Protein AF-Q115T3-F1 (afdb_monomer)

Foldseek 3Di:
DDDPPDDPDDQAADQDEADADDDDADANDQHEQDQYEQDLHEQDQHEHHLYEPDQHEHHQYEHHNYACHNYEDHNYENDQYEQDQYEHDQYEQHNYEQHLHEHDQYEQANYEQECYENFNYEHHLYEQHQYEQAQPEQQCYECALYEQHLYECALYECALYEQDALPPVVSCVPRGHAQAAYECAAYECEQYAHQAPVRQVNYPPSVNYHYDPPRRVCNVVSDRAAAEEEEEDEPLHPPLSVLLQLLQVLLDDPRYHYHYDYFNDDLVGLLVVLVVCLVVPHQEYEYAHSDLPSNLVSLVVSLSSNYAYEYEQDDDDQVSCQSRHLEYEFAQLLQLLQVLLLVVQVVCVVPVPQDAAEEEEWAQPDVPDPRNNPNNNVVNVVVSVRHYDHPYYDRDSALVCLVVLLVVCVVCVPHQEYEAEEQRRQVSNQVSLCPDPCQQRHAYEYEHADDPVVLVLQLPPSGSYFKYWHTVSSVRSNVSNVSSVCCSVVVDPSNGYYYDHDYIDIDGNVPNVVSCCCHPVPSSD

Organism: Trichodesmium erythraeum (strain IMS101) (NCBI:txid203124)

Radius of gyration: 29.0 Å; Cα contacts (8 Å, |Δi|>4): 1369; chains: 1; bounding box: 69×55×86 Å

Solvent-accessible surface area (backbone atoms only — not comparable to full-atom values): 25475 Å² total; per-residue (Å²): 141,81,88,80,82,78,71,89,90,70,73,53,73,40,60,81,43,79,55,81,54,71,97,62,97,57,82,42,51,53,19,38,31,35,44,16,39,29,56,58,24,56,40,59,56,28,40,32,34,49,13,35,30,36,45,14,36,26,36,49,13,31,30,36,46,14,36,31,32,48,16,34,30,35,48,13,34,31,33,45,14,34,29,32,46,16,35,29,33,51,13,34,31,35,53,15,34,31,34,41,13,38,28,36,45,16,33,30,34,51,13,37,28,32,51,18,36,25,37,55,12,33,30,37,45,16,35,25,39,48,14,38,28,38,46,15,29,33,16,47,13,34,36,32,30,16,32,28,40,49,13,34,32,31,48,14,36,31,28,45,16,32,35,28,52,65,83,49,65,70,64,42,66,74,44,54,33,38,26,46,61,13,36,24,41,53,14,31,41,38,70,42,40,41,53,52,74,69,40,52,69,43,24,38,53,47,87,53,34,45,62,50,88,64,45,72,57,37,46,75,66,65,54,79,77,63,44,33,36,34,38,54,38,42,69,85,53,60,72,61,57,57,36,22,52,52,16,29,54,69,54,44,51,102,55,43,46,74,43,82,43,71,40,93,49,54,50,73,51,51,38,52,50,48,56,47,40,55,74,75,58,43,44,27,41,35,32,55,72,80,33,89,68,78,35,43,66,44,46,45,53,36,29,74,68,47,25,47,30,33,29,35,74,52,68,70,55,73,77,79,26,65,82,42,34,36,33,22,34,30,56,57,48,37,57,56,14,22,58,50,14,42,52,50,40,55,51,44,58,75,74,56,71,87,55,71,43,31,31,33,40,31,40,43,80,51,92,89,54,97,46,48,37,59,55,16,21,55,51,29,29,58,73,67,68,60,58,64,44,79,76,50,70,42,68,48,92,54,74,84,43,32,62,59,53,42,47,52,50,68,79,36,80,76,47,36,35,38,40,13,73,33,48,68,23,26,53,33,46,43,52,33,39,65,76,38,97,47,28,90,65,35,34,30,35,27,27,30,72,85,43,78,69,53,46,53,44,33,57,33,87,82,40,34,35,52,40,32,42,24,65,44,40,38,59,42,19,20,50,53,40,45,54,51,49,32,31,77,68,64,77,42,83,49,64,59,63,43,79,46,78,43,77,59,43,84,47,44,52,88,35,62,65,62,54,48,48,64,74,65,30,70,95,72,106

Structure (mmCIF, N/CA/C/O backbone):
data_AF-Q115T3-F1
#
_entry.id   AF-Q115T3-F1
#
loop_
_atom_site.group_PDB
_atom_site.id
_atom_site.type_symbol
_atom_site.label_atom_id
_atom_site.label_alt_id
_atom_site.label_comp_id
_atom_site.label_asym_id
_atom_site.label_entity_id
_atom_site.label_seq_id
_atom_site.pdbx_PDB_ins_code
_atom_site.Cartn_x
_atom_site.Cartn_y
_atom_site.Cartn_z
_atom_site.occupancy
_atom_site.B_iso_or_equiv
_atom_site.auth_seq_id
_atom_site.auth_comp_id
_atom_site.auth_asym_id
_atom_site.auth_atom_id
_atom_site.pdbx_PDB_model_num
ATOM 1 N N . MET A 1 1 ? -8.866 -34.271 -33.400 1.00 33.34 1 MET A N 1
ATOM 2 C CA . MET A 1 1 ? -8.131 -33.937 -34.635 1.00 33.34 1 MET A CA 1
ATOM 3 C C . MET A 1 1 ? -8.986 -32.975 -35.438 1.00 33.34 1 MET A C 1
ATOM 5 O O . MET A 1 1 ? -10.007 -33.390 -35.961 1.00 33.34 1 MET A O 1
ATOM 9 N N . ALA A 1 2 ? -8.603 -31.705 -35.477 1.00 24.88 2 ALA A N 1
ATOM 10 C CA . ALA A 1 2 ? -9.018 -30.748 -36.496 1.00 24.88 2 ALA A CA 1
ATOM 11 C C . ALA A 1 2 ? -7.842 -29.774 -36.621 1.00 24.88 2 ALA A C 1
ATOM 13 O O . ALA A 1 2 ? -7.654 -28.908 -35.772 1.00 24.88 2 ALA A O 1
ATOM 14 N N . ASN A 1 3 ? -6.975 -30.025 -37.601 1.00 27.97 3 ASN A N 1
ATOM 15 C CA . ASN A 1 3 ? -5.874 -29.133 -37.944 1.00 27.97 3 ASN A CA 1
ATOM 16 C C . ASN A 1 3 ? -6.473 -27.925 -38.667 1.00 27.97 3 ASN A C 1
ATOM 18 O O . ASN A 1 3 ? -6.838 -28.028 -39.835 1.00 27.97 3 ASN A O 1
ATOM 22 N N . LEU A 1 4 ? -6.589 -26.797 -37.972 1.00 23.62 4 LEU A N 1
ATOM 23 C CA . LEU A 1 4 ? -6.819 -25.502 -38.604 1.00 23.62 4 LEU A CA 1
ATOM 24 C C . LEU A 1 4 ? -5.453 -24.905 -38.944 1.00 23.62 4 LEU A C 1
ATOM 26 O O . LEU A 1 4 ? -4.824 -24.241 -38.127 1.00 23.62 4 LEU A O 1
ATOM 30 N N . THR A 1 5 ? -4.978 -25.180 -40.155 1.00 28.70 5 THR A N 1
ATOM 31 C CA . THR A 1 5 ? -3.929 -24.383 -40.796 1.00 28.70 5 THR A CA 1
ATOM 32 C C . THR A 1 5 ? -4.541 -23.046 -41.201 1.00 28.70 5 THR A C 1
ATOM 34 O O . THR A 1 5 ? -5.244 -22.973 -42.207 1.00 28.70 5 THR A O 1
ATOM 37 N N . LEU A 1 6 ? -4.314 -22.004 -40.400 1.00 31.67 6 LEU A N 1
ATOM 38 C CA . LEU A 1 6 ? -4.620 -20.627 -40.784 1.00 31.67 6 LEU A CA 1
ATOM 39 C C . LEU A 1 6 ? -3.519 -20.126 -41.728 1.00 31.67 6 LEU A C 1
ATOM 41 O O . LEU A 1 6 ? -2.337 -20.156 -41.393 1.00 31.67 6 LEU A O 1
ATOM 45 N N . SER A 1 7 ? -3.916 -19.725 -42.935 1.00 28.34 7 SER A N 1
ATOM 46 C CA . SER A 1 7 ? -3.048 -19.094 -43.932 1.00 28.34 7 SER A CA 1
ATOM 47 C C . SER A 1 7 ? -2.569 -17.711 -43.457 1.00 28.34 7 SER A C 1
ATOM 49 O O . SER A 1 7 ? -3.308 -17.033 -42.740 1.00 28.34 7 SER A O 1
ATOM 51 N N . PRO A 1 8 ? -1.368 -17.255 -43.864 1.00 37.72 8 PRO A N 1
ATOM 52 C CA . PRO A 1 8 ? -0.898 -15.906 -43.563 1.00 37.72 8 PRO A CA 1
ATOM 53 C C . PRO A 1 8 ? -1.760 -14.882 -44.322 1.00 37.72 8 PRO A C 1
ATOM 55 O O . PRO A 1 8 ? -2.154 -15.139 -45.457 1.00 37.72 8 PRO A O 1
ATOM 58 N N . CYS A 1 9 ? -2.032 -13.728 -43.707 1.00 31.83 9 CYS A N 1
ATOM 59 C CA . CYS A 1 9 ? -2.888 -12.630 -44.198 1.00 31.83 9 CYS A CA 1
ATOM 60 C C . CYS A 1 9 ? -4.414 -12.789 -44.035 1.00 31.83 9 CYS A C 1
ATOM 62 O O . CYS A 1 9 ? -5.171 -12.697 -44.998 1.00 31.83 9 CYS A O 1
ATOM 64 N N . GLN A 1 10 ? -4.888 -12.825 -42.790 1.00 40.50 10 GLN A N 1
ATOM 65 C CA . GLN A 1 10 ? -6.018 -11.975 -42.391 1.00 40.50 10 GLN A CA 1
ATOM 66 C C . GLN A 1 10 ? -5.645 -11.296 -41.072 1.00 40.50 10 GLN A C 1
ATOM 68 O O . GLN A 1 10 ? -5.380 -11.972 -40.082 1.00 40.50 10 GLN A O 1
ATOM 73 N N . SER A 1 11 ? -5.574 -9.963 -41.062 1.00 39.66 11 SER A N 1
ATOM 74 C CA . SER A 1 11 ? -5.373 -9.178 -39.844 1.00 39.66 11 SER A CA 1
ATOM 75 C C . SER A 1 11 ? -6.549 -9.434 -38.900 1.00 39.66 11 SER A C 1
ATOM 77 O O . SER A 1 11 ? -7.648 -8.916 -39.108 1.00 39.66 11 SER A O 1
ATOM 79 N N . LEU A 1 12 ? -6.338 -10.268 -37.886 1.00 48.47 12 LEU A N 1
ATOM 80 C CA . LEU A 1 12 ? -7.296 -10.453 -36.805 1.00 48.47 12 LEU A CA 1
ATOM 81 C C . LEU A 1 12 ? -7.368 -9.140 -36.010 1.00 48.47 12 LEU A C 1
ATOM 83 O O . LEU A 1 12 ? -6.344 -8.644 -35.538 1.00 48.47 12 LEU A O 1
ATOM 87 N N . SER A 1 13 ? -8.566 -8.557 -35.919 1.00 46.84 13 SER A N 1
ATOM 88 C CA . SER A 1 13 ? -8.838 -7.313 -35.193 1.00 46.84 13 SER A CA 1
ATOM 89 C C . SER A 1 13 ? -9.713 -7.614 -33.981 1.00 46.84 13 SER A C 1
ATOM 91 O O . SER A 1 13 ? -10.878 -7.978 -34.138 1.00 46.84 13 SER A O 1
ATOM 93 N N . PHE A 1 14 ? -9.169 -7.436 -32.778 1.00 58.28 14 PHE A N 1
ATOM 94 C CA . PHE A 1 14 ? -9.867 -7.621 -31.505 1.00 58.28 14 PHE A CA 1
ATOM 95 C C . PHE A 1 14 ? -9.809 -6.323 -30.698 1.00 58.28 14 PHE A C 1
ATOM 97 O O . PHE A 1 14 ? -9.061 -6.215 -29.733 1.00 58.28 14 PHE A O 1
ATOM 104 N N . THR A 1 15 ? -10.578 -5.313 -31.102 1.00 47.56 15 THR A N 1
ATOM 105 C CA . THR A 1 15 ? -10.462 -3.976 -30.501 1.00 47.56 15 THR A CA 1
ATOM 106 C C . THR A 1 15 ? -11.156 -3.830 -29.145 1.00 47.56 15 THR A C 1
ATOM 108 O O . THR A 1 15 ? -10.874 -2.863 -28.450 1.00 47.56 15 THR A O 1
ATOM 111 N N . GLN A 1 16 ? -12.044 -4.753 -28.732 1.00 48.97 16 GLN A N 1
ATOM 112 C CA . GLN A 1 16 ? -12.799 -4.659 -27.462 1.00 48.97 16 GLN A CA 1
ATOM 113 C C . GLN A 1 16 ? -13.286 -6.026 -26.924 1.00 48.97 16 GLN A C 1
ATOM 115 O O . GLN A 1 16 ? -14.464 -6.205 -26.619 1.00 48.97 16 GLN A O 1
ATOM 120 N N . GLY A 1 17 ? -12.403 -7.027 -26.821 1.00 53.28 17 GLY A N 1
ATOM 121 C CA . GLY A 1 17 ? -12.765 -8.369 -26.337 1.00 53.28 17 GLY A CA 1
ATOM 122 C C . GLY A 1 17 ? -11.769 -8.956 -25.338 1.00 53.28 17 GLY A C 1
ATOM 123 O O . GLY A 1 17 ? -10.592 -8.600 -25.341 1.00 53.28 17 GLY A O 1
ATOM 124 N N . SER A 1 18 ? -12.240 -9.877 -24.488 1.00 55.62 18 SER A N 1
ATOM 125 C CA . SER A 1 18 ? -11.350 -10.759 -23.724 1.00 55.62 18 SER A CA 1
ATOM 126 C C . SER A 1 18 ? -10.858 -11.869 -24.649 1.00 55.62 18 SER A C 1
ATOM 128 O O . SER A 1 18 ? -11.661 -12.663 -25.143 1.00 55.62 18 SER A O 1
ATOM 130 N N . LEU A 1 19 ? -9.549 -11.921 -24.898 1.00 62.34 19 LEU A N 1
ATOM 131 C CA . LEU A 1 19 ? -8.933 -12.972 -25.703 1.00 62.34 19 LEU A CA 1
ATOM 132 C C . LEU A 1 19 ? -8.225 -13.960 -24.768 1.00 62.34 19 LEU A C 1
ATOM 134 O O . LEU A 1 19 ? -7.217 -13.642 -24.142 1.00 62.34 19 LEU A O 1
ATOM 138 N N . LYS A 1 20 ? -8.755 -15.183 -24.678 1.00 59.62 20 LYS A N 1
ATOM 139 C CA . LYS A 1 20 ? -8.117 -16.289 -23.951 1.00 59.62 20 LYS A CA 1
ATOM 140 C C . LYS A 1 20 ? -7.355 -17.169 -24.932 1.00 59.62 20 LYS A C 1
ATOM 142 O O . LYS A 1 20 ? -7.949 -18.003 -25.613 1.00 59.62 20 LYS A O 1
ATOM 147 N N . VAL A 1 21 ? -6.041 -16.991 -24.993 1.00 61.59 21 VAL A N 1
ATOM 148 C CA . VAL A 1 21 ? -5.151 -17.861 -25.771 1.00 61.59 21 VAL A CA 1
ATOM 149 C C . VAL A 1 21 ? -4.729 -19.039 -24.887 1.00 61.59 21 VAL A C 1
ATOM 151 O O . VAL A 1 21 ? -4.201 -18.844 -23.797 1.00 61.59 21 VAL A O 1
ATOM 154 N N . ASN A 1 22 ? -4.998 -20.270 -25.336 1.00 55.06 22 ASN A N 1
ATOM 155 C CA . ASN A 1 22 ? -4.640 -21.507 -24.633 1.00 55.06 22 ASN A CA 1
ATOM 156 C C . ASN A 1 22 ? -3.762 -22.392 -25.525 1.00 55.06 22 ASN A C 1
ATOM 158 O O . ASN A 1 22 ? -4.224 -22.773 -26.595 1.00 55.06 22 ASN A O 1
ATOM 162 N N . LYS A 1 23 ? -2.561 -22.748 -25.034 1.00 47.47 23 LYS A N 1
ATOM 163 C CA . LYS A 1 23 ? -1.597 -23.832 -25.389 1.00 47.47 23 LYS A CA 1
ATOM 164 C C . LYS A 1 23 ? -1.314 -24.191 -26.869 1.00 47.47 23 LYS A C 1
ATOM 166 O O . LYS A 1 23 ? -0.392 -24.963 -27.115 1.00 47.47 23 LYS A O 1
ATOM 171 N N . TYR A 1 24 ? -2.040 -23.673 -27.850 1.00 51.91 24 TYR A N 1
ATOM 172 C CA . TYR A 1 24 ? -1.777 -23.878 -29.272 1.00 51.91 24 TYR A CA 1
ATOM 173 C C . TYR A 1 24 ? -0.862 -22.769 -29.793 1.00 51.91 24 TYR A C 1
ATOM 175 O O . TYR A 1 24 ? -1.006 -21.613 -29.398 1.00 51.91 24 TYR A O 1
ATOM 183 N N . SER A 1 25 ? 0.070 -23.123 -30.681 1.00 60.81 25 SER A N 1
ATOM 184 C CA . SER A 1 25 ? 0.934 -22.178 -31.391 1.00 60.81 25 SER A CA 1
ATOM 185 C C . SER A 1 25 ? 0.084 -21.299 -32.314 1.00 60.81 25 SER A C 1
ATOM 187 O O . SER A 1 25 ? -0.178 -21.657 -33.463 1.00 60.81 25 SER A O 1
ATOM 189 N N . MET A 1 26 ? -0.408 -20.188 -31.778 1.00 73.94 26 MET A N 1
ATOM 190 C CA . MET A 1 26 ? -1.122 -19.159 -32.520 1.00 73.94 26 MET A CA 1
ATOM 191 C C . MET A 1 26 ? -0.117 -18.087 -32.931 1.00 73.94 26 MET A C 1
ATOM 193 O O . MET A 1 26 ? 0.599 -17.556 -32.085 1.00 73.94 26 MET A O 1
ATOM 197 N N . ASP A 1 27 ? -0.045 -17.793 -34.225 1.00 83.12 27 ASP A N 1
ATOM 198 C CA . ASP A 1 27 ? 0.700 -16.642 -34.725 1.00 83.12 27 ASP A CA 1
ATOM 199 C C . ASP A 1 27 ? -0.222 -15.418 -34.684 1.00 83.12 27 ASP A C 1
ATOM 201 O O . ASP A 1 27 ? -1.287 -15.418 -35.304 1.00 83.12 27 ASP A O 1
ATOM 205 N N . LEU A 1 28 ? 0.165 -14.410 -33.905 1.00 89.62 28 LEU A N 1
ATOM 206 C CA . LEU A 1 28 ? -0.523 -13.127 -33.780 1.00 89.62 28 LEU A CA 1
ATOM 207 C C . LEU A 1 28 ? 0.324 -11.980 -34.350 1.00 89.62 28 LEU A C 1
ATOM 209 O O . LEU A 1 28 ? 0.052 -10.812 -34.059 1.00 89.62 28 LEU A O 1
ATOM 213 N N . SER A 1 29 ? 1.346 -12.281 -35.155 1.00 91.38 29 SER A N 1
ATOM 214 C CA . SER A 1 29 ? 2.136 -11.253 -35.826 1.00 91.38 29 SER A CA 1
ATOM 215 C C . SER A 1 29 ? 1.249 -10.344 -36.680 1.00 91.38 29 SER A C 1
ATOM 217 O O . SER A 1 29 ? 0.286 -10.780 -37.313 1.00 91.38 29 SER A O 1
ATOM 219 N N . TYR A 1 30 ? 1.547 -9.044 -36.641 1.00 92.44 30 TYR A N 1
ATOM 220 C CA . TYR A 1 30 ? 0.834 -7.989 -37.366 1.00 92.44 30 TYR A CA 1
ATOM 221 C C . TYR A 1 30 ? -0.681 -7.909 -37.087 1.00 92.44 30 TYR A C 1
ATOM 223 O O . TYR A 1 30 ? -1.436 -7.321 -37.864 1.00 92.44 30 TYR A O 1
ATOM 231 N N . SER A 1 31 ? -1.150 -8.497 -35.983 1.00 91.81 31 SER A N 1
ATOM 232 C CA . SER A 1 31 ? -2.547 -8.402 -35.553 1.00 91.81 31 SER A CA 1
ATOM 233 C C . SER A 1 31 ? -2.874 -7.035 -34.946 1.00 91.81 31 SER A C 1
ATOM 235 O O . SER A 1 31 ? -1.993 -6.314 -34.470 1.00 91.81 31 SER A O 1
ATOM 237 N N . ASN A 1 32 ? -4.160 -6.676 -34.947 1.00 92.75 32 ASN A N 1
ATOM 238 C CA . ASN A 1 32 ? -4.657 -5.497 -34.247 1.00 92.75 32 ASN A CA 1
ATOM 239 C C . ASN A 1 32 ? -5.360 -5.921 -32.949 1.00 92.75 32 ASN A C 1
ATOM 241 O O . ASN A 1 32 ? -6.458 -6.478 -32.967 1.00 92.75 32 ASN A O 1
ATOM 245 N N . LEU A 1 33 ? -4.712 -5.636 -31.828 1.00 91.69 33 LEU A N 1
ATOM 246 C CA . LEU A 1 33 ? -5.114 -5.947 -30.458 1.00 91.69 33 LEU A CA 1
ATOM 247 C C . LEU A 1 33 ? -5.205 -4.668 -29.605 1.00 91.69 33 LEU A C 1
ATOM 249 O O . LEU A 1 33 ? -5.060 -4.724 -28.382 1.00 91.69 33 LEU A O 1
ATOM 253 N N . THR A 1 34 ? -5.417 -3.505 -30.231 1.00 94.00 34 THR A N 1
ATOM 254 C CA . THR A 1 34 ? -5.559 -2.227 -29.525 1.00 94.00 34 THR A CA 1
ATOM 255 C C . THR A 1 34 ? -6.662 -2.324 -28.474 1.00 94.00 34 THR A C 1
ATOM 257 O O . THR A 1 34 ? -7.787 -2.706 -28.788 1.00 94.00 34 THR A O 1
ATOM 260 N N . GLY A 1 35 ? -6.338 -1.986 -27.224 1.00 90.19 35 GLY A N 1
ATOM 261 C CA . GLY A 1 35 ? -7.271 -2.021 -26.096 1.00 90.19 35 GLY A CA 1
ATOM 262 C C . GLY A 1 35 ? -7.738 -3.420 -25.677 1.00 90.19 35 GLY A C 1
ATOM 263 O O . GLY A 1 35 ? -8.637 -3.531 -24.842 1.00 90.19 35 GLY A O 1
ATOM 264 N N . ALA A 1 36 ? -7.168 -4.494 -26.235 1.00 90.88 36 ALA A N 1
ATOM 265 C CA . ALA A 1 36 ? -7.583 -5.855 -25.914 1.00 90.88 36 ALA A CA 1
ATOM 266 C C . ALA A 1 36 ? -7.382 -6.172 -24.424 1.00 90.88 36 ALA A C 1
ATOM 268 O O . ALA A 1 36 ? -6.391 -5.766 -23.812 1.00 90.88 36 ALA A O 1
ATOM 269 N N . ASN A 1 37 ? -8.301 -6.949 -23.842 1.00 89.19 37 ASN A N 1
ATOM 270 C CA . ASN A 1 37 ? -8.125 -7.477 -22.493 1.00 89.19 37 ASN A CA 1
ATOM 271 C C . ASN A 1 37 ? -7.506 -8.881 -22.553 1.00 89.19 37 ASN A C 1
ATOM 273 O O . ASN A 1 37 ? -8.175 -9.868 -22.874 1.00 89.19 37 ASN A O 1
ATOM 277 N N . LEU A 1 38 ? -6.221 -8.936 -22.225 1.00 90.56 38 LEU A N 1
ATOM 278 C CA . LEU A 1 38 ? -5.342 -10.101 -22.178 1.00 90.56 38 LEU A CA 1
ATOM 279 C C . LEU A 1 38 ? -4.845 -10.376 -20.748 1.00 90.56 38 LEU A C 1
ATOM 281 O O . LEU A 1 38 ? -3.847 -11.076 -20.564 1.00 90.56 38 LEU A O 1
ATOM 285 N N . SER A 1 39 ? -5.514 -9.829 -19.727 1.00 88.88 39 SER A N 1
ATOM 286 C CA . SER A 1 39 ? -5.106 -10.026 -18.338 1.00 88.88 39 SER A CA 1
ATOM 287 C C . SER A 1 39 ? -5.099 -11.517 -17.974 1.00 88.88 39 SER A C 1
ATOM 289 O O . SER A 1 39 ? -6.048 -12.252 -18.261 1.00 88.88 39 SER A O 1
ATOM 291 N N . GLY A 1 40 ? -3.991 -11.976 -17.389 1.00 87.38 40 GLY A N 1
ATOM 292 C CA . GLY A 1 40 ? -3.759 -13.374 -17.024 1.00 87.38 40 GLY A CA 1
ATOM 293 C C . GLY A 1 40 ? -3.611 -14.342 -18.207 1.00 87.38 40 GLY A C 1
ATOM 294 O O . GLY A 1 40 ? -3.586 -15.555 -17.994 1.00 87.38 40 GLY A O 1
ATOM 295 N N . ALA A 1 41 ? -3.544 -13.858 -19.454 1.00 90.06 41 ALA A N 1
ATOM 296 C CA . ALA A 1 41 ? -3.420 -14.723 -20.624 1.00 90.06 41 ALA A CA 1
ATOM 297 C C . ALA A 1 41 ? -2.069 -15.457 -20.645 1.00 90.06 41 ALA A C 1
ATOM 299 O O . ALA A 1 41 ? -1.032 -14.893 -20.296 1.00 90.06 41 ALA A O 1
ATOM 300 N N . ASN A 1 42 ? -2.065 -16.711 -21.108 1.00 90.12 42 ASN A N 1
ATOM 301 C CA . ASN A 1 42 ? -0.832 -17.454 -21.343 1.00 90.12 42 ASN A CA 1
ATOM 302 C C . ASN A 1 42 ? -0.396 -17.316 -22.808 1.00 90.12 42 ASN A C 1
ATOM 304 O O . ASN A 1 42 ? -0.937 -17.971 -23.696 1.00 90.12 42 ASN A O 1
ATOM 308 N N . LEU A 1 43 ? 0.595 -16.460 -23.027 1.00 91.44 43 LEU A N 1
ATOM 309 C CA . LEU A 1 43 ? 1.172 -16.055 -24.308 1.00 91.44 43 LEU A CA 1
ATOM 310 C C . LEU A 1 43 ? 2.667 -16.433 -24.396 1.00 91.44 43 LEU A C 1
ATOM 312 O O . LEU A 1 43 ? 3.423 -15.834 -25.159 1.00 91.44 43 LEU A O 1
ATOM 316 N N . ALA A 1 44 ? 3.120 -17.415 -23.609 1.00 92.31 44 ALA A N 1
ATOM 317 C CA . ALA A 1 44 ? 4.520 -17.829 -23.604 1.00 92.31 44 ALA A CA 1
ATOM 318 C C . ALA A 1 44 ? 4.962 -18.321 -24.992 1.00 92.31 44 ALA A C 1
ATOM 320 O O . ALA A 1 44 ? 4.301 -19.159 -25.609 1.00 92.31 44 ALA A O 1
ATOM 321 N N . GLY A 1 45 ? 6.088 -17.792 -25.473 1.00 92.12 45 GLY A N 1
ATOM 322 C CA . GLY A 1 45 ? 6.669 -18.105 -26.778 1.00 92.12 45 GLY A CA 1
ATOM 323 C C . GLY A 1 45 ? 5.842 -17.646 -27.981 1.00 92.12 45 GLY A C 1
ATOM 324 O O . GLY A 1 45 ? 6.151 -18.045 -29.103 1.00 92.12 45 GLY A O 1
ATOM 325 N N . ILE A 1 46 ? 4.783 -16.853 -27.781 1.00 93.38 46 ILE A N 1
ATOM 326 C CA . ILE A 1 46 ? 3.915 -16.426 -28.880 1.00 93.38 46 ILE A CA 1
ATOM 327 C C . ILE A 1 46 ? 4.660 -15.507 -29.853 1.00 93.38 46 ILE A C 1
ATOM 329 O O . ILE A 1 46 ? 5.541 -14.741 -29.456 1.00 93.38 46 ILE A O 1
ATOM 333 N N . ASN A 1 47 ? 4.264 -15.539 -31.125 1.00 94.00 47 ASN A N 1
ATOM 334 C CA . ASN A 1 47 ? 4.694 -14.542 -32.094 1.00 94.00 47 ASN A CA 1
ATOM 335 C C . ASN A 1 47 ? 3.689 -13.383 -32.139 1.00 94.00 47 ASN A C 1
ATOM 337 O O . ASN A 1 47 ? 2.562 -13.564 -32.588 1.00 94.00 47 ASN A O 1
ATOM 341 N N . LEU A 1 48 ? 4.103 -12.208 -31.670 1.00 95.56 48 LEU A N 1
ATOM 342 C CA . LEU A 1 48 ? 3.363 -10.940 -31.687 1.00 95.56 48 LEU A CA 1
ATOM 343 C C . LEU A 1 48 ? 4.111 -9.864 -32.490 1.00 95.56 48 LEU A C 1
ATOM 345 O O . LEU A 1 48 ? 3.807 -8.674 -32.371 1.00 95.56 48 LEU A O 1
ATOM 349 N N . GLN A 1 49 ? 5.086 -10.272 -33.307 1.00 97.25 49 GLN A N 1
ATOM 350 C CA . GLN A 1 49 ? 5.912 -9.355 -34.080 1.00 97.25 49 GLN A CA 1
ATOM 351 C C . GLN A 1 49 ? 5.054 -8.374 -34.887 1.00 97.25 49 GLN A C 1
ATOM 353 O O . GLN A 1 49 ? 4.147 -8.790 -35.606 1.00 97.25 49 GLN A O 1
ATOM 358 N N . GLY A 1 50 ? 5.340 -7.078 -34.774 1.00 97.06 50 GLY A N 1
ATOM 359 C CA . GLY A 1 50 ? 4.652 -6.026 -35.524 1.00 97.06 50 GLY A CA 1
ATOM 360 C C . GLY A 1 50 ? 3.168 -5.843 -35.187 1.00 97.06 50 GLY A C 1
ATOM 361 O O . GLY A 1 50 ? 2.474 -5.129 -35.908 1.00 97.06 50 GLY A O 1
ATOM 362 N N . SER A 1 51 ? 2.645 -6.506 -34.149 1.00 96.44 51 SER A N 1
ATOM 363 C CA . SER A 1 51 ? 1.248 -6.332 -33.733 1.00 96.44 51 SER A CA 1
ATOM 364 C C . SER A 1 51 ? 1.017 -4.977 -33.054 1.00 96.44 51 SER A C 1
ATOM 366 O O . SER A 1 51 ? 1.942 -4.344 -32.538 1.00 96.44 51 SER A O 1
ATOM 368 N N . ASN A 1 52 ? -0.234 -4.518 -33.052 1.00 97.31 52 ASN A N 1
ATOM 369 C CA . ASN A 1 52 ? -0.644 -3.319 -32.330 1.00 97.31 52 ASN A CA 1
ATOM 370 C C . ASN A 1 52 ? -1.408 -3.701 -31.058 1.00 97.31 52 ASN A C 1
ATOM 372 O O . ASN A 1 52 ? -2.552 -4.125 -31.133 1.00 97.31 52 ASN A O 1
ATOM 376 N N . LEU A 1 53 ? -0.781 -3.524 -29.903 1.00 96.88 53 LEU A N 1
ATOM 377 C CA . LEU A 1 53 ? -1.298 -3.729 -28.547 1.00 96.88 53 LEU A CA 1
ATOM 378 C C . LEU A 1 53 ? -1.438 -2.399 -27.781 1.00 96.88 53 LEU A C 1
ATOM 380 O O . LEU A 1 53 ? -1.439 -2.394 -26.549 1.00 96.88 53 LEU A O 1
ATOM 384 N N . GLN A 1 54 ? -1.551 -1.265 -28.481 1.00 97.81 54 GLN A N 1
ATOM 385 C CA . GLN A 1 54 ? -1.721 0.044 -27.846 1.00 97.81 54 GLN A CA 1
ATOM 386 C C . GLN A 1 54 ? -2.880 0.012 -26.838 1.00 97.81 54 GLN A C 1
ATOM 388 O O . GLN A 1 54 ? -3.990 -0.412 -27.167 1.00 97.81 54 GLN A O 1
ATOM 393 N N . GLY A 1 55 ? -2.619 0.436 -25.601 1.00 95.62 55 GLY A N 1
ATOM 394 C CA . GLY A 1 55 ? -3.599 0.471 -24.514 1.00 95.62 55 GLY A CA 1
ATOM 395 C C . GLY A 1 55 ? -4.138 -0.893 -24.064 1.00 95.62 55 GLY A C 1
ATOM 396 O O . GLY A 1 55 ? -5.126 -0.933 -23.333 1.00 95.62 55 GLY A O 1
ATOM 397 N N . ALA A 1 56 ? -3.552 -2.013 -24.499 1.00 95.50 56 ALA A N 1
ATOM 398 C CA . ALA A 1 56 ? -4.009 -3.341 -24.096 1.00 95.50 56 ALA A CA 1
ATOM 399 C C . ALA A 1 56 ? -3.793 -3.586 -22.592 1.00 95.50 56 ALA A C 1
ATOM 401 O O . ALA A 1 56 ? -2.811 -3.134 -21.999 1.00 95.50 56 ALA A O 1
ATOM 402 N N . ASN A 1 57 ? -4.695 -4.351 -21.976 1.00 93.19 57 ASN A N 1
ATOM 403 C CA . ASN A 1 57 ? -4.540 -4.830 -20.606 1.00 93.19 57 ASN A CA 1
ATOM 404 C C . ASN A 1 57 ? -3.883 -6.217 -20.618 1.00 93.19 57 ASN A C 1
ATOM 406 O O . ASN A 1 57 ? -4.512 -7.195 -21.005 1.00 93.19 57 ASN A O 1
ATOM 410 N N . LEU A 1 58 ? -2.636 -6.297 -20.171 1.00 95.00 58 LEU A N 1
ATOM 411 C CA . LEU A 1 58 ? -1.788 -7.487 -20.061 1.00 95.00 58 LEU A CA 1
ATOM 412 C C . LEU A 1 58 ? -1.423 -7.791 -18.595 1.00 95.00 58 LEU A C 1
ATOM 414 O O . LEU A 1 58 ? -0.443 -8.491 -18.336 1.00 95.00 58 LEU A O 1
ATOM 418 N N . VAL A 1 59 ? -2.191 -7.280 -17.626 1.00 91.62 59 VAL A N 1
ATOM 419 C CA . VAL A 1 59 ? -1.919 -7.481 -16.195 1.00 91.62 59 VAL A CA 1
ATOM 420 C C . VAL A 1 59 ? -1.841 -8.975 -15.876 1.00 91.62 59 VAL A C 1
ATOM 422 O O . VAL A 1 59 ? -2.753 -9.723 -16.233 1.00 91.62 59 VAL A O 1
ATOM 425 N N . ASN A 1 60 ? -0.772 -9.417 -15.209 1.00 91.56 60 ASN A N 1
ATOM 426 C CA . ASN A 1 60 ? -0.483 -10.826 -14.892 1.00 91.56 60 ASN A CA 1
ATOM 427 C C . ASN A 1 60 ? -0.346 -11.772 -16.111 1.00 91.56 60 ASN A C 1
ATOM 429 O O . ASN A 1 60 ? -0.389 -12.993 -15.947 1.00 91.56 60 ASN A O 1
ATOM 433 N N . ALA A 1 61 ? -0.216 -11.265 -17.342 1.00 94.50 61 ALA A N 1
ATOM 434 C CA . ALA A 1 61 ? -0.048 -12.119 -18.520 1.00 94.50 61 ALA A CA 1
ATOM 435 C C . ALA A 1 61 ? 1.325 -12.815 -18.529 1.00 94.50 61 ALA A C 1
ATOM 437 O O . ALA A 1 61 ? 2.337 -12.256 -18.104 1.00 94.50 61 ALA A O 1
ATOM 438 N N . ASN A 1 62 ? 1.382 -14.034 -19.064 1.00 95.69 62 ASN A N 1
ATOM 439 C CA . ASN A 1 62 ? 2.632 -14.757 -19.274 1.00 95.69 62 ASN A CA 1
ATOM 440 C C . ASN A 1 62 ? 3.107 -14.596 -20.721 1.00 95.69 62 ASN A C 1
ATOM 442 O O . ASN A 1 62 ? 2.547 -15.218 -21.610 1.00 95.69 62 ASN A O 1
ATOM 446 N N . LEU A 1 63 ? 4.142 -13.796 -20.949 1.00 97.19 63 LEU A N 1
ATOM 447 C CA . LEU A 1 63 ? 4.798 -13.502 -22.230 1.00 97.19 63 LEU A CA 1
ATOM 448 C C . LEU A 1 63 ? 6.243 -14.041 -22.269 1.00 97.19 63 LEU A C 1
ATOM 450 O O . LEU A 1 63 ? 7.073 -13.552 -23.038 1.00 97.19 63 LEU A O 1
ATOM 454 N N . GLU A 1 64 ? 6.577 -15.031 -21.436 1.00 97.56 64 GLU A N 1
ATO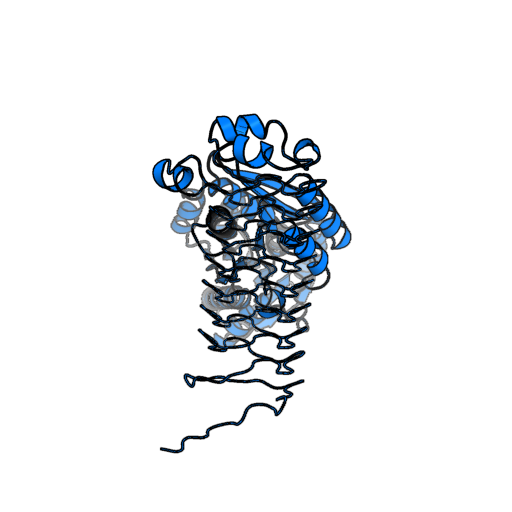M 455 C CA . GLU A 1 64 ? 7.928 -15.594 -21.384 1.00 97.56 64 GLU A CA 1
ATOM 456 C C . GLU A 1 64 ? 8.379 -16.076 -22.768 1.00 97.56 64 GLU A C 1
ATOM 458 O O . GLU A 1 64 ? 7.712 -16.888 -23.408 1.00 97.56 64 GLU A O 1
ATOM 463 N N . GLY A 1 65 ? 9.517 -15.565 -23.239 1.00 97.25 65 GLY A N 1
ATOM 464 C CA . GLY A 1 65 ? 10.095 -15.896 -24.538 1.00 97.25 65 GLY A CA 1
ATOM 465 C C . GLY A 1 65 ? 9.277 -15.436 -25.748 1.00 97.25 65 GLY A C 1
ATOM 466 O O . GLY A 1 65 ? 9.560 -15.888 -26.855 1.00 97.25 65 GLY A O 1
ATOM 467 N N . ALA A 1 66 ? 8.257 -14.589 -25.572 1.00 97.00 66 ALA A N 1
ATOM 468 C CA . ALA A 1 66 ? 7.450 -14.091 -26.682 1.00 97.00 66 ALA A CA 1
ATOM 469 C C . ALA A 1 66 ? 8.286 -13.243 -27.657 1.00 97.00 66 ALA A C 1
ATOM 471 O O . ALA A 1 66 ? 9.145 -12.455 -27.249 1.00 97.00 66 ALA A O 1
ATOM 472 N N . ASN A 1 67 ? 7.998 -13.371 -28.954 1.00 98.00 67 ASN A N 1
ATOM 473 C CA . ASN A 1 67 ? 8.528 -12.477 -29.977 1.00 98.00 67 ASN A CA 1
ATOM 474 C C . ASN A 1 67 ? 7.622 -11.245 -30.090 1.00 98.00 67 ASN A C 1
ATOM 476 O O . ASN A 1 67 ? 6.560 -11.300 -30.703 1.00 98.00 67 ASN A O 1
ATOM 480 N N . LEU A 1 68 ? 8.058 -10.143 -29.494 1.00 98.44 68 LEU A N 1
ATOM 481 C CA . LEU A 1 68 ? 7.410 -8.830 -29.460 1.00 98.44 68 LEU A CA 1
ATOM 482 C C . LEU A 1 68 ? 8.200 -7.807 -30.298 1.00 98.44 68 LEU A C 1
ATOM 484 O O . LEU A 1 68 ? 8.122 -6.600 -30.073 1.00 98.44 68 LEU A O 1
ATOM 488 N N . LYS A 1 69 ? 9.003 -8.272 -31.258 1.00 98.62 69 LYS A N 1
ATOM 489 C CA . LYS A 1 69 ? 9.788 -7.391 -32.118 1.00 98.62 69 LYS A CA 1
ATOM 490 C C . LYS A 1 69 ? 8.870 -6.451 -32.908 1.00 98.62 69 LYS A C 1
ATOM 492 O O . LYS A 1 69 ? 7.839 -6.882 -33.416 1.00 98.62 69 LYS A O 1
ATOM 497 N N . ASP A 1 70 ? 9.241 -5.180 -33.021 1.00 98.62 70 ASP A N 1
ATOM 498 C CA . ASP A 1 70 ? 8.482 -4.143 -33.737 1.00 98.62 70 ASP A CA 1
ATOM 499 C C . ASP A 1 70 ? 7.027 -3.945 -33.217 1.00 98.62 70 ASP A C 1
ATOM 501 O O . ASP A 1 70 ? 6.190 -3.380 -33.919 1.00 98.62 70 ASP A O 1
ATOM 505 N N . VAL A 1 71 ? 6.683 -4.433 -32.012 1.00 98.44 71 VAL A N 1
ATOM 506 C CA . VAL A 1 71 ? 5.319 -4.333 -31.453 1.00 98.44 71 VAL A CA 1
ATOM 507 C C . VAL A 1 71 ? 4.996 -2.911 -30.987 1.00 98.44 71 VAL A C 1
ATOM 509 O O . VAL A 1 71 ? 5.862 -2.226 -30.440 1.00 98.44 71 VAL A O 1
ATOM 512 N N . ASN A 1 72 ? 3.737 -2.481 -31.117 1.00 98.75 72 ASN A N 1
ATOM 513 C CA . ASN A 1 72 ? 3.251 -1.264 -30.464 1.00 98.75 72 ASN A CA 1
ATOM 514 C C . ASN A 1 72 ? 2.511 -1.597 -29.159 1.00 98.75 72 ASN A C 1
ATOM 516 O O . ASN A 1 72 ? 1.404 -2.111 -29.196 1.00 98.75 72 ASN A O 1
ATOM 520 N N . LEU A 1 73 ? 3.107 -1.283 -28.017 1.00 98.69 73 LEU A N 1
ATOM 521 C CA . LEU A 1 73 ? 2.595 -1.429 -26.649 1.00 98.69 73 LEU A CA 1
ATOM 522 C C . LEU A 1 73 ? 2.385 -0.062 -25.967 1.00 98.69 73 LEU A C 1
ATOM 524 O O . LEU A 1 73 ? 2.343 0.017 -24.738 1.00 98.69 73 LEU A O 1
ATOM 528 N N . GLU A 1 74 ? 2.271 1.022 -26.736 1.00 98.69 74 GLU A N 1
ATOM 529 C CA . GLU A 1 74 ? 2.059 2.365 -26.190 1.00 98.69 74 GLU A CA 1
ATOM 530 C C . GLU A 1 74 ? 0.861 2.393 -25.228 1.00 98.69 74 GLU A C 1
ATOM 532 O O . GLU A 1 74 ? -0.238 1.945 -25.564 1.00 98.69 74 GLU A O 1
ATOM 537 N N . GLY A 1 75 ? 1.077 2.883 -24.007 1.00 98.00 75 GLY A N 1
ATOM 538 C CA . GLY A 1 75 ? 0.051 2.963 -22.965 1.00 98.00 75 GLY A CA 1
ATOM 539 C C . GLY A 1 75 ? -0.506 1.617 -22.478 1.00 98.00 75 GLY A C 1
ATOM 540 O O . GLY A 1 75 ? -1.486 1.608 -21.734 1.00 98.00 75 GLY A O 1
ATOM 541 N N . ALA A 1 76 ? 0.065 0.478 -22.884 1.00 98.00 76 ALA A N 1
ATOM 542 C CA . ALA A 1 76 ? -0.390 -0.834 -22.433 1.00 98.00 76 ALA A CA 1
ATOM 543 C C . ALA A 1 76 ? -0.101 -1.046 -20.936 1.00 98.00 76 ALA A C 1
ATOM 545 O O . ALA A 1 76 ? 0.914 -0.586 -20.404 1.00 98.00 76 ALA A O 1
ATOM 546 N N . ASN A 1 77 ? -0.979 -1.783 -20.253 1.00 95.75 77 ASN A N 1
ATOM 547 C CA . ASN A 1 77 ? -0.795 -2.158 -18.855 1.00 95.75 77 ASN A CA 1
ATOM 548 C C . ASN A 1 77 ? -0.272 -3.594 -18.747 1.00 95.75 77 ASN A C 1
ATOM 550 O O . ASN A 1 77 ? -1.043 -4.540 -18.844 1.00 95.75 77 ASN A O 1
ATOM 554 N N . LEU A 1 78 ? 1.028 -3.752 -18.529 1.00 97.31 78 LEU A N 1
ATOM 555 C CA . LEU A 1 78 ? 1.741 -5.015 -18.331 1.00 97.31 78 LEU A CA 1
ATOM 556 C C . LEU A 1 78 ? 2.116 -5.245 -16.851 1.00 97.31 78 LEU A C 1
ATOM 558 O O . LEU A 1 78 ? 3.088 -5.952 -16.567 1.00 97.31 78 LEU A O 1
ATOM 562 N N . ALA A 1 79 ? 1.395 -4.643 -15.895 1.00 92.69 79 ALA A N 1
ATOM 563 C CA . ALA A 1 79 ? 1.705 -4.823 -14.478 1.00 92.69 79 ALA A CA 1
ATOM 564 C C . ALA A 1 79 ? 1.729 -6.317 -14.105 1.00 92.69 79 ALA A C 1
ATOM 566 O O . ALA A 1 79 ? 0.834 -7.085 -14.468 1.00 92.69 79 ALA A O 1
ATOM 567 N N . ARG A 1 80 ? 2.791 -6.738 -13.411 1.00 92.38 80 ARG A N 1
ATOM 568 C CA . ARG A 1 80 ? 3.049 -8.118 -12.965 1.00 92.38 80 ARG A CA 1
ATOM 569 C C . ARG A 1 80 ? 3.090 -9.168 -14.087 1.00 92.38 80 ARG A C 1
ATOM 571 O O . ARG A 1 80 ? 2.998 -10.365 -13.824 1.00 92.38 80 ARG A O 1
ATOM 578 N N . ALA A 1 81 ? 3.240 -8.759 -15.347 1.00 96.62 81 ALA A N 1
ATOM 579 C CA . ALA A 1 81 ? 3.418 -9.697 -16.449 1.00 96.62 81 ALA A CA 1
ATOM 580 C C . ALA A 1 81 ? 4.792 -10.397 -16.380 1.00 96.62 81 ALA A C 1
ATOM 582 O O . ALA A 1 81 ? 5.791 -9.809 -15.959 1.00 96.62 81 ALA A O 1
ATOM 583 N N . ASN A 1 82 ? 4.860 -11.648 -16.836 1.00 98.12 82 ASN A N 1
ATOM 584 C CA . ASN A 1 82 ? 6.116 -12.380 -17.011 1.00 98.12 82 ASN A CA 1
ATOM 585 C C . ASN A 1 82 ? 6.621 -12.187 -18.447 1.00 98.12 82 ASN A C 1
ATOM 587 O O . ASN A 1 82 ? 6.082 -12.794 -19.360 1.00 98.12 82 ASN A O 1
ATOM 591 N N . LEU A 1 83 ? 7.652 -11.373 -18.655 1.00 98.62 83 LEU A N 1
ATOM 592 C CA . LEU A 1 83 ? 8.319 -11.121 -19.940 1.00 98.62 83 LEU A CA 1
ATOM 593 C C . LEU A 1 83 ? 9.752 -11.677 -19.977 1.00 98.62 83 LEU A C 1
ATOM 595 O O . LEU A 1 83 ? 10.592 -11.191 -20.740 1.00 98.62 83 LEU A O 1
ATOM 599 N N . LYS A 1 84 ? 10.074 -12.688 -19.160 1.00 98.62 84 LYS A N 1
ATOM 600 C CA . LYS A 1 84 ? 11.408 -13.306 -19.167 1.00 98.62 84 LYS A CA 1
ATOM 601 C C . LYS A 1 84 ? 11.823 -13.681 -20.578 1.00 98.62 84 LYS A C 1
ATOM 603 O O . LYS A 1 84 ? 11.085 -14.375 -21.271 1.00 98.62 84 LYS A O 1
ATOM 608 N N . LYS A 1 85 ? 13.021 -13.264 -20.991 1.00 98.38 85 LYS A N 1
ATOM 609 C CA . LYS A 1 85 ? 13.601 -13.578 -22.309 1.00 98.38 85 LYS A CA 1
ATOM 610 C C . LYS A 1 85 ? 12.734 -13.153 -23.507 1.00 98.38 85 LYS A C 1
ATOM 612 O O . LYS A 1 85 ? 12.935 -13.672 -24.602 1.00 98.38 85 LYS A O 1
ATOM 617 N N . ALA A 1 86 ? 11.762 -12.260 -23.318 1.00 98.62 86 ALA A N 1
ATOM 618 C CA . ALA A 1 86 ? 10.971 -11.733 -24.421 1.00 98.62 86 ALA A CA 1
ATOM 619 C C . ALA A 1 86 ? 11.842 -10.864 -25.345 1.00 98.62 86 ALA A C 1
ATOM 621 O O . ALA A 1 86 ? 12.768 -10.184 -24.894 1.00 98.62 86 ALA A O 1
ATOM 622 N N . ILE A 1 87 ? 11.538 -10.885 -26.641 1.00 98.81 87 ILE A N 1
ATOM 623 C CA . ILE A 1 87 ? 12.262 -10.126 -27.668 1.00 98.81 87 ILE A CA 1
ATOM 624 C C . ILE A 1 87 ? 11.438 -8.883 -27.994 1.00 98.81 87 ILE A C 1
ATOM 626 O O . ILE A 1 87 ? 10.456 -8.987 -28.712 1.00 98.81 87 ILE A O 1
ATOM 630 N N . LEU A 1 88 ? 11.828 -7.720 -27.481 1.00 98.75 88 LEU A N 1
ATOM 631 C CA . LEU A 1 88 ? 11.161 -6.418 -27.637 1.00 98.75 88 LEU A CA 1
ATOM 632 C C . LEU A 1 88 ? 11.975 -5.448 -28.514 1.00 98.75 88 LEU A C 1
ATOM 634 O O . LEU A 1 88 ? 11.856 -4.229 -28.391 1.00 98.75 88 LEU A O 1
ATOM 638 N N . GLN A 1 89 ? 12.817 -5.967 -29.407 1.00 98.88 89 GLN A N 1
ATOM 639 C CA . GLN A 1 89 ? 13.632 -5.142 -30.300 1.00 98.88 89 GLN A CA 1
ATOM 640 C C . GLN A 1 89 ? 12.750 -4.199 -31.138 1.00 98.88 89 GLN A C 1
ATOM 642 O O . GLN A 1 89 ? 11.728 -4.638 -31.669 1.00 98.88 89 GLN A O 1
ATOM 647 N N . ASN A 1 90 ? 13.139 -2.925 -31.262 1.00 98.75 90 ASN A N 1
ATOM 648 C CA . ASN A 1 90 ? 12.408 -1.867 -31.989 1.00 98.75 90 ASN A CA 1
ATOM 649 C C . ASN A 1 90 ? 10.939 -1.652 -31.571 1.00 98.75 90 ASN A C 1
ATOM 651 O O . ASN A 1 90 ? 10.154 -1.075 -32.325 1.00 98.75 90 ASN A O 1
ATOM 655 N N . SER A 1 91 ? 10.520 -2.156 -30.414 1.00 98.75 91 SER A N 1
ATOM 656 C CA . SER A 1 91 ? 9.138 -2.002 -29.956 1.00 98.75 91 SER A CA 1
ATOM 657 C C . SER A 1 91 ? 8.858 -0.593 -29.425 1.00 98.75 91 SER A C 1
ATOM 659 O O . SER A 1 91 ? 9.772 0.135 -29.033 1.00 98.75 91 SER A O 1
ATOM 661 N N . ASN A 1 92 ? 7.583 -0.206 -29.383 1.00 98.88 92 ASN A N 1
ATOM 662 C CA . ASN A 1 92 ? 7.125 1.025 -28.743 1.00 98.88 92 ASN A CA 1
ATOM 663 C C . ASN A 1 92 ? 6.394 0.708 -27.435 1.00 98.88 92 ASN A C 1
ATOM 665 O O . ASN A 1 92 ? 5.316 0.140 -27.463 1.00 98.88 92 ASN A O 1
ATOM 669 N N . LEU A 1 93 ? 6.959 1.089 -26.299 1.00 98.69 93 LEU A N 1
ATOM 670 C CA . LEU A 1 93 ? 6.421 0.949 -24.943 1.00 98.69 93 LEU A CA 1
ATOM 671 C C . LEU A 1 93 ? 6.208 2.316 -24.272 1.00 98.69 93 LEU A C 1
ATOM 673 O O . LEU A 1 93 ? 6.143 2.389 -23.039 1.00 98.69 93 LEU A O 1
ATOM 677 N N . ASP A 1 94 ? 6.125 3.398 -25.051 1.00 98.62 94 ASP A N 1
ATOM 678 C CA . ASP A 1 94 ? 5.893 4.741 -24.516 1.00 98.62 94 ASP A CA 1
ATOM 679 C C . ASP A 1 94 ? 4.652 4.764 -23.606 1.00 98.62 94 ASP A C 1
ATOM 681 O O . ASP A 1 94 ? 3.613 4.186 -23.929 1.00 98.62 94 ASP A O 1
ATOM 685 N N . ASN A 1 95 ? 4.775 5.381 -22.432 1.00 98.06 95 ASN A N 1
ATOM 686 C CA . ASN A 1 95 ? 3.730 5.451 -21.399 1.00 98.06 95 ASN A CA 1
ATOM 687 C C . ASN A 1 95 ? 3.176 4.099 -20.887 1.00 98.06 95 ASN A C 1
ATOM 689 O O . ASN A 1 95 ? 2.134 4.077 -20.229 1.00 98.06 95 ASN A O 1
ATOM 693 N N . SER A 1 96 ? 3.830 2.966 -21.157 1.00 98.12 96 SER A N 1
ATOM 694 C CA . SER A 1 96 ? 3.373 1.660 -20.656 1.00 98.12 96 SER A CA 1
ATOM 695 C C . SER A 1 96 ? 3.576 1.497 -19.139 1.00 98.12 96 SER A C 1
ATOM 697 O O . SER A 1 96 ? 4.485 2.084 -18.542 1.00 98.12 96 SER A O 1
ATOM 699 N N . ASN A 1 97 ? 2.730 0.677 -18.503 1.00 96.00 97 ASN A N 1
ATOM 700 C CA . ASN A 1 97 ? 2.874 0.281 -17.099 1.00 96.00 97 ASN A CA 1
ATOM 701 C C . ASN A 1 97 ? 3.477 -1.124 -17.000 1.00 96.00 97 ASN A C 1
ATOM 703 O O . ASN A 1 97 ? 2.860 -2.095 -17.411 1.00 96.00 97 ASN A O 1
ATOM 707 N N . LEU A 1 98 ? 4.662 -1.231 -16.419 1.00 96.62 98 LEU A N 1
ATOM 708 C CA . LEU A 1 98 ? 5.424 -2.451 -16.161 1.00 96.62 98 LEU A CA 1
ATOM 709 C C . LEU A 1 98 ? 5.604 -2.705 -14.653 1.00 96.62 98 LEU A C 1
ATOM 711 O O . LEU A 1 98 ? 6.506 -3.448 -14.263 1.00 96.62 98 LEU A O 1
ATOM 715 N N . TYR A 1 99 ? 4.773 -2.102 -13.796 1.00 92.19 99 TYR A N 1
ATOM 716 C CA . TYR A 1 99 ? 4.831 -2.275 -12.341 1.00 92.19 99 TYR A CA 1
ATOM 717 C C . TYR A 1 99 ? 4.963 -3.751 -11.935 1.00 92.19 99 TYR A C 1
ATOM 719 O O . TYR A 1 99 ? 4.158 -4.582 -12.346 1.00 92.19 99 TYR A O 1
ATOM 727 N N . GLY A 1 100 ? 5.994 -4.095 -11.160 1.00 91.12 100 GLY A N 1
ATOM 728 C CA . GLY A 1 100 ? 6.209 -5.449 -10.630 1.00 91.12 100 GLY A CA 1
ATOM 729 C C . GLY A 1 100 ? 6.394 -6.561 -11.675 1.00 91.12 100 GLY A C 1
ATOM 730 O O . GLY A 1 100 ? 6.368 -7.733 -11.317 1.00 91.12 100 GLY A O 1
ATOM 731 N N . SER A 1 101 ? 6.556 -6.239 -12.960 1.00 95.62 101 SER A N 1
ATOM 732 C CA . SER A 1 101 ? 6.738 -7.248 -14.013 1.00 95.62 101 SER A CA 1
ATOM 733 C C . SER A 1 101 ? 8.120 -7.914 -13.954 1.00 95.62 101 SER A C 1
ATOM 735 O O . SER A 1 101 ? 9.089 -7.346 -13.439 1.00 95.62 101 SER A O 1
ATOM 737 N N . ASP A 1 102 ? 8.227 -9.130 -14.492 1.00 97.56 102 ASP A N 1
ATOM 738 C CA . ASP A 1 102 ? 9.482 -9.887 -14.546 1.00 97.56 102 ASP A CA 1
ATOM 739 C C . ASP A 1 102 ? 10.024 -9.942 -15.977 1.00 97.56 102 ASP A C 1
ATOM 741 O O . ASP A 1 102 ? 9.515 -10.674 -16.817 1.00 97.56 102 ASP A O 1
ATOM 745 N N . LEU A 1 103 ? 11.064 -9.163 -16.262 1.00 98.50 103 LEU A N 1
ATOM 746 C CA . LEU A 1 103 ? 11.682 -8.975 -17.579 1.00 98.50 103 LEU A CA 1
ATOM 747 C C . LEU A 1 103 ? 13.134 -9.460 -17.610 1.00 98.50 103 LEU A C 1
ATOM 749 O O . LEU A 1 103 ? 13.978 -8.920 -18.334 1.00 98.50 103 LEU A O 1
ATOM 753 N N . GLN A 1 104 ? 13.463 -10.457 -16.787 1.00 97.56 104 GLN A N 1
ATOM 754 C CA . GLN A 1 104 ? 14.815 -10.994 -16.745 1.00 97.56 104 GLN A CA 1
ATOM 755 C C . GLN A 1 104 ? 15.262 -11.450 -18.144 1.00 97.56 104 GLN A C 1
ATOM 757 O O . GLN A 1 104 ? 14.587 -12.243 -18.803 1.00 97.56 104 GLN A O 1
ATOM 762 N N . ALA A 1 105 ? 16.428 -10.962 -18.572 1.00 97.69 105 ALA A N 1
ATOM 763 C CA . ALA A 1 105 ? 17.034 -11.232 -19.873 1.00 97.69 105 ALA A CA 1
ATOM 764 C C . ALA A 1 105 ? 16.160 -10.877 -21.096 1.00 97.69 105 ALA A C 1
ATOM 766 O O . ALA A 1 105 ? 16.367 -11.444 -22.168 1.00 97.69 105 ALA A O 1
ATOM 767 N N . ALA A 1 106 ? 15.186 -9.973 -20.954 1.00 98.75 106 ALA A N 1
ATOM 768 C CA . ALA A 1 106 ? 14.443 -9.433 -22.091 1.00 98.75 106 ALA A CA 1
ATOM 769 C C . ALA A 1 106 ? 15.317 -8.482 -22.932 1.00 98.75 106 ALA A C 1
ATOM 771 O O . ALA A 1 106 ? 16.194 -7.796 -22.399 1.00 98.75 106 ALA A O 1
ATOM 772 N N . ASP A 1 107 ? 15.068 -8.438 -24.240 1.00 98.88 107 ASP A N 1
ATOM 773 C CA . ASP A 1 107 ? 15.837 -7.630 -25.191 1.00 98.88 107 ASP A CA 1
ATOM 774 C C . ASP A 1 107 ? 15.023 -6.440 -25.710 1.00 98.88 107 ASP A C 1
ATOM 776 O O . ASP A 1 107 ? 14.124 -6.608 -26.525 1.00 98.88 107 ASP A O 1
ATOM 780 N N . PHE A 1 108 ? 15.371 -5.239 -25.257 1.00 98.81 108 PHE A N 1
ATOM 781 C CA . PHE A 1 108 ? 14.795 -3.945 -25.626 1.00 98.81 108 PHE A CA 1
ATOM 782 C C . PHE A 1 108 ? 15.674 -3.152 -26.599 1.00 98.81 108 PHE A C 1
ATOM 784 O O . PHE A 1 108 ? 15.591 -1.923 -26.643 1.00 98.81 108 PHE A O 1
ATOM 791 N N . SER A 1 109 ? 16.567 -3.807 -27.344 1.00 98.88 109 SER A N 1
ATOM 792 C CA . SER A 1 109 ? 17.459 -3.099 -28.264 1.00 98.88 109 SER A CA 1
ATOM 793 C C . SER A 1 109 ? 16.664 -2.217 -29.233 1.00 98.88 109 SER A C 1
ATOM 795 O O . SER A 1 109 ? 15.730 -2.680 -29.884 1.00 98.88 109 SER A O 1
ATOM 797 N N . GLU A 1 110 ? 17.029 -0.937 -29.304 1.00 98.81 110 GLU A N 1
ATOM 798 C CA . GLU A 1 110 ? 16.396 0.084 -30.154 1.00 98.81 110 GLU A CA 1
ATOM 799 C C . GLU A 1 110 ? 14.895 0.329 -29.857 1.00 98.81 110 GLU A C 1
ATOM 801 O O . GLU A 1 110 ? 14.206 0.984 -30.636 1.00 98.81 110 GLU A O 1
ATOM 806 N N . ALA A 1 111 ? 14.377 -0.139 -28.713 1.00 98.81 111 ALA A N 1
ATOM 807 C CA . ALA A 1 111 ? 12.998 0.111 -28.292 1.00 98.81 111 ALA A CA 1
ATOM 808 C C . ALA A 1 111 ? 12.780 1.553 -27.796 1.00 98.81 111 ALA A C 1
ATOM 810 O O . ALA A 1 111 ? 13.675 2.181 -27.219 1.00 98.81 111 ALA A O 1
ATOM 811 N N . ASN A 1 112 ? 11.556 2.056 -27.961 1.00 98.88 112 ASN A N 1
ATOM 812 C CA . ASN A 1 112 ? 11.091 3.319 -27.396 1.00 98.88 112 ASN A CA 1
ATOM 813 C C . ASN A 1 112 ? 10.345 3.064 -26.081 1.00 98.88 112 ASN A C 1
ATOM 815 O O . ASN A 1 112 ? 9.308 2.422 -26.080 1.00 98.88 112 ASN A O 1
ATOM 819 N N . LEU A 1 113 ? 10.857 3.557 -24.961 1.00 98.62 113 LEU A N 1
ATOM 820 C CA . LEU A 1 113 ? 10.374 3.320 -23.593 1.00 98.62 113 LEU A CA 1
ATOM 821 C C . LEU A 1 113 ? 10.202 4.646 -22.835 1.00 98.62 113 LEU A C 1
ATOM 823 O O . LEU A 1 113 ? 10.366 4.707 -21.614 1.00 98.62 113 LEU A O 1
ATOM 827 N N . VAL A 1 114 ? 9.913 5.723 -23.564 1.00 98.62 114 VAL A N 1
ATOM 828 C CA . VAL A 1 114 ? 9.704 7.052 -22.985 1.00 98.62 114 VAL A CA 1
ATOM 829 C C . VAL A 1 114 ? 8.562 6.998 -21.965 1.00 98.62 114 VAL A C 1
ATOM 831 O O . VAL A 1 114 ? 7.595 6.260 -22.136 1.00 98.62 114 VAL A O 1
ATOM 834 N N . ASN A 1 115 ? 8.708 7.692 -20.833 1.00 97.81 115 ASN A N 1
ATOM 835 C CA . ASN A 1 115 ? 7.701 7.746 -19.755 1.00 97.81 115 ASN A CA 1
ATOM 836 C C . ASN A 1 115 ? 7.222 6.387 -19.188 1.00 97.81 115 ASN A C 1
ATOM 838 O O . ASN A 1 115 ? 6.243 6.340 -18.437 1.00 97.81 115 ASN A O 1
ATOM 842 N N . MET A 1 116 ? 7.883 5.276 -19.520 1.00 98.00 116 MET A N 1
ATOM 843 C CA . MET A 1 116 ? 7.492 3.940 -19.074 1.00 98.00 116 MET A CA 1
ATOM 844 C C . MET A 1 116 ? 7.577 3.829 -17.543 1.00 98.00 116 MET A C 1
ATOM 846 O O . MET A 1 116 ? 8.520 4.330 -16.928 1.00 98.00 116 MET A O 1
ATOM 850 N N . LYS A 1 117 ? 6.602 3.167 -16.906 1.00 95.75 117 LYS A N 1
ATOM 851 C CA . LYS A 1 117 ? 6.542 2.986 -15.444 1.00 95.75 117 LYS A CA 1
ATOM 852 C C . LYS A 1 117 ? 6.907 1.559 -15.042 1.00 95.75 117 LYS A C 1
ATOM 854 O O . LYS A 1 117 ? 6.084 0.666 -15.127 1.00 95.75 117 LYS A O 1
ATOM 859 N N . ALA A 1 118 ? 8.111 1.348 -14.530 1.00 95.88 118 ALA A N 1
ATOM 860 C CA . ALA A 1 118 ? 8.708 0.048 -14.206 1.00 95.88 118 ALA A CA 1
ATOM 861 C C . ALA A 1 118 ? 8.967 -0.144 -12.701 1.00 95.88 118 ALA A C 1
ATOM 863 O O . ALA A 1 118 ? 9.925 -0.812 -12.295 1.00 95.88 118 ALA A O 1
ATOM 864 N N . LEU A 1 119 ? 8.148 0.468 -11.842 1.00 92.00 119 LEU A N 1
ATOM 865 C CA . LEU A 1 119 ? 8.388 0.405 -10.405 1.00 92.00 119 LEU A CA 1
ATOM 866 C C . LEU A 1 119 ? 8.381 -1.049 -9.927 1.00 92.00 119 LEU A C 1
ATOM 868 O O . LEU A 1 119 ? 7.506 -1.818 -10.309 1.00 92.00 119 LEU A O 1
ATOM 872 N N . TRP A 1 120 ? 9.362 -1.424 -9.104 1.00 90.06 120 TRP A N 1
ATOM 873 C CA . TRP A 1 120 ? 9.531 -2.792 -8.579 1.00 90.06 120 TRP A CA 1
ATOM 874 C C . TRP A 1 120 ? 9.802 -3.898 -9.611 1.00 90.06 120 TRP A C 1
ATOM 876 O O . TRP A 1 120 ? 10.001 -5.045 -9.217 1.00 90.06 120 TRP A O 1
ATOM 886 N N . ALA A 1 121 ? 9.897 -3.579 -10.901 1.00 94.56 121 ALA A N 1
ATOM 887 C CA . ALA A 1 121 ? 10.104 -4.573 -11.946 1.00 94.56 121 ALA A CA 1
ATOM 888 C C . ALA A 1 121 ? 11.501 -5.220 -11.899 1.00 94.56 121 ALA A C 1
ATOM 890 O O . ALA A 1 121 ? 12.484 -4.649 -11.401 1.00 94.56 121 ALA A O 1
ATOM 891 N N . ASN A 1 122 ? 11.606 -6.427 -12.451 1.00 95.31 122 ASN A N 1
ATOM 892 C CA . ASN A 1 122 ? 12.845 -7.189 -12.523 1.00 95.31 122 ASN A CA 1
ATOM 893 C C . ASN A 1 122 ? 13.434 -7.190 -13.938 1.00 95.31 122 ASN A C 1
ATOM 895 O O . ASN A 1 122 ? 12.995 -7.937 -14.794 1.00 95.31 122 ASN A O 1
ATOM 899 N N . PHE A 1 123 ? 14.495 -6.425 -14.163 1.00 97.50 123 PHE A N 1
ATOM 900 C CA . PHE A 1 123 ? 15.239 -6.330 -15.425 1.00 97.50 123 PHE A CA 1
ATOM 901 C C . PHE A 1 123 ? 16.632 -6.968 -15.330 1.00 97.50 123 PHE A C 1
ATOM 903 O O . PHE A 1 123 ? 17.585 -6.524 -15.974 1.00 97.50 123 PHE A O 1
ATOM 910 N N . HIS A 1 124 ? 16.797 -7.989 -14.487 1.00 94.62 124 HIS A N 1
ATOM 911 C CA . HIS A 1 124 ? 18.085 -8.664 -14.349 1.00 94.62 124 HIS A CA 1
ATOM 912 C C . HIS A 1 124 ? 18.592 -9.166 -15.714 1.00 94.62 124 HIS A C 1
ATOM 914 O O . HIS A 1 124 ? 17.885 -9.903 -16.396 1.00 94.62 124 HIS A O 1
ATOM 920 N N . ASN A 1 125 ? 19.807 -8.779 -16.109 1.00 95.12 125 ASN A N 1
ATOM 921 C CA . ASN A 1 125 ? 20.419 -9.069 -17.415 1.00 95.12 125 ASN A CA 1
ATOM 922 C C . ASN A 1 125 ? 19.615 -8.607 -18.651 1.00 95.12 125 ASN A C 1
ATOM 924 O O . ASN A 1 125 ? 19.829 -9.139 -19.737 1.00 95.12 125 ASN A O 1
ATOM 928 N N . ALA A 1 126 ? 18.686 -7.655 -18.514 1.00 98.25 126 ALA A N 1
ATOM 929 C CA . ALA A 1 126 ? 17.967 -7.105 -19.664 1.00 98.25 126 ALA A CA 1
ATOM 930 C C . ALA A 1 126 ? 18.895 -6.275 -20.572 1.00 98.25 126 ALA A C 1
ATOM 932 O O . ALA A 1 126 ? 19.841 -5.638 -20.103 1.00 98.25 126 ALA A O 1
ATOM 933 N N . ILE A 1 127 ? 18.612 -6.262 -21.873 1.00 98.69 127 ILE A N 1
ATOM 934 C CA . ILE A 1 127 ? 19.416 -5.570 -22.888 1.00 98.69 127 ILE A CA 1
ATOM 935 C C . ILE A 1 127 ? 18.659 -4.323 -23.341 1.00 98.69 127 ILE A C 1
ATOM 937 O O . ILE A 1 127 ? 17.517 -4.425 -23.759 1.00 98.69 127 ILE A O 1
ATOM 941 N N . PHE A 1 128 ? 19.289 -3.153 -23.286 1.00 98.81 128 PHE A N 1
ATOM 942 C CA . PHE A 1 128 ? 18.719 -1.854 -23.667 1.00 98.81 128 PHE A CA 1
ATOM 943 C C . PHE A 1 128 ? 19.586 -1.134 -24.706 1.00 98.81 128 PHE A C 1
ATOM 945 O O . PHE A 1 128 ? 19.685 0.095 -24.703 1.00 98.81 128 PHE A O 1
ATOM 952 N N . HIS A 1 129 ? 20.281 -1.872 -25.576 1.00 98.62 129 HIS A N 1
ATOM 953 C CA . HIS A 1 129 ? 21.203 -1.270 -26.540 1.00 98.62 129 HIS A CA 1
ATOM 954 C C . HIS A 1 129 ? 20.490 -0.210 -27.377 1.00 98.62 129 HIS A C 1
ATOM 956 O O . HIS A 1 129 ? 19.541 -0.522 -28.087 1.00 98.62 129 HIS A O 1
ATOM 962 N N . ARG A 1 130 ? 20.949 1.045 -27.300 1.00 98.81 130 ARG A N 1
ATOM 963 C CA . ARG A 1 130 ? 20.364 2.190 -28.028 1.00 98.81 130 ARG A CA 1
ATOM 964 C C . ARG A 1 130 ? 18.866 2.421 -27.774 1.00 98.81 130 ARG A C 1
ATOM 966 O O . ARG A 1 130 ? 18.225 3.108 -28.564 1.00 98.81 130 ARG A O 1
ATOM 973 N N . ALA A 1 131 ? 18.309 1.872 -26.697 1.00 98.88 131 ALA A N 1
ATOM 974 C CA . ALA A 1 131 ? 16.919 2.109 -26.333 1.00 98.88 131 ALA A CA 1
ATOM 975 C C . ALA A 1 131 ? 16.709 3.570 -25.909 1.00 98.88 131 ALA A C 1
ATOM 977 O O . ALA A 1 131 ? 17.592 4.184 -25.293 1.00 98.88 131 ALA A O 1
ATOM 978 N N . ASN A 1 132 ? 15.531 4.116 -26.202 1.00 98.88 132 ASN A N 1
ATOM 979 C CA . ASN A 1 132 ? 15.124 5.427 -25.715 1.00 98.88 132 ASN A CA 1
ATOM 980 C C . ASN A 1 132 ? 14.342 5.282 -24.407 1.00 98.88 132 ASN A C 1
ATOM 982 O O . ASN A 1 132 ? 13.204 4.839 -24.425 1.00 98.88 132 ASN A O 1
ATOM 986 N N . LEU A 1 133 ? 14.942 5.643 -23.278 1.00 98.81 133 LEU A N 1
ATOM 987 C CA . LEU A 1 133 ? 14.382 5.523 -21.925 1.00 98.81 133 LEU A CA 1
ATOM 988 C C . LEU A 1 133 ? 14.204 6.905 -21.274 1.00 98.81 133 LEU A C 1
ATOM 990 O O . LEU A 1 133 ? 14.262 7.031 -20.048 1.00 98.81 133 LEU A O 1
ATOM 994 N N . GLU A 1 134 ? 14.043 7.952 -22.086 1.00 98.75 134 GLU A N 1
ATOM 995 C CA . GLU A 1 134 ? 13.848 9.311 -21.586 1.00 98.75 134 GLU A CA 1
ATOM 996 C C . GLU A 1 134 ? 12.639 9.364 -20.645 1.00 98.75 134 GLU A C 1
ATOM 998 O O . GLU A 1 134 ? 11.560 8.855 -20.956 1.00 98.75 134 GLU A O 1
ATOM 1003 N N . SER A 1 135 ? 12.829 9.943 -19.461 1.00 98.38 135 SER A N 1
ATOM 1004 C CA . SER A 1 135 ? 11.787 10.052 -18.432 1.00 98.38 135 SER A CA 1
ATOM 1005 C C . SER A 1 135 ? 11.172 8.718 -17.972 1.00 98.38 135 SER A C 1
ATOM 1007 O O . SER A 1 135 ? 10.169 8.721 -17.257 1.00 98.38 135 SER A O 1
ATOM 1009 N N . ALA A 1 136 ? 11.781 7.574 -18.304 1.00 98.50 136 ALA A N 1
ATOM 1010 C CA . ALA A 1 136 ? 11.355 6.276 -17.794 1.00 98.50 136 ALA A CA 1
ATOM 1011 C C . ALA A 1 136 ? 11.546 6.194 -16.270 1.00 98.50 136 ALA A C 1
ATOM 1013 O O . ALA A 1 136 ? 12.480 6.761 -15.697 1.00 98.50 136 ALA A O 1
ATOM 1014 N N . ASN A 1 137 ? 10.669 5.461 -15.596 1.00 97.56 137 ASN A N 1
ATOM 1015 C CA . ASN A 1 137 ? 10.646 5.324 -14.149 1.00 97.56 137 ASN A CA 1
ATOM 1016 C C . ASN A 1 137 ? 10.984 3.892 -13.732 1.00 97.56 137 ASN A C 1
ATOM 1018 O O . ASN A 1 137 ? 10.138 3.006 -13.754 1.00 97.56 137 ASN A O 1
ATOM 1022 N N . PHE A 1 138 ? 12.217 3.687 -13.290 1.00 97.19 138 PHE A N 1
ATOM 1023 C CA . PHE A 1 138 ? 12.755 2.427 -12.783 1.00 97.19 138 PHE A CA 1
ATOM 1024 C C . PHE A 1 138 ? 12.791 2.365 -11.257 1.00 97.19 138 PHE A C 1
ATOM 1026 O O . PHE A 1 138 ? 13.544 1.569 -10.694 1.00 97.19 138 PHE A O 1
ATOM 1033 N N . ASN A 1 139 ? 12.030 3.206 -10.554 1.00 93.31 139 ASN A N 1
ATOM 1034 C CA . ASN A 1 139 ? 12.153 3.298 -9.105 1.00 93.31 139 ASN A CA 1
ATOM 1035 C C . ASN A 1 139 ? 11.991 1.920 -8.444 1.00 93.31 139 ASN A C 1
ATOM 1037 O O . ASN A 1 139 ? 11.035 1.192 -8.698 1.00 93.31 139 ASN A O 1
ATOM 1041 N N . ARG A 1 140 ? 12.953 1.544 -7.592 1.00 90.12 140 ARG A N 1
ATOM 1042 C CA . ARG A 1 140 ? 13.028 0.230 -6.914 1.00 90.12 140 ARG A CA 1
ATOM 1043 C C . ARG A 1 140 ? 13.236 -0.984 -7.839 1.00 90.12 140 ARG A C 1
ATOM 1045 O O . ARG A 1 140 ? 13.269 -2.110 -7.333 1.00 90.12 140 ARG A O 1
ATOM 1052 N N . ALA A 1 141 ? 13.426 -0.818 -9.146 1.00 93.88 141 ALA A N 1
ATOM 1053 C CA . ALA A 1 141 ? 13.633 -1.932 -10.070 1.00 93.88 141 ALA A CA 1
ATOM 1054 C C . ALA A 1 141 ? 14.944 -2.694 -9.788 1.00 93.88 141 ALA A C 1
ATOM 1056 O O . ALA A 1 141 ? 15.884 -2.185 -9.167 1.00 93.88 141 ALA A O 1
ATOM 1057 N N . ASN A 1 142 ? 15.007 -3.955 -10.216 1.00 92.75 142 ASN A N 1
ATOM 1058 C CA . ASN A 1 142 ? 16.243 -4.737 -10.245 1.00 92.75 142 ASN A CA 1
ATOM 1059 C C . ASN A 1 142 ? 16.884 -4.641 -11.634 1.00 92.75 142 ASN A C 1
ATOM 1061 O O . ASN A 1 142 ? 16.378 -5.238 -12.570 1.00 92.75 142 ASN A O 1
ATOM 1065 N N . LEU A 1 143 ? 18.006 -3.938 -11.760 1.00 94.88 143 LEU A N 1
ATOM 1066 C CA . LEU A 1 143 ? 18.740 -3.707 -13.013 1.00 94.88 143 LEU A CA 1
ATOM 1067 C C . LEU A 1 143 ? 20.158 -4.305 -12.990 1.00 94.88 143 LEU A C 1
ATOM 1069 O O . LEU A 1 143 ? 21.055 -3.891 -13.731 1.00 94.88 143 LEU A O 1
ATOM 1073 N N . ARG A 1 144 ? 20.375 -5.299 -12.125 1.00 91.12 144 ARG A N 1
ATOM 1074 C CA . ARG A 1 144 ? 21.618 -6.074 -12.047 1.00 91.12 144 ARG A CA 1
ATOM 1075 C C . ARG A 1 144 ? 21.970 -6.689 -13.398 1.00 91.12 144 ARG A C 1
ATOM 1077 O O . ARG A 1 144 ? 21.164 -7.440 -13.940 1.00 91.12 144 ARG A O 1
ATOM 1084 N N . GLY A 1 145 ? 23.172 -6.408 -13.894 1.00 91.88 145 GLY A N 1
ATOM 1085 C CA . GLY A 1 145 ? 23.688 -6.980 -15.141 1.00 91.88 145 GLY A CA 1
ATOM 1086 C C . GLY A 1 145 ? 23.000 -6.478 -16.408 1.00 91.88 145 GLY A C 1
ATOM 1087 O O . GLY A 1 145 ? 23.296 -6.979 -17.486 1.00 91.88 145 GLY A O 1
ATOM 1088 N N . ALA A 1 146 ? 22.099 -5.497 -16.299 1.00 95.81 146 ALA A N 1
ATOM 1089 C CA . ALA A 1 146 ? 21.465 -4.899 -17.464 1.00 95.81 146 ALA A CA 1
ATOM 1090 C C . ALA A 1 146 ? 22.485 -4.143 -18.333 1.00 95.81 146 ALA A C 1
ATOM 1092 O O . ALA A 1 146 ? 23.458 -3.575 -17.823 1.00 95.81 146 ALA A O 1
ATOM 1093 N N . ASP A 1 147 ? 22.252 -4.113 -19.642 1.00 96.75 147 ASP A N 1
ATOM 1094 C CA . ASP A 1 147 ? 23.151 -3.474 -20.601 1.00 96.75 147 ASP A CA 1
ATOM 1095 C C . ASP A 1 147 ? 22.517 -2.245 -21.257 1.00 96.75 147 ASP A C 1
ATOM 1097 O O . ASP A 1 147 ? 21.685 -2.365 -22.152 1.00 96.75 147 ASP A O 1
ATOM 1101 N N . PHE A 1 148 ? 22.953 -1.055 -20.845 1.00 98.06 148 PHE A N 1
ATOM 1102 C CA . PHE A 1 148 ? 22.494 0.232 -21.366 1.00 98.06 148 PHE A CA 1
ATOM 1103 C C . PHE A 1 148 ? 23.415 0.821 -22.440 1.00 98.06 148 PHE A C 1
ATOM 1105 O O . PHE A 1 148 ? 23.438 2.044 -22.613 1.00 98.06 148 PHE A O 1
ATOM 1112 N N . TYR A 1 149 ? 24.202 0.007 -23.154 1.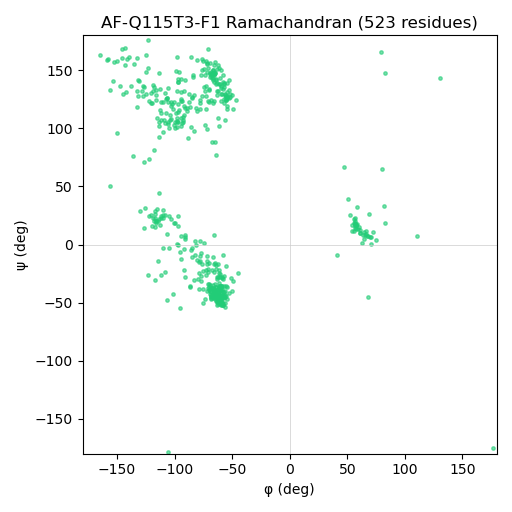00 98.06 149 TYR A N 1
ATOM 1113 C CA . TYR A 1 149 ? 25.116 0.511 -24.182 1.00 98.06 149 TYR A CA 1
ATOM 1114 C C . TYR A 1 149 ? 24.413 1.482 -25.149 1.00 98.06 149 TYR A C 1
ATOM 1116 O O . TYR A 1 149 ? 23.482 1.106 -25.863 1.00 98.06 149 TYR A O 1
ATOM 1124 N N . LYS A 1 150 ? 24.862 2.747 -25.170 1.00 98.50 150 LYS A N 1
ATOM 1125 C CA . LYS A 1 150 ? 24.282 3.845 -25.977 1.00 98.50 150 LYS A CA 1
ATOM 1126 C C . LYS A 1 150 ? 22.793 4.152 -25.736 1.00 98.50 150 LYS A C 1
ATOM 1128 O O . LYS A 1 150 ? 22.187 4.824 -26.565 1.00 98.50 150 LYS A O 1
ATOM 1133 N N . ALA A 1 151 ? 22.201 3.690 -24.639 1.00 98.75 151 ALA A N 1
ATOM 1134 C CA . ALA A 1 151 ? 20.817 4.011 -24.307 1.00 98.75 151 ALA A CA 1
ATOM 1135 C C . ALA A 1 151 ? 20.660 5.478 -23.863 1.00 98.75 151 ALA A C 1
ATOM 1137 O O . ALA A 1 151 ? 21.608 6.098 -23.365 1.00 98.75 151 ALA A O 1
ATOM 1138 N N . ASN A 1 152 ? 19.456 6.023 -24.016 1.00 98.81 152 ASN A N 1
ATOM 1139 C CA . ASN A 1 152 ? 19.099 7.355 -23.535 1.00 98.81 152 ASN A CA 1
ATOM 1140 C C . ASN A 1 152 ? 18.327 7.257 -22.214 1.00 98.81 152 ASN A C 1
ATOM 1142 O O . ASN A 1 152 ? 17.164 6.898 -22.250 1.00 98.81 152 ASN A O 1
ATOM 1146 N N . LEU A 1 153 ? 18.937 7.582 -21.073 1.00 98.75 153 LEU A N 1
ATOM 1147 C CA . LEU A 1 153 ? 18.282 7.630 -19.755 1.00 98.75 153 LEU A CA 1
ATOM 1148 C C . LEU A 1 153 ? 18.099 9.078 -19.263 1.00 98.75 153 LEU A C 1
ATOM 1150 O O . LEU A 1 153 ? 18.059 9.330 -18.056 1.00 98.75 153 LEU A O 1
ATOM 1154 N N . GLU A 1 154 ? 18.030 10.056 -20.170 1.00 98.62 154 GLU A N 1
ATOM 1155 C CA . GLU A 1 154 ? 17.826 11.449 -19.778 1.00 98.62 154 GLU A CA 1
ATOM 1156 C C . GLU A 1 154 ? 16.531 11.619 -18.976 1.00 98.62 154 GLU A C 1
ATOM 1158 O O . GLU A 1 154 ? 15.484 11.074 -19.315 1.00 98.62 154 GLU A O 1
ATOM 1163 N N . ASN A 1 155 ? 16.615 12.348 -17.862 1.00 98.19 155 ASN A N 1
ATOM 1164 C CA . ASN A 1 155 ? 15.505 12.593 -16.934 1.00 98.19 155 ASN A CA 1
ATOM 1165 C C . ASN A 1 155 ? 14.822 11.329 -16.367 1.00 98.19 155 ASN A C 1
ATOM 1167 O O . ASN A 1 155 ? 13.762 11.437 -15.748 1.00 98.19 155 ASN A O 1
ATOM 1171 N N . ALA A 1 156 ? 15.407 10.140 -16.544 1.00 98.19 156 ALA A N 1
ATOM 1172 C CA . ALA A 1 156 ? 14.857 8.903 -16.008 1.00 98.19 156 ALA A CA 1
ATOM 1173 C C . ALA A 1 156 ? 14.911 8.893 -14.471 1.00 98.19 156 ALA A C 1
ATOM 1175 O O . ALA A 1 156 ? 15.888 9.334 -13.857 1.00 98.19 156 ALA A O 1
ATOM 1176 N N . SER A 1 157 ? 13.876 8.349 -13.834 1.00 96.38 157 SER A N 1
ATOM 1177 C CA . SER A 1 157 ? 13.848 8.128 -12.389 1.00 96.38 157 SER A CA 1
ATOM 1178 C C . SER A 1 157 ? 14.432 6.752 -12.080 1.00 96.38 157 SER A C 1
ATOM 1180 O O . SER A 1 157 ? 13.888 5.733 -12.490 1.00 96.38 157 SER A O 1
ATOM 1182 N N . LEU A 1 158 ? 15.565 6.715 -11.384 1.00 94.31 158 LEU A N 1
ATOM 1183 C CA . LEU A 1 158 ? 16.302 5.504 -11.008 1.00 94.31 158 LEU A CA 1
ATOM 1184 C C . LEU A 1 158 ? 16.419 5.405 -9.478 1.00 94.31 158 LEU A C 1
ATOM 1186 O O . LEU A 1 158 ? 17.341 4.768 -8.952 1.00 94.31 158 LEU A O 1
ATOM 1190 N N . ARG A 1 159 ? 15.490 6.012 -8.735 1.00 89.44 159 ARG A N 1
ATOM 1191 C CA . ARG A 1 159 ? 15.543 6.083 -7.275 1.00 89.44 159 ARG A CA 1
ATOM 1192 C C . ARG A 1 159 ? 15.473 4.686 -6.679 1.00 89.44 159 ARG A C 1
ATOM 1194 O O . ARG A 1 159 ? 14.634 3.868 -7.052 1.00 89.44 159 ARG A O 1
ATOM 1201 N N . PHE A 1 160 ? 16.365 4.395 -5.738 1.00 86.12 160 PHE A N 1
ATOM 1202 C CA . PHE A 1 160 ? 16.434 3.100 -5.048 1.00 86.12 160 PHE A CA 1
ATOM 1203 C C . PHE A 1 160 ? 16.595 1.879 -5.974 1.00 86.12 160 PHE A C 1
ATOM 1205 O O . PHE A 1 160 ? 16.373 0.745 -5.544 1.00 86.12 160 PHE A O 1
ATOM 1212 N N . THR A 1 161 ? 16.986 2.097 -7.232 1.00 90.69 161 THR A N 1
ATOM 1213 C CA . THR A 1 161 ? 17.235 1.036 -8.211 1.00 90.69 161 THR A CA 1
ATOM 1214 C C . THR A 1 161 ? 18.430 0.200 -7.792 1.00 90.69 161 THR A C 1
ATOM 1216 O O . THR A 1 161 ? 19.394 0.705 -7.211 1.00 90.69 161 THR A O 1
ATOM 1219 N N . ASP A 1 162 ? 18.383 -1.088 -8.105 1.00 89.00 162 ASP A N 1
ATOM 1220 C CA . ASP A 1 162 ? 19.457 -2.020 -7.804 1.00 89.00 162 ASP A CA 1
ATOM 1221 C C . ASP A 1 162 ? 20.269 -2.374 -9.053 1.00 89.00 162 ASP A C 1
ATOM 1223 O O . ASP A 1 162 ? 19.861 -3.227 -9.837 1.00 89.00 162 ASP A O 1
ATOM 1227 N N . PHE A 1 163 ? 21.432 -1.745 -9.232 1.00 89.31 163 PHE A N 1
ATOM 1228 C CA . PHE A 1 163 ? 22.374 -2.050 -10.318 1.00 89.31 163 PHE A CA 1
ATOM 1229 C C . PHE A 1 163 ? 23.426 -3.106 -9.928 1.00 89.31 163 PHE A C 1
ATOM 1231 O O . PHE A 1 163 ? 24.395 -3.322 -10.656 1.00 89.31 163 PHE A O 1
ATOM 1238 N N . GLY A 1 164 ? 23.295 -3.744 -8.759 1.00 79.62 164 GLY A N 1
ATOM 1239 C CA . GLY A 1 164 ? 24.324 -4.630 -8.208 1.00 79.62 164 GLY A CA 1
ATOM 1240 C C . GLY A 1 164 ? 24.665 -4.321 -6.758 1.00 79.62 164 GLY A C 1
ATOM 1241 O O . GLY A 1 164 ? 24.732 -3.163 -6.346 1.00 79.62 164 GLY A O 1
ATOM 1242 N N . SER A 1 165 ? 24.921 -5.383 -5.989 1.00 62.31 165 SER A N 1
ATOM 1243 C CA . SER A 1 165 ? 25.349 -5.296 -4.590 1.00 62.31 165 SER A CA 1
ATOM 1244 C C . SER A 1 165 ? 26.863 -5.456 -4.451 1.00 62.31 165 SER A C 1
ATOM 1246 O O . SER A 1 165 ? 27.492 -6.224 -5.172 1.00 62.31 165 SER A O 1
ATOM 1248 N N . THR A 1 166 ? 27.428 -4.802 -3.441 1.00 51.56 166 THR A N 1
ATOM 1249 C CA . THR A 1 166 ? 28.794 -5.004 -2.939 1.00 51.56 166 THR A CA 1
ATOM 1250 C C . THR A 1 166 ? 28.950 -6.262 -2.068 1.00 51.56 166 THR A C 1
ATOM 1252 O O . THR A 1 166 ? 30.067 -6.601 -1.688 1.00 51.56 166 THR A O 1
ATOM 1255 N N . THR A 1 167 ? 27.857 -6.959 -1.727 1.00 48.81 167 THR A N 1
ATOM 1256 C CA . THR A 1 167 ? 27.862 -8.057 -0.738 1.00 48.81 167 THR A CA 1
ATOM 1257 C C . THR A 1 167 ? 28.092 -9.449 -1.324 1.00 48.81 167 THR A C 1
ATOM 1259 O O . THR A 1 167 ? 28.539 -10.328 -0.595 1.00 48.81 167 THR A O 1
ATOM 1262 N N . ASN A 1 168 ? 27.826 -9.664 -2.618 1.00 55.25 168 ASN A N 1
ATOM 1263 C CA . ASN A 1 168 ? 28.064 -10.945 -3.292 1.00 55.25 168 ASN A CA 1
ATOM 1264 C C . ASN A 1 168 ? 29.092 -10.749 -4.417 1.00 55.25 168 ASN A C 1
ATOM 1266 O O . ASN A 1 168 ? 28.755 -10.542 -5.583 1.00 55.25 168 ASN A O 1
ATOM 1270 N N . VAL A 1 169 ? 30.371 -10.730 -4.028 1.00 54.28 169 VAL A N 1
ATOM 1271 C CA . VAL A 1 169 ? 31.510 -10.289 -4.860 1.00 54.28 169 VAL A CA 1
ATOM 1272 C C . VAL A 1 169 ? 31.680 -11.125 -6.134 1.00 54.28 169 VAL A C 1
ATOM 1274 O O . VAL A 1 169 ? 32.232 -10.631 -7.113 1.00 54.28 169 VAL A O 1
ATOM 1277 N N . ILE A 1 170 ? 31.220 -12.378 -6.138 1.00 58.41 170 ILE A N 1
ATOM 1278 C CA . ILE A 1 170 ? 31.363 -13.287 -7.282 1.00 58.41 170 ILE A CA 1
ATOM 1279 C C . ILE A 1 170 ? 30.368 -12.911 -8.387 1.00 58.41 170 ILE A C 1
ATOM 1281 O O . ILE A 1 170 ? 30.768 -12.689 -9.525 1.00 58.41 170 ILE A O 1
ATOM 1285 N N . GLU A 1 171 ? 29.090 -12.758 -8.044 1.00 54.91 171 GLU A N 1
ATOM 1286 C CA . GLU A 1 171 ? 28.027 -12.448 -9.005 1.00 54.91 171 GLU A CA 1
ATOM 1287 C C . GLU A 1 171 ? 28.159 -11.020 -9.563 1.00 54.91 171 GLU A C 1
ATOM 1289 O O . GLU A 1 171 ? 28.091 -10.808 -10.772 1.00 54.91 171 GLU A O 1
ATOM 1294 N N . ALA A 1 172 ? 28.465 -10.044 -8.700 1.00 53.91 172 ALA A N 1
ATOM 1295 C CA . ALA A 1 172 ? 28.618 -8.640 -9.091 1.00 53.91 172 ALA A CA 1
ATOM 1296 C C . ALA A 1 172 ? 29.839 -8.367 -9.996 1.00 53.91 172 ALA A C 1
ATOM 1298 O O . ALA A 1 172 ? 29.860 -7.361 -10.704 1.00 53.91 172 ALA A O 1
ATOM 1299 N N . LYS A 1 173 ? 30.859 -9.240 -9.977 1.00 59.03 173 LYS A N 1
ATOM 1300 C CA . LYS A 1 173 ? 32.040 -9.129 -10.850 1.00 59.03 173 LYS A CA 1
ATOM 1301 C C . LYS A 1 173 ? 31.821 -9.715 -12.240 1.00 59.03 173 LYS A C 1
ATOM 1303 O O . LYS A 1 173 ? 32.473 -9.254 -13.172 1.00 59.03 173 LYS A O 1
ATOM 1308 N N . LEU A 1 174 ? 30.972 -10.735 -12.368 1.00 61.28 174 LEU A N 1
ATOM 1309 C CA . LEU A 1 174 ? 30.838 -11.485 -13.616 1.00 61.28 174 LEU A CA 1
ATOM 1310 C C . LEU A 1 174 ? 29.982 -10.742 -14.647 1.00 61.28 174 LEU A C 1
ATOM 1312 O O . LEU A 1 174 ? 30.372 -10.716 -15.806 1.00 61.28 174 LEU A O 1
ATOM 1316 N N . ASN A 1 175 ? 28.904 -10.071 -14.223 1.00 69.69 175 ASN A N 1
ATOM 1317 C CA . ASN A 1 175 ? 28.012 -9.309 -15.107 1.00 69.69 175 ASN A CA 1
ATOM 1318 C C . ASN A 1 175 ? 27.657 -7.938 -14.495 1.00 69.69 175 ASN A C 1
ATOM 1320 O O . ASN A 1 175 ? 26.565 -7.769 -13.943 1.00 69.69 175 ASN A O 1
ATOM 1324 N N . PRO A 1 176 ? 28.564 -6.943 -14.525 1.00 81.00 176 PRO A N 1
ATOM 1325 C CA . PRO A 1 176 ? 28.235 -5.601 -14.061 1.00 81.00 176 PRO A CA 1
ATOM 1326 C C . PRO A 1 176 ? 27.235 -4.936 -15.011 1.00 81.00 176 PRO A C 1
ATOM 1328 O O . PRO A 1 176 ? 27.345 -5.078 -16.226 1.00 81.00 176 PRO A O 1
ATOM 1331 N N . THR A 1 177 ? 26.311 -4.137 -14.470 1.00 91.69 177 THR A N 1
ATOM 1332 C CA . THR A 1 177 ? 25.474 -3.258 -15.299 1.00 91.69 177 THR A CA 1
ATOM 1333 C C . THR A 1 177 ? 26.368 -2.361 -16.158 1.00 91.69 177 THR A C 1
ATOM 1335 O O . THR A 1 177 ? 27.268 -1.695 -15.627 1.00 91.69 177 THR A O 1
ATOM 1338 N N . ASN A 1 178 ? 26.128 -2.364 -17.469 1.00 93.19 178 ASN A N 1
ATOM 1339 C CA . ASN A 1 178 ? 26.910 -1.626 -18.455 1.00 93.19 178 ASN A CA 1
ATOM 1340 C C . ASN A 1 178 ? 26.257 -0.271 -18.745 1.00 93.19 178 ASN A C 1
ATOM 1342 O O . ASN A 1 178 ? 25.106 -0.214 -19.157 1.00 93.19 178 ASN A O 1
ATOM 1346 N N . PHE A 1 179 ? 27.017 0.808 -18.563 1.00 96.00 179 PHE A N 1
ATOM 1347 C CA . PHE A 1 179 ? 26.593 2.188 -18.827 1.00 96.00 179 PHE A CA 1
ATOM 1348 C C . PHE A 1 179 ? 27.424 2.868 -19.924 1.00 96.00 179 PHE A C 1
ATOM 1350 O O . PHE A 1 179 ? 27.457 4.096 -20.038 1.00 96.00 179 PHE A O 1
ATOM 1357 N N . ARG A 1 180 ? 28.184 2.097 -20.707 1.00 9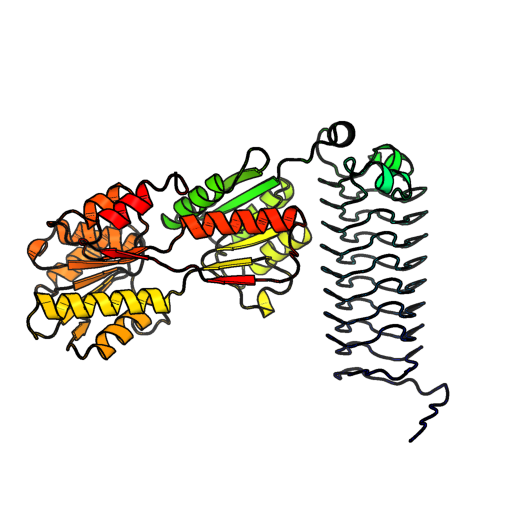6.31 180 ARG A N 1
ATOM 1358 C CA . ARG A 1 180 ? 29.079 2.659 -21.716 1.00 96.31 180 ARG A CA 1
ATOM 1359 C C . ARG A 1 180 ? 28.287 3.477 -22.737 1.00 96.31 180 ARG A C 1
ATOM 1361 O O . ARG A 1 180 ? 27.402 2.965 -23.416 1.00 96.31 180 ARG A O 1
ATOM 1368 N N . GLU A 1 181 ? 28.668 4.746 -22.878 1.00 97.50 181 GLU A N 1
ATOM 1369 C CA . GLU A 1 181 ? 28.041 5.714 -23.790 1.00 97.50 181 GLU A CA 1
ATOM 1370 C C . GLU A 1 181 ? 26.552 6.012 -23.525 1.00 97.50 181 GLU A C 1
ATOM 1372 O O . GLU A 1 181 ? 25.930 6.698 -24.337 1.00 97.50 181 GLU A O 1
ATOM 1377 N N . THR A 1 182 ? 25.992 5.551 -22.404 1.00 98.38 182 THR A N 1
ATOM 1378 C CA . THR A 1 182 ? 24.625 5.873 -21.971 1.00 98.38 182 THR A CA 1
ATOM 1379 C C . THR A 1 182 ? 24.501 7.363 -21.649 1.00 98.38 182 THR A C 1
ATOM 1381 O O . THR A 1 182 ? 25.415 7.927 -21.049 1.00 98.38 182 THR A O 1
ATOM 1384 N N . GLN A 1 183 ? 23.392 8.006 -22.013 1.00 98.56 183 GLN A N 1
ATOM 1385 C CA . GLN A 1 183 ? 23.103 9.396 -21.630 1.00 98.56 183 GLN A CA 1
ATOM 1386 C C . GLN A 1 183 ? 22.400 9.435 -20.272 1.00 98.56 183 GLN A C 1
ATOM 1388 O O . GLN A 1 183 ? 21.420 8.722 -20.084 1.00 98.56 183 GLN A O 1
ATOM 1393 N N . LEU A 1 184 ? 22.886 10.247 -19.329 1.00 98.25 184 LEU A N 1
ATOM 1394 C CA . LEU A 1 184 ? 22.336 10.328 -17.963 1.00 98.25 184 LEU A CA 1
ATOM 1395 C C . LEU A 1 184 ? 21.973 11.748 -17.511 1.00 98.25 184 LEU A C 1
ATOM 1397 O O . LEU A 1 184 ? 21.776 11.990 -16.318 1.00 98.25 184 LEU A O 1
ATOM 1401 N N . LYS A 1 185 ? 21.897 12.708 -18.435 1.00 98.19 185 LYS A N 1
ATOM 1402 C CA . LYS A 1 185 ? 21.572 14.092 -18.085 1.00 98.19 185 LYS A CA 1
ATOM 1403 C C . LYS A 1 185 ? 20.229 14.156 -17.347 1.00 98.19 185 LYS A C 1
ATOM 1405 O O . LYS A 1 185 ? 19.225 13.646 -17.829 1.00 98.19 185 LYS A O 1
ATOM 1410 N N . GLY A 1 186 ? 20.220 14.757 -16.157 1.00 97.38 186 GLY A N 1
ATOM 1411 C CA . GLY A 1 186 ? 19.005 14.924 -15.354 1.00 97.38 186 GLY A CA 1
ATOM 1412 C C . GLY A 1 186 ? 18.435 13.646 -14.725 1.00 97.38 186 GLY A C 1
ATOM 1413 O O . GLY A 1 186 ? 17.429 13.735 -14.027 1.00 97.38 186 GLY A O 1
ATOM 1414 N N . ALA A 1 187 ? 19.054 12.473 -14.913 1.00 97.44 187 ALA A N 1
ATOM 1415 C CA . ALA A 1 187 ? 18.556 11.235 -14.312 1.00 97.44 187 ALA A CA 1
ATOM 1416 C C . ALA A 1 187 ? 18.627 11.288 -12.771 1.00 97.44 187 ALA A C 1
ATOM 1418 O O . ALA A 1 187 ? 19.595 11.806 -12.203 1.00 97.44 187 ALA A O 1
ATOM 1419 N N . ASP A 1 188 ? 17.619 10.744 -12.084 1.00 93.25 188 ASP A N 1
ATOM 1420 C CA . ASP A 1 188 ? 17.531 10.733 -10.618 1.00 93.25 188 ASP A CA 1
ATOM 1421 C C . ASP A 1 188 ? 18.020 9.406 -10.032 1.00 93.25 188 ASP A C 1
ATOM 1423 O O . ASP A 1 188 ? 17.324 8.398 -10.067 1.00 93.25 188 ASP A O 1
ATOM 1427 N N . LEU A 1 189 ? 19.215 9.411 -9.448 1.00 90.62 189 LEU A N 1
ATOM 1428 C CA . LEU A 1 189 ? 19.873 8.248 -8.846 1.00 90.62 189 LEU A CA 1
ATOM 1429 C C . LEU A 1 189 ? 19.742 8.220 -7.318 1.00 90.62 189 LEU A C 1
ATOM 1431 O O . LEU A 1 189 ? 20.535 7.562 -6.634 1.00 90.62 189 LEU A O 1
ATOM 1435 N N . TRP A 1 190 ? 18.786 8.954 -6.745 1.00 85.75 190 TRP A N 1
ATOM 1436 C CA . TRP A 1 190 ? 18.607 9.019 -5.297 1.00 85.75 190 TRP A CA 1
ATOM 1437 C C . TRP A 1 190 ? 18.459 7.626 -4.667 1.00 85.75 190 TRP A C 1
ATOM 1439 O O . TRP A 1 190 ? 17.521 6.887 -4.949 1.00 85.75 190 TRP A O 1
ATOM 1449 N N . GLY A 1 191 ? 19.396 7.241 -3.798 1.00 82.06 191 GLY A N 1
ATOM 1450 C CA . GLY A 1 191 ? 19.373 5.940 -3.120 1.00 82.06 191 GLY A CA 1
ATOM 1451 C C . GLY A 1 191 ? 19.657 4.725 -4.015 1.00 82.06 191 GLY A C 1
ATOM 1452 O O . GLY A 1 191 ? 19.541 3.597 -3.535 1.00 82.06 191 GLY A O 1
ATOM 1453 N N . ALA A 1 192 ? 20.034 4.917 -5.285 1.00 87.56 192 ALA A N 1
ATOM 1454 C CA . ALA A 1 192 ? 20.405 3.819 -6.173 1.00 87.56 192 ALA A CA 1
ATOM 1455 C C . ALA A 1 192 ? 21.627 3.055 -5.636 1.00 87.56 192 ALA A C 1
ATOM 1457 O O . ALA A 1 192 ? 22.601 3.655 -5.163 1.00 87.56 192 ALA A O 1
ATOM 1458 N N . LYS A 1 193 ? 21.573 1.723 -5.726 1.00 83.56 193 LYS A N 1
ATOM 1459 C CA . LYS A 1 193 ? 22.632 0.799 -5.304 1.00 83.56 193 LYS A CA 1
ATOM 1460 C C . LYS A 1 193 ? 23.481 0.402 -6.501 1.00 83.56 193 LYS A C 1
ATOM 1462 O O . LYS A 1 193 ? 22.952 0.140 -7.578 1.00 83.56 193 LYS A O 1
ATOM 1467 N N . MET A 1 194 ? 24.788 0.317 -6.297 1.00 82.62 194 MET A N 1
ATOM 1468 C CA . MET A 1 194 ? 25.727 -0.168 -7.304 1.00 82.62 194 MET A CA 1
ATOM 1469 C C . MET A 1 194 ? 26.956 -0.782 -6.650 1.00 82.62 194 MET A C 1
ATOM 1471 O O . MET A 1 194 ? 27.302 -0.447 -5.515 1.00 82.62 194 MET A O 1
ATOM 1475 N N . TRP A 1 195 ? 27.636 -1.654 -7.392 1.00 77.06 195 TRP A N 1
ATOM 1476 C CA . TRP A 1 195 ? 28.864 -2.291 -6.927 1.00 77.06 195 TRP A CA 1
ATOM 1477 C C . TRP A 1 195 ? 30.023 -1.285 -6.893 1.00 77.06 195 TRP A C 1
ATOM 1479 O O . TRP A 1 195 ? 30.836 -1.300 -5.970 1.00 77.06 195 TRP A O 1
ATOM 1489 N N . SER A 1 196 ? 30.107 -0.408 -7.898 1.00 81.69 196 SER A N 1
ATOM 1490 C CA . SER A 1 196 ? 31.221 0.524 -8.045 1.00 81.69 196 SER A CA 1
ATOM 1491 C C . SER A 1 196 ? 30.825 1.780 -8.801 1.00 81.69 196 SER A C 1
ATOM 1493 O O . SER A 1 196 ? 30.162 1.726 -9.836 1.00 81.69 196 SER A O 1
ATOM 1495 N N . ILE A 1 197 ? 31.354 2.918 -8.348 1.00 84.06 197 ILE A N 1
ATOM 1496 C CA . ILE A 1 197 ? 31.171 4.201 -9.031 1.00 84.06 197 ILE A CA 1
ATOM 1497 C C . ILE A 1 197 ? 31.761 4.205 -10.452 1.00 84.06 197 ILE A C 1
ATOM 1499 O O . ILE A 1 197 ? 31.349 4.996 -11.294 1.00 84.06 197 ILE A O 1
ATOM 1503 N N . PHE A 1 198 ? 32.709 3.313 -10.762 1.00 86.25 198 PHE A N 1
ATOM 1504 C CA . PHE A 1 198 ? 33.265 3.205 -12.113 1.00 86.25 198 PHE A CA 1
ATOM 1505 C C . PHE A 1 198 ? 32.238 2.734 -13.148 1.00 86.25 198 PHE A C 1
ATOM 1507 O O . PHE A 1 198 ? 32.402 3.046 -14.324 1.00 86.25 198 PHE A O 1
ATOM 1514 N N . GLN A 1 199 ? 31.175 2.031 -12.737 1.00 85.69 199 GLN A N 1
ATOM 1515 C CA . GLN A 1 199 ? 30.100 1.638 -13.652 1.00 85.69 199 GLN A CA 1
ATOM 1516 C C . GLN A 1 199 ? 29.491 2.881 -14.299 1.00 85.69 199 GLN A C 1
ATOM 1518 O O . GLN A 1 199 ? 29.483 2.995 -15.518 1.00 85.69 199 GLN A O 1
ATOM 1523 N N . ILE A 1 200 ? 29.090 3.857 -13.483 1.00 88.94 200 ILE A N 1
ATOM 1524 C CA . ILE A 1 200 ? 28.374 5.031 -13.977 1.00 88.94 200 ILE A CA 1
ATOM 1525 C C . ILE A 1 200 ? 29.280 6.074 -14.632 1.00 88.94 200 ILE A C 1
ATOM 1527 O O . ILE A 1 200 ? 28.838 6.806 -15.507 1.00 88.94 200 ILE A O 1
ATOM 1531 N N . LYS A 1 201 ? 30.572 6.114 -14.280 1.00 91.88 201 LYS A N 1
ATOM 1532 C CA . LYS A 1 201 ? 31.543 7.024 -14.919 1.00 91.88 201 LYS A CA 1
ATOM 1533 C C . LYS A 1 201 ? 31.807 6.705 -16.398 1.00 91.88 201 LYS A C 1
ATOM 1535 O O . LYS A 1 201 ? 32.434 7.512 -17.076 1.00 91.88 201 LYS A O 1
ATOM 1540 N N . GLN A 1 202 ? 31.341 5.555 -16.893 1.00 92.00 202 GLN A N 1
ATOM 1541 C CA . GLN A 1 202 ? 31.370 5.191 -18.316 1.00 92.00 202 GLN A CA 1
ATOM 1542 C C . GLN A 1 202 ? 30.227 5.827 -19.129 1.00 92.00 202 GLN A C 1
ATOM 1544 O O . GLN A 1 202 ? 30.274 5.806 -20.364 1.00 92.00 202 GLN A O 1
ATOM 1549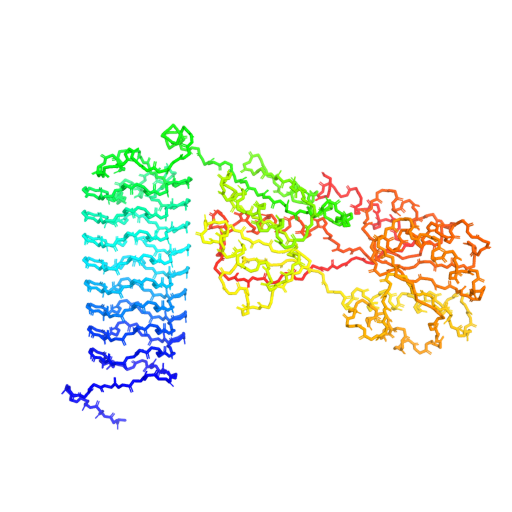 N N . ALA A 1 203 ? 29.222 6.386 -18.449 1.00 96.62 203 ALA A N 1
ATOM 1550 C CA . ALA A 1 203 ? 28.136 7.131 -19.066 1.00 96.62 203 ALA A CA 1
ATOM 1551 C C . ALA A 1 203 ? 28.548 8.568 -19.399 1.00 96.62 203 ALA A C 1
ATOM 1553 O O . ALA A 1 203 ? 29.460 9.154 -18.809 1.00 96.62 203 ALA A O 1
ATOM 1554 N N . LYS A 1 204 ? 27.807 9.157 -20.329 1.00 98.00 204 LYS A N 1
ATOM 1555 C CA . LYS A 1 204 ? 27.856 10.574 -20.672 1.00 98.00 204 LYS A CA 1
ATOM 1556 C C . LYS A 1 204 ? 26.974 11.368 -19.710 1.00 98.00 204 LYS A C 1
ATOM 1558 O O . LYS A 1 204 ? 25.945 10.880 -19.245 1.00 98.00 204 LYS A O 1
ATOM 1563 N N . ASN A 1 205 ? 27.406 12.590 -19.395 1.00 97.25 205 ASN A N 1
ATOM 1564 C CA . ASN A 1 205 ? 26.679 13.532 -18.534 1.00 97.25 205 ASN A CA 1
ATOM 1565 C C . ASN A 1 205 ? 26.325 12.972 -17.145 1.00 97.25 205 ASN A C 1
ATOM 1567 O O . ASN A 1 205 ? 25.431 13.487 -16.477 1.00 97.25 205 ASN A O 1
ATOM 1571 N N . TRP A 1 206 ? 27.045 11.950 -16.665 1.00 94.00 206 TRP A N 1
ATOM 1572 C CA . TRP A 1 206 ? 26.771 11.354 -15.358 1.00 94.00 206 TRP A CA 1
ATOM 1573 C C . TRP A 1 206 ? 26.891 12.394 -14.241 1.00 94.00 206 TRP A C 1
ATOM 1575 O O . TRP A 1 206 ? 26.198 12.298 -13.243 1.00 94.00 206 TRP A O 1
ATOM 1585 N N . GLN A 1 207 ? 27.725 13.427 -14.388 1.00 93.69 207 GLN A N 1
ATOM 1586 C CA . GLN A 1 207 ? 27.876 14.510 -13.415 1.00 93.69 207 GLN A CA 1
ATOM 1587 C C . GLN A 1 207 ? 26.599 15.346 -13.236 1.00 93.69 207 GLN A C 1
ATOM 1589 O O . GLN A 1 207 ? 26.441 15.944 -12.176 1.00 93.69 207 GLN A O 1
ATOM 1594 N N . GLU A 1 208 ? 25.682 15.337 -14.204 1.00 96.06 208 GLU A N 1
ATOM 1595 C CA . GLU A 1 208 ? 24.429 16.108 -14.206 1.00 96.06 208 GLU A CA 1
ATOM 1596 C C . GLU A 1 208 ? 23.240 15.341 -13.595 1.00 96.06 208 GLU A C 1
ATOM 1598 O O . GLU A 1 208 ? 22.108 15.817 -13.632 1.00 96.06 208 GLU A O 1
ATOM 1603 N N . THR A 1 209 ? 23.466 14.155 -13.025 1.00 94.81 209 THR A N 1
ATOM 1604 C CA . THR A 1 209 ? 22.410 13.365 -12.369 1.00 94.81 209 THR A CA 1
ATOM 1605 C C . THR A 1 209 ? 22.068 13.919 -10.982 1.00 94.81 209 THR A C 1
ATOM 1607 O O . THR A 1 209 ? 22.976 14.296 -10.227 1.00 94.81 209 THR A O 1
ATOM 1610 N N . ASN A 1 210 ? 20.802 13.827 -10.574 1.00 90.69 210 ASN A N 1
ATOM 1611 C CA . ASN A 1 210 ? 20.394 14.065 -9.190 1.00 90.69 210 ASN A CA 1
ATOM 1612 C C . ASN A 1 210 ? 20.817 12.888 -8.290 1.00 90.69 210 ASN A C 1
ATOM 1614 O O . ASN A 1 210 ? 20.623 11.727 -8.643 1.00 90.69 210 ASN A O 1
ATOM 1618 N N . ARG A 1 211 ? 21.443 13.167 -7.140 1.00 86.50 211 ARG A N 1
ATOM 1619 C CA . ARG A 1 211 ? 22.021 12.155 -6.235 1.00 86.50 211 ARG A CA 1
ATOM 1620 C C . ARG A 1 211 ? 21.983 12.628 -4.788 1.00 86.50 211 ARG A C 1
ATOM 1622 O O . ARG A 1 211 ? 22.021 13.823 -4.512 1.00 86.50 211 ARG A O 1
ATOM 1629 N N . MET A 1 212 ? 22.031 11.673 -3.862 1.00 81.50 212 MET A N 1
ATOM 1630 C CA . MET A 1 212 ? 22.189 11.974 -2.438 1.00 81.50 212 MET A CA 1
ATOM 1631 C C . MET A 1 212 ? 23.539 12.656 -2.135 1.00 81.50 212 MET A C 1
ATOM 1633 O O . MET A 1 212 ? 24.551 12.354 -2.781 1.00 81.50 212 MET A O 1
ATOM 1637 N N . PRO A 1 213 ? 23.612 13.498 -1.088 1.00 80.38 213 PRO A N 1
ATOM 1638 C CA . PRO A 1 213 ? 24.886 13.965 -0.551 1.00 80.38 213 PRO A CA 1
ATOM 1639 C C . PRO A 1 213 ? 25.804 12.790 -0.180 1.00 80.38 213 PRO A C 1
ATOM 1641 O O . PRO A 1 213 ? 25.359 11.787 0.381 1.00 80.38 213 PRO A O 1
ATOM 1644 N N . ASN A 1 214 ? 27.101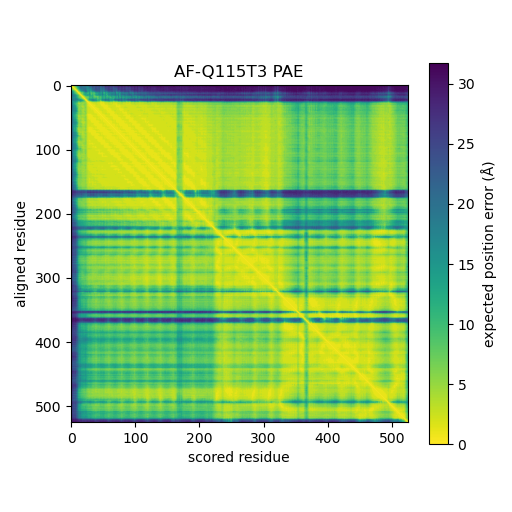 12.911 -0.477 1.00 81.00 214 ASN A N 1
ATOM 1645 C CA . ASN A 1 214 ? 28.123 11.885 -0.211 1.00 81.00 214 ASN A CA 1
ATOM 1646 C C . ASN A 1 214 ? 27.867 10.513 -0.870 1.00 81.00 214 ASN A C 1
ATOM 1648 O O . ASN A 1 214 ? 28.489 9.526 -0.475 1.00 81.00 214 ASN A O 1
ATOM 1652 N N . TRP A 1 215 ? 26.997 10.424 -1.881 1.00 80.75 215 TRP A N 1
ATOM 1653 C CA . TRP A 1 215 ? 26.617 9.158 -2.520 1.00 80.75 215 TRP A CA 1
ATOM 1654 C C . TRP A 1 215 ? 27.816 8.320 -3.002 1.00 80.75 215 TRP A C 1
ATOM 1656 O O . TRP A 1 215 ? 27.875 7.123 -2.726 1.00 80.75 215 TRP A O 1
ATOM 1666 N N . GLU A 1 216 ? 28.845 8.940 -3.599 1.00 81.06 216 GLU A N 1
ATOM 1667 C CA . GLU A 1 216 ? 30.070 8.217 -3.990 1.00 81.06 216 GLU A CA 1
ATOM 1668 C C . GLU A 1 216 ? 30.779 7.544 -2.801 1.00 81.06 216 GLU A C 1
ATOM 1670 O O . GLU A 1 216 ? 31.322 6.446 -2.933 1.00 81.06 216 GLU A O 1
ATOM 1675 N N . GLN A 1 217 ? 30.802 8.198 -1.634 1.00 81.38 217 GLN A N 1
ATOM 1676 C CA . GLN A 1 217 ? 31.413 7.642 -0.425 1.00 81.38 217 GLN A CA 1
ATOM 1677 C C . GLN A 1 217 ? 30.575 6.488 0.132 1.00 81.38 217 GLN A C 1
ATOM 1679 O O . GLN A 1 217 ? 31.143 5.493 0.580 1.00 81.38 217 GLN A O 1
ATOM 1684 N N . GLN A 1 218 ? 29.244 6.594 0.069 1.00 77.75 218 GLN A N 1
ATOM 1685 C CA . GLN A 1 218 ? 28.333 5.536 0.518 1.00 77.75 218 GLN A CA 1
ATOM 1686 C C . GLN A 1 218 ? 28.537 4.245 -0.285 1.00 77.75 218 GLN A C 1
ATOM 1688 O O . GLN A 1 218 ? 28.680 3.176 0.311 1.00 77.75 218 GLN A O 1
ATOM 1693 N N . ILE A 1 219 ? 28.652 4.357 -1.615 1.00 78.44 219 ILE A N 1
ATOM 1694 C CA . ILE A 1 219 ? 28.946 3.224 -2.508 1.00 78.44 219 ILE A CA 1
ATOM 1695 C C . ILE A 1 219 ? 30.286 2.581 -2.137 1.00 78.44 219 ILE A C 1
ATOM 1697 O O . ILE A 1 219 ? 30.358 1.370 -1.933 1.00 78.44 219 ILE A O 1
ATOM 1701 N N . LYS A 1 220 ? 31.343 3.390 -1.970 1.00 77.12 220 LYS A N 1
ATOM 1702 C CA . LYS A 1 220 ? 32.684 2.904 -1.596 1.00 77.12 220 LYS A CA 1
ATOM 1703 C C . LYS A 1 220 ? 32.703 2.163 -0.258 1.00 77.12 220 LYS A C 1
ATOM 1705 O O . LYS A 1 220 ? 33.462 1.214 -0.100 1.00 77.12 220 LYS A O 1
ATOM 1710 N N . GLN A 1 221 ? 31.894 2.599 0.706 1.00 72.50 221 GLN A N 1
ATOM 1711 C CA . GLN A 1 221 ? 31.822 1.995 2.040 1.00 72.50 221 GLN A CA 1
ATOM 1712 C C . GLN A 1 221 ? 30.882 0.784 2.113 1.00 72.50 221 GLN A C 1
ATOM 1714 O O . GLN A 1 221 ? 30.777 0.187 3.185 1.00 72.50 221 GLN A O 1
ATOM 1719 N N . ALA A 1 222 ? 30.181 0.435 1.025 1.00 66.06 222 ALA A N 1
ATOM 1720 C CA . ALA A 1 222 ? 29.183 -0.638 0.997 1.00 66.06 222 ALA A CA 1
ATOM 1721 C C . ALA A 1 222 ? 28.110 -0.514 2.105 1.00 66.06 222 ALA A C 1
ATOM 1723 O O . ALA A 1 222 ? 27.524 -1.509 2.537 1.00 66.06 222 ALA A O 1
ATOM 1724 N N . ARG A 1 223 ? 27.847 0.705 2.599 1.00 64.81 223 ARG A N 1
ATOM 1725 C CA . ARG A 1 223 ? 26.864 0.941 3.662 1.00 64.81 223 ARG A CA 1
ATOM 1726 C C . ARG A 1 223 ? 25.502 1.182 3.035 1.00 64.81 223 ARG A C 1
ATOM 1728 O O . ARG A 1 223 ? 25.314 2.161 2.321 1.00 64.81 223 ARG A O 1
ATOM 1735 N N . LEU A 1 224 ? 24.546 0.305 3.338 1.00 62.09 224 LEU A N 1
ATOM 1736 C CA . LEU A 1 224 ? 23.146 0.560 3.014 1.00 62.09 224 LEU A CA 1
ATOM 1737 C C . LEU A 1 224 ? 22.675 1.813 3.773 1.00 62.09 224 LEU A C 1
ATOM 1739 O O . LEU A 1 224 ? 22.923 1.894 4.984 1.00 62.09 224 LEU A O 1
ATOM 1743 N N . PRO A 1 225 ? 22.011 2.771 3.103 1.00 68.50 225 PRO A N 1
ATOM 1744 C CA . PRO A 1 225 ? 21.411 3.907 3.786 1.00 68.50 225 PRO A CA 1
ATOM 1745 C C . PRO A 1 225 ? 20.345 3.416 4.775 1.00 68.50 225 PRO A C 1
ATOM 1747 O O . PRO A 1 225 ? 19.754 2.345 4.599 1.00 68.50 225 PRO A O 1
ATOM 1750 N N . ARG A 1 226 ? 20.123 4.187 5.844 1.00 83.94 226 ARG A N 1
ATOM 1751 C CA . ARG A 1 226 ? 18.998 3.934 6.749 1.00 83.94 226 ARG A CA 1
ATOM 1752 C C . ARG A 1 226 ? 17.697 4.144 5.981 1.00 83.94 226 ARG A C 1
ATOM 1754 O O . ARG A 1 226 ? 17.601 5.108 5.227 1.00 83.94 226 ARG A O 1
ATOM 1761 N N . LEU A 1 227 ? 16.722 3.265 6.195 1.00 89.62 227 LEU A N 1
ATOM 1762 C CA . LEU A 1 227 ? 15.374 3.475 5.672 1.00 89.62 227 LEU A CA 1
ATOM 1763 C C . LEU A 1 227 ? 14.698 4.577 6.480 1.00 89.62 227 LEU A C 1
ATOM 1765 O O . LEU A 1 227 ? 14.791 4.563 7.707 1.00 89.62 227 LEU A O 1
ATOM 1769 N N . ARG A 1 228 ? 14.012 5.500 5.813 1.00 93.75 228 ARG A N 1
ATOM 1770 C CA . ARG A 1 228 ? 13.252 6.575 6.462 1.00 93.75 228 ARG A CA 1
ATOM 1771 C C . ARG A 1 228 ? 11.767 6.367 6.219 1.00 93.75 228 ARG A C 1
ATOM 1773 O O . ARG A 1 228 ? 11.324 6.397 5.073 1.00 93.75 228 ARG A O 1
ATOM 1780 N N . ILE A 1 229 ? 11.017 6.123 7.287 1.00 97.31 229 ILE A N 1
ATOM 1781 C CA . ILE A 1 229 ? 9.582 5.846 7.221 1.00 97.31 229 ILE A CA 1
ATOM 1782 C C . ILE A 1 229 ? 8.853 6.917 8.026 1.00 97.31 229 ILE A C 1
ATOM 1784 O O . ILE A 1 229 ? 9.123 7.101 9.215 1.00 97.31 229 ILE A O 1
ATOM 1788 N N . ALA A 1 230 ? 7.944 7.632 7.372 1.00 97.81 230 ALA A N 1
ATOM 1789 C CA . ALA A 1 230 ? 7.135 8.660 8.010 1.00 97.81 230 ALA A CA 1
ATOM 1790 C C . ALA A 1 230 ? 5.786 8.095 8.471 1.00 97.81 230 ALA A C 1
ATOM 1792 O O . ALA A 1 230 ? 5.189 7.294 7.758 1.00 97.81 230 ALA A O 1
ATOM 1793 N N . LEU A 1 231 ? 5.299 8.546 9.627 1.00 97.00 231 LEU A N 1
ATOM 1794 C CA . LEU A 1 231 ? 3.883 8.499 9.990 1.00 97.00 231 LEU A CA 1
ATOM 1795 C C . LEU A 1 231 ? 3.291 9.887 9.757 1.00 97.00 231 LEU A C 1
ATOM 1797 O O . LEU A 1 231 ? 3.779 10.850 10.348 1.00 97.00 231 LEU A O 1
ATOM 1801 N N . LEU A 1 232 ? 2.252 9.997 8.934 1.00 94.88 232 LEU A N 1
ATOM 1802 C CA . LEU A 1 232 ? 1.501 11.246 8.778 1.00 94.88 232 LEU A CA 1
ATOM 1803 C C . LEU A 1 232 ? 0.314 11.218 9.729 1.00 94.88 232 LEU A C 1
ATOM 1805 O O . LEU A 1 232 ? -0.512 10.311 9.649 1.00 94.88 232 LEU A O 1
ATOM 1809 N N . LYS A 1 233 ? 0.222 12.232 10.589 1.00 89.00 233 LYS A N 1
ATOM 1810 C CA . LYS A 1 233 ? -0.886 12.393 11.530 1.00 89.00 233 LYS A CA 1
ATOM 1811 C C . LYS A 1 233 ? -1.429 13.826 11.510 1.00 89.00 233 LYS A C 1
ATOM 1813 O O . LYS A 1 233 ? -0.642 14.771 11.569 1.00 89.00 233 LYS A O 1
ATOM 1818 N N . PRO A 1 234 ? -2.748 14.028 11.416 1.00 84.88 234 PRO A N 1
ATOM 1819 C CA . PRO A 1 234 ? -3.341 15.341 11.650 1.00 84.88 234 PRO A CA 1
ATOM 1820 C C . PRO A 1 234 ? -3.002 15.855 13.063 1.00 84.88 234 PRO A C 1
ATOM 1822 O O . PRO A 1 234 ? -2.905 15.076 14.006 1.00 84.88 234 PRO A O 1
ATOM 1825 N N . GLU A 1 235 ? -2.814 17.162 13.251 1.00 82.75 235 GLU A N 1
ATOM 1826 C CA . GLU A 1 235 ? -2.537 17.776 14.567 1.00 82.75 235 GLU A CA 1
ATOM 1827 C C . GLU A 1 235 ? -3.684 17.572 15.564 1.00 82.75 235 GLU A C 1
ATOM 1829 O O . GLU A 1 235 ? -3.477 17.527 16.772 1.00 82.75 235 GLU A O 1
ATOM 1834 N N . ASN A 1 236 ? -4.895 17.432 15.040 1.00 69.38 236 ASN A N 1
ATOM 1835 C CA . ASN A 1 236 ? -6.128 17.132 15.749 1.00 69.38 236 ASN A CA 1
ATOM 1836 C C . ASN A 1 236 ? -6.480 15.634 15.722 1.00 69.38 236 ASN A C 1
ATOM 1838 O O . ASN A 1 236 ? -7.631 15.284 15.977 1.00 69.38 236 ASN A O 1
ATOM 1842 N N . ALA A 1 237 ? -5.529 14.762 15.375 1.00 65.44 237 ALA A N 1
ATOM 1843 C CA . ALA A 1 237 ? -5.758 13.327 15.383 1.00 65.44 237 ALA A CA 1
ATOM 1844 C C . ALA A 1 237 ? -6.008 12.810 16.802 1.00 65.44 237 ALA A C 1
ATOM 1846 O O . ALA A 1 237 ? -5.446 13.303 17.781 1.00 65.44 237 ALA A O 1
ATOM 1847 N N . ASP A 1 238 ? -6.839 11.776 16.893 1.00 69.75 238 ASP A N 1
ATOM 1848 C CA . ASP A 1 238 ? -7.051 11.050 18.137 1.00 69.75 238 ASP A CA 1
ATOM 1849 C C . ASP A 1 238 ? -5.734 10.400 18.613 1.00 69.75 238 ASP A C 1
ATOM 1851 O O . ASP A 1 238 ? -4.846 10.066 17.818 1.00 69.75 238 ASP A O 1
ATOM 1855 N N . SER A 1 239 ? -5.646 10.171 19.922 1.00 79.31 239 SER A N 1
ATOM 1856 C CA . SER A 1 239 ? -4.573 9.478 20.648 1.00 79.31 239 SER A CA 1
ATOM 1857 C C . SER A 1 239 ? -4.103 8.172 19.991 1.00 79.31 239 SER A C 1
ATOM 1859 O O . SER A 1 239 ? -2.945 7.775 20.143 1.00 79.31 239 SER A O 1
ATOM 1861 N N . ILE A 1 240 ? -4.956 7.536 19.183 1.00 83.25 240 ILE A N 1
ATOM 1862 C CA . ILE A 1 240 ? -4.611 6.354 18.394 1.00 83.25 240 ILE A CA 1
ATOM 1863 C C . ILE A 1 240 ? -3.397 6.579 17.472 1.00 83.25 240 ILE A C 1
ATOM 1865 O O . ILE A 1 240 ? -2.555 5.690 17.342 1.00 83.25 240 ILE A O 1
ATOM 1869 N N . SER A 1 241 ? -3.226 7.776 16.903 1.00 85.56 241 SER A N 1
ATOM 1870 C CA . SER A 1 241 ? -2.085 8.074 16.023 1.00 85.56 241 SER A CA 1
ATOM 1871 C C . SER A 1 241 ? -0.748 8.007 16.760 1.00 85.56 241 SER A C 1
ATOM 1873 O O . SER A 1 241 ? 0.240 7.510 16.219 1.00 85.56 241 SER A O 1
ATOM 1875 N N . ASP A 1 242 ? -0.720 8.436 18.022 1.00 88.31 242 ASP A N 1
ATOM 1876 C CA . ASP A 1 242 ? 0.478 8.346 18.856 1.00 88.31 242 ASP A CA 1
ATOM 1877 C C . ASP A 1 242 ? 0.799 6.890 19.214 1.00 88.31 242 ASP A C 1
ATOM 1879 O O . ASP A 1 242 ? 1.966 6.496 19.248 1.00 88.31 242 ASP A O 1
ATOM 1883 N N . THR A 1 243 ? -0.226 6.056 19.407 1.00 89.38 243 THR A N 1
ATOM 1884 C CA . THR A 1 243 ? -0.029 4.619 19.648 1.00 89.38 243 THR A CA 1
ATOM 1885 C C . THR A 1 243 ? 0.456 3.863 18.406 1.00 89.38 243 THR A C 1
ATOM 1887 O O . THR A 1 243 ? 1.299 2.972 18.543 1.00 89.38 243 THR A O 1
ATOM 1890 N N . TYR A 1 244 ? 0.028 4.254 17.195 1.00 92.94 244 TYR A N 1
ATOM 1891 C CA . TYR A 1 244 ? 0.646 3.769 15.956 1.00 92.94 244 TYR A CA 1
ATOM 1892 C C . TYR A 1 244 ? 2.126 4.150 15.917 1.00 92.94 244 TYR A C 1
ATOM 1894 O O . TYR A 1 244 ? 2.972 3.275 15.737 1.00 92.94 244 TYR A O 1
ATOM 1902 N N . GLU A 1 245 ? 2.462 5.424 16.152 1.00 93.50 245 GLU A N 1
ATOM 1903 C CA . GLU A 1 245 ? 3.852 5.896 16.141 1.00 93.50 245 GLU A CA 1
ATOM 1904 C C . GLU A 1 245 ? 4.729 5.135 17.138 1.00 93.50 245 GLU A C 1
ATOM 1906 O O . GLU A 1 245 ? 5.866 4.766 16.833 1.00 93.50 245 GLU A O 1
ATOM 1911 N N . PHE A 1 246 ? 4.194 4.870 18.326 1.00 91.81 246 PHE A N 1
ATOM 1912 C CA . PHE A 1 246 ? 4.873 4.085 19.341 1.00 91.81 246 PHE A CA 1
ATOM 1913 C C . PHE A 1 246 ? 5.174 2.665 18.841 1.00 91.81 246 PHE A C 1
ATOM 1915 O O . PHE A 1 246 ? 6.336 2.259 18.840 1.00 91.81 246 PHE A O 1
ATOM 1922 N N . GLY A 1 247 ? 4.182 1.948 18.303 1.00 92.75 247 GLY A N 1
ATOM 1923 C CA . GLY A 1 247 ? 4.392 0.634 17.679 1.00 92.75 247 GLY A CA 1
ATOM 1924 C C . GLY A 1 247 ? 5.432 0.659 16.554 1.00 92.75 247 GLY A C 1
ATOM 1925 O O . GLY A 1 247 ? 6.335 -0.180 16.502 1.00 92.75 247 GLY A O 1
ATOM 1926 N N . MET A 1 248 ? 5.371 1.684 15.701 1.00 95.38 248 MET A N 1
ATOM 1927 C CA . MET A 1 248 ? 6.319 1.903 14.607 1.00 95.38 248 MET A CA 1
ATOM 1928 C C . MET A 1 248 ? 7.761 2.055 15.104 1.00 95.38 248 MET A C 1
ATOM 1930 O O . MET A 1 248 ? 8.682 1.436 14.567 1.00 95.38 248 MET A O 1
ATOM 1934 N N . ARG A 1 249 ? 7.976 2.867 16.147 1.00 94.50 249 ARG A N 1
ATOM 1935 C CA . ARG A 1 249 ? 9.302 3.086 16.748 1.00 94.50 249 ARG A CA 1
ATOM 1936 C C . ARG A 1 249 ? 9.883 1.809 17.346 1.00 94.50 249 ARG A C 1
ATOM 1938 O O . ARG A 1 249 ? 11.099 1.645 17.323 1.00 94.50 249 ARG A O 1
ATOM 1945 N N . ARG A 1 250 ? 9.033 0.896 17.810 1.00 90.94 250 ARG A N 1
ATOM 1946 C CA . ARG A 1 250 ? 9.447 -0.382 18.403 1.00 90.94 250 ARG A CA 1
ATOM 1947 C C . ARG A 1 250 ? 9.805 -1.446 17.371 1.00 90.94 250 ARG A C 1
ATOM 1949 O O . ARG A 1 250 ? 10.697 -2.256 17.606 1.00 90.94 250 ARG A O 1
ATOM 1956 N N . ALA A 1 251 ? 9.184 -1.402 16.195 1.00 92.62 251 ALA A N 1
ATOM 1957 C CA . ALA A 1 251 ? 9.596 -2.216 15.050 1.00 92.62 251 ALA A CA 1
ATOM 1958 C C . ALA A 1 251 ? 10.933 -1.755 14.435 1.00 92.62 251 ALA A C 1
ATOM 1960 O O . ALA A 1 251 ? 11.628 -2.532 13.770 1.00 92.62 251 ALA A O 1
ATOM 1961 N N . ALA A 1 252 ? 11.310 -0.488 14.630 1.00 90.19 252 ALA A N 1
ATOM 1962 C CA . ALA A 1 252 ? 12.521 0.077 14.055 1.00 90.19 252 ALA A CA 1
ATOM 1963 C C . ALA A 1 252 ? 13.796 -0.410 14.769 1.00 90.19 252 ALA A C 1
ATOM 1965 O O . ALA A 1 252 ? 13.914 -0.411 15.990 1.00 90.19 252 ALA A O 1
ATOM 1966 N N . ASN A 1 253 ? 14.815 -0.767 13.984 1.00 86.56 253 ASN A N 1
ATOM 1967 C CA . ASN A 1 253 ? 16.174 -1.012 14.478 1.00 86.56 253 ASN A CA 1
ATOM 1968 C C . ASN A 1 253 ? 17.104 0.150 14.091 1.00 86.56 253 ASN A C 1
ATOM 1970 O O . ASN A 1 253 ? 16.705 1.086 13.408 1.00 86.56 253 ASN A O 1
ATOM 1974 N N . ARG A 1 254 ? 18.397 0.069 14.440 1.00 85.75 254 ARG A N 1
ATOM 1975 C CA . ARG A 1 254 ? 19.404 1.120 14.154 1.00 85.75 254 ARG A CA 1
ATOM 1976 C C . ARG A 1 254 ? 19.576 1.491 12.664 1.00 85.75 254 ARG A C 1
ATOM 1978 O O . ARG A 1 254 ? 20.321 2.428 12.358 1.00 85.75 254 ARG A O 1
ATOM 1985 N N . ARG A 1 255 ? 18.961 0.744 11.737 1.00 86.62 255 ARG A N 1
ATOM 1986 C CA . ARG A 1 255 ? 18.963 0.998 10.286 1.00 86.62 255 ARG A CA 1
ATOM 1987 C C . ARG A 1 255 ? 17.631 1.540 9.750 1.00 86.62 255 ARG A C 1
ATOM 1989 O O . ARG A 1 255 ? 17.476 1.615 8.533 1.00 86.62 255 ARG A O 1
ATOM 1996 N N . VAL A 1 256 ? 16.694 1.894 10.624 1.00 91.69 256 VAL A N 1
ATOM 1997 C CA . VAL A 1 256 ? 15.385 2.446 10.267 1.00 91.69 256 VAL A CA 1
ATOM 1998 C C . VAL A 1 256 ? 15.129 3.683 11.121 1.00 91.69 256 VAL A C 1
ATOM 2000 O O . VAL A 1 256 ? 15.260 3.638 12.340 1.00 91.69 256 VAL A O 1
ATOM 2003 N N . GLU A 1 257 ? 14.793 4.793 10.479 1.00 94.31 257 GLU A N 1
ATOM 2004 C CA . GLU A 1 257 ? 14.422 6.049 11.124 1.00 94.31 257 GLU A CA 1
ATOM 2005 C C . GLU A 1 257 ? 12.918 6.264 10.968 1.00 94.31 257 GLU A C 1
ATOM 2007 O O . GLU A 1 257 ? 12.400 6.244 9.851 1.00 94.31 257 GLU A O 1
ATOM 2012 N N . ILE A 1 258 ? 12.232 6.472 12.095 1.00 96.12 258 ILE A N 1
ATOM 2013 C CA . ILE A 1 258 ? 10.792 6.746 12.142 1.00 96.12 258 ILE A CA 1
ATOM 2014 C C . ILE A 1 258 ? 10.557 8.230 12.398 1.00 96.12 258 ILE A C 1
ATOM 2016 O O . ILE A 1 258 ? 11.032 8.774 13.404 1.00 96.12 258 ILE A O 1
ATOM 2020 N N . TRP A 1 259 ? 9.836 8.873 11.482 1.00 96.06 259 TRP A N 1
ATOM 2021 C CA . TRP A 1 259 ? 9.513 10.297 11.525 1.00 96.06 259 TRP A CA 1
ATOM 2022 C C . TRP A 1 259 ? 8.007 10.470 11.756 1.00 96.06 259 TRP A C 1
ATOM 2024 O O . TRP A 1 259 ? 7.216 10.209 10.858 1.00 96.06 259 TRP A O 1
ATOM 2034 N N . GLY A 1 260 ? 7.600 10.897 12.953 1.00 94.62 260 GLY A N 1
ATOM 2035 C CA . GLY A 1 260 ? 6.217 11.307 13.218 1.00 94.62 260 GLY A CA 1
ATOM 2036 C C . GLY A 1 260 ? 5.997 12.730 12.715 1.00 94.62 260 GLY A C 1
ATOM 2037 O O . GLY A 1 260 ? 6.636 13.655 13.216 1.00 94.62 260 GLY A O 1
ATOM 2038 N N . ILE A 1 261 ? 5.144 12.905 11.707 1.00 94.81 261 ILE A N 1
ATOM 2039 C CA . ILE A 1 261 ? 4.916 14.181 11.028 1.00 94.81 261 ILE A CA 1
ATOM 2040 C C . ILE A 1 261 ? 3.483 14.638 11.274 1.00 94.81 261 ILE A C 1
ATOM 2042 O O . ILE A 1 261 ? 2.537 14.078 10.716 1.00 94.81 261 ILE A O 1
ATOM 2046 N N . SER A 1 262 ? 3.345 15.684 12.087 1.00 92.88 262 SER A N 1
ATOM 2047 C CA . SER A 1 262 ? 2.068 16.357 12.313 1.00 92.88 262 SER A CA 1
ATOM 2048 C C . SER A 1 262 ? 1.782 17.404 11.232 1.00 92.88 262 SER A C 1
ATOM 2050 O O . SER A 1 262 ? 2.704 18.072 10.756 1.00 92.88 262 SER A O 1
ATOM 2052 N N . TYR A 1 263 ? 0.515 17.562 10.846 1.00 92.44 263 TYR A N 1
ATOM 2053 C CA . TYR A 1 263 ? 0.072 18.610 9.918 1.00 92.44 263 TYR A CA 1
ATOM 2054 C C . TYR A 1 263 ? -1.341 19.122 10.257 1.00 92.44 263 TYR A C 1
ATOM 2056 O O . TYR A 1 263 ? -2.091 18.398 10.901 1.00 92.44 263 TYR A O 1
ATOM 2064 N N . PRO A 1 264 ? -1.767 20.314 9.790 1.00 89.31 264 PRO A N 1
ATOM 2065 C CA . PRO A 1 264 ? -3.042 20.937 10.198 1.00 89.31 264 PRO A CA 1
ATOM 2066 C C . PRO A 1 264 ? -4.345 20.215 9.791 1.00 89.31 264 PRO A C 1
ATOM 2068 O O . PRO A 1 264 ? -5.422 20.792 9.922 1.00 89.31 264 PRO A O 1
ATOM 2071 N N . GLY A 1 265 ? -4.260 19.002 9.241 1.00 87.56 265 GLY A N 1
ATOM 2072 C CA . GLY A 1 265 ? -5.389 18.231 8.728 1.00 87.56 265 GLY A CA 1
ATOM 2073 C C . GLY A 1 265 ? -5.874 18.659 7.338 1.00 87.56 265 GLY A C 1
ATOM 2074 O O . GLY A 1 265 ? -5.532 19.730 6.818 1.00 87.56 265 GLY A O 1
ATOM 2075 N N . GLY A 1 266 ? -6.680 17.796 6.727 1.00 88.12 266 GLY A N 1
ATOM 2076 C CA . GLY A 1 266 ? -7.341 17.993 5.442 1.00 88.12 266 GLY A CA 1
ATOM 2077 C C . GLY A 1 266 ? -6.484 17.679 4.209 1.00 88.12 266 GLY A C 1
ATOM 2078 O O . GLY A 1 266 ? -5.282 17.954 4.143 1.00 88.12 266 GLY A O 1
ATOM 2079 N N . VAL A 1 267 ? -7.157 17.192 3.163 1.00 91.00 267 VAL A N 1
ATOM 2080 C CA . VAL A 1 267 ? -6.564 16.648 1.924 1.00 91.00 267 VAL A CA 1
ATOM 2081 C C . VAL A 1 267 ? -5.516 17.565 1.276 1.00 91.00 267 VAL A C 1
ATOM 2083 O O . VAL A 1 267 ? -4.474 17.112 0.806 1.00 91.00 267 VAL A O 1
ATOM 2086 N N . LYS A 1 268 ? -5.740 18.887 1.256 1.00 95.88 268 LYS A N 1
ATOM 2087 C CA . LYS A 1 268 ? -4.784 19.839 0.652 1.00 95.88 268 LYS A CA 1
ATOM 2088 C C . LYS A 1 268 ? -3.454 19.894 1.407 1.00 95.88 268 LYS A C 1
ATOM 2090 O O . LYS A 1 268 ? -2.398 20.006 0.780 1.00 95.88 268 LYS A O 1
ATOM 2095 N N . ASN A 1 269 ? -3.505 19.847 2.737 1.00 96.38 269 ASN A N 1
ATOM 2096 C CA . ASN A 1 269 ? -2.310 19.859 3.574 1.00 96.38 269 ASN A CA 1
ATOM 2097 C C . ASN A 1 269 ? -1.617 18.496 3.538 1.00 96.38 269 ASN A C 1
ATOM 2099 O O . ASN A 1 269 ? -0.392 18.462 3.420 1.00 96.38 269 ASN A O 1
ATOM 2103 N N . GLU A 1 270 ? -2.389 17.405 3.519 1.00 95.12 270 GLU A N 1
ATOM 2104 C CA . GLU A 1 270 ? -1.876 16.048 3.314 1.00 95.12 270 GLU A CA 1
ATOM 2105 C C . GLU A 1 270 ? -1.084 15.948 1.993 1.00 95.12 270 GLU A C 1
ATOM 2107 O O . GLU A 1 270 ? 0.089 15.575 1.969 1.00 95.12 270 GLU A O 1
ATOM 2112 N N . ALA A 1 271 ? -1.658 16.420 0.883 1.00 97.00 271 ALA A N 1
ATOM 2113 C CA . ALA A 1 271 ? -0.974 16.431 -0.408 1.00 97.00 271 ALA A CA 1
ATOM 2114 C C . ALA A 1 271 ? 0.315 17.275 -0.399 1.00 97.00 271 ALA A C 1
ATOM 2116 O O . ALA A 1 271 ? 1.317 16.919 -1.031 1.00 97.00 271 ALA A O 1
ATOM 2117 N N . LYS A 1 272 ? 0.316 18.409 0.316 1.00 97.50 272 LYS A N 1
ATOM 2118 C CA . LYS A 1 272 ? 1.497 19.269 0.464 1.00 97.50 272 LYS A CA 1
ATOM 2119 C C . LYS A 1 272 ? 2.602 18.565 1.251 1.00 97.50 272 LYS A C 1
ATOM 2121 O O . LYS A 1 272 ? 3.757 18.627 0.823 1.00 97.50 272 LYS A O 1
ATOM 2126 N N . ILE A 1 273 ? 2.266 17.909 2.363 1.00 97.31 273 ILE A N 1
ATOM 2127 C CA . ILE A 1 273 ? 3.260 17.223 3.190 1.00 97.31 273 ILE A CA 1
ATOM 2128 C C . ILE A 1 273 ? 3.810 15.988 2.474 1.00 97.31 273 ILE A C 1
ATOM 2130 O O . ILE A 1 273 ? 5.023 15.811 2.450 1.00 97.31 273 ILE A O 1
ATOM 2134 N N . ILE A 1 274 ? 2.977 15.225 1.756 1.00 97.19 274 ILE A N 1
ATOM 2135 C CA . ILE A 1 274 ? 3.433 14.096 0.933 1.00 97.19 274 ILE A CA 1
ATOM 2136 C C . ILE A 1 274 ? 4.482 14.553 -0.096 1.00 97.19 274 ILE A C 1
ATOM 2138 O O . ILE A 1 274 ? 5.555 13.958 -0.201 1.00 97.19 274 ILE A O 1
ATOM 2142 N N . ARG A 1 275 ? 4.241 15.664 -0.808 1.00 96.25 275 ARG A N 1
ATOM 2143 C CA . ARG A 1 275 ? 5.229 16.235 -1.748 1.00 96.25 275 ARG A CA 1
ATOM 2144 C C . ARG A 1 275 ? 6.536 16.636 -1.071 1.00 96.25 275 ARG A C 1
ATOM 2146 O O . ARG A 1 275 ? 7.595 16.518 -1.687 1.00 96.25 275 ARG A O 1
ATOM 2153 N N . GLN A 1 276 ? 6.470 17.138 0.158 1.00 96.19 276 GLN A N 1
ATOM 2154 C CA . GLN A 1 276 ? 7.663 17.483 0.922 1.00 96.19 276 GLN A CA 1
ATOM 2155 C C . GLN A 1 276 ? 8.443 16.224 1.317 1.00 96.19 276 GLN A C 1
ATOM 2157 O O . GLN A 1 276 ? 9.643 16.162 1.080 1.00 96.19 276 GLN A O 1
ATOM 2162 N N . LEU A 1 277 ? 7.763 15.176 1.781 1.00 95.06 277 LEU A N 1
ATOM 2163 C CA . LEU A 1 277 ? 8.386 13.901 2.148 1.00 95.06 277 LEU A CA 1
ATOM 2164 C C . LEU A 1 277 ? 9.083 13.215 0.964 1.00 95.06 277 LEU A C 1
ATOM 2166 O O . LEU A 1 277 ? 10.161 12.640 1.128 1.00 95.06 277 LEU A O 1
ATOM 2170 N N . ILE A 1 278 ? 8.525 13.330 -0.245 1.00 91.38 278 ILE A N 1
ATOM 2171 C CA . ILE A 1 278 ? 9.180 12.873 -1.481 1.00 91.38 278 ILE A CA 1
ATOM 2172 C C . ILE A 1 278 ? 10.499 13.627 -1.720 1.00 91.38 278 ILE A C 1
ATOM 2174 O O . ILE A 1 278 ? 11.519 13.007 -2.047 1.00 91.38 278 ILE A O 1
ATOM 2178 N N . LYS A 1 279 ? 10.495 14.956 -1.544 1.00 88.19 279 LYS A N 1
ATOM 2179 C CA . LYS A 1 279 ? 11.692 15.807 -1.682 1.00 88.19 279 LYS A CA 1
ATOM 2180 C C . LYS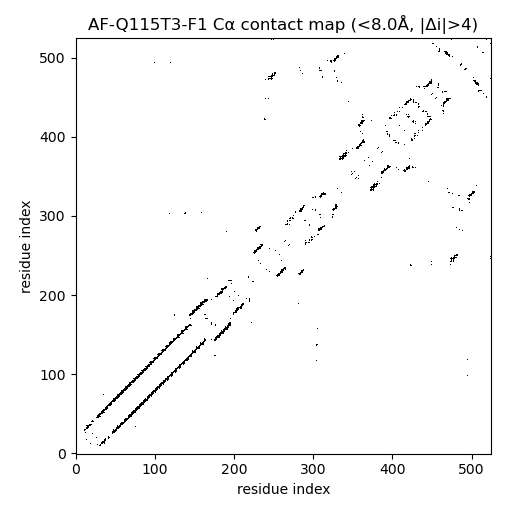 A 1 279 ? 12.733 15.504 -0.609 1.00 88.19 279 LYS A C 1
ATOM 2182 O O . LYS A 1 279 ? 13.919 15.454 -0.918 1.00 88.19 279 LYS A O 1
ATOM 2187 N N . ASP A 1 280 ? 12.286 15.226 0.610 1.00 88.38 280 ASP A N 1
ATOM 2188 C CA . ASP A 1 280 ? 13.149 14.824 1.723 1.00 88.38 280 ASP A CA 1
ATOM 2189 C C . ASP A 1 280 ? 13.694 13.395 1.529 1.00 88.38 280 ASP A C 1
ATOM 2191 O O . ASP A 1 280 ? 14.668 12.985 2.168 1.00 88.38 280 ASP A O 1
ATOM 2195 N N . GLY A 1 281 ? 13.116 12.642 0.589 1.00 85.94 281 GLY A N 1
ATOM 2196 C CA . GLY A 1 281 ? 13.558 11.325 0.149 1.00 85.94 281 GLY A CA 1
ATOM 2197 C C . GLY A 1 281 ? 13.096 10.189 1.057 1.00 85.94 281 GLY A C 1
ATOM 2198 O O . GLY A 1 281 ? 13.852 9.232 1.236 1.00 85.94 281 GLY A O 1
ATOM 2199 N N . MET A 1 282 ? 11.910 10.303 1.658 1.00 92.06 282 MET A N 1
ATOM 2200 C CA . MET A 1 282 ? 11.314 9.212 2.432 1.00 92.06 282 MET A CA 1
ATOM 2201 C C . MET A 1 282 ? 11.265 7.915 1.621 1.00 92.06 282 MET A C 1
ATOM 2203 O O . MET A 1 282 ? 11.010 7.922 0.418 1.00 92.06 282 MET A O 1
ATOM 2207 N N . ASP A 1 283 ? 11.526 6.802 2.298 1.00 91.94 283 ASP A N 1
ATOM 2208 C CA . ASP A 1 283 ? 11.435 5.464 1.723 1.00 91.94 283 ASP A CA 1
ATOM 2209 C C . ASP A 1 283 ? 10.022 4.906 1.828 1.00 91.94 283 ASP A C 1
ATOM 2211 O O . ASP A 1 283 ? 9.569 4.216 0.917 1.00 91.94 283 ASP A O 1
ATOM 2215 N N . GLY A 1 284 ? 9.333 5.211 2.929 1.00 95.38 284 GLY A N 1
ATOM 2216 C CA . GLY A 1 284 ? 7.965 4.781 3.164 1.00 95.38 284 GLY A CA 1
ATOM 2217 C C . GLY A 1 284 ? 7.123 5.831 3.878 1.00 95.38 284 GLY A C 1
ATOM 2218 O O . GLY A 1 284 ? 7.642 6.681 4.604 1.00 95.38 284 GLY A O 1
ATOM 2219 N N . ILE A 1 285 ? 5.816 5.753 3.665 1.00 97.44 285 ILE A N 1
ATOM 2220 C CA . ILE A 1 285 ? 4.796 6.555 4.330 1.00 97.44 285 ILE A CA 1
ATOM 2221 C C . ILE A 1 285 ? 3.753 5.598 4.906 1.00 97.44 285 ILE A C 1
ATOM 2223 O O . ILE A 1 285 ? 3.211 4.752 4.195 1.00 97.44 285 ILE A O 1
ATOM 2227 N N . ILE A 1 286 ? 3.479 5.758 6.196 1.00 97.31 286 ILE A N 1
ATOM 2228 C CA . ILE A 1 286 ? 2.353 5.155 6.898 1.00 97.31 286 ILE A CA 1
ATOM 2229 C C . ILE A 1 286 ? 1.358 6.268 7.207 1.00 97.31 286 ILE A C 1
ATOM 2231 O O . ILE A 1 286 ? 1.752 7.328 7.699 1.00 97.31 286 ILE A O 1
ATOM 2235 N N . LEU A 1 287 ? 0.084 6.061 6.882 1.00 95.06 287 LEU A N 1
ATOM 2236 C CA . LEU A 1 287 ? -0.960 7.052 7.132 1.00 95.06 287 LEU A CA 1
ATOM 2237 C C . LEU A 1 287 ? -2.361 6.438 7.195 1.00 95.06 287 LEU A C 1
ATOM 2239 O O . LEU A 1 287 ? -2.618 5.385 6.612 1.00 95.06 287 LEU A O 1
ATOM 2243 N N . THR A 1 288 ? -3.279 7.164 7.819 1.00 91.69 288 THR A N 1
ATOM 2244 C CA . THR A 1 288 ? -4.716 7.059 7.547 1.00 91.69 288 THR A CA 1
ATOM 2245 C C . THR A 1 288 ? -5.066 8.207 6.598 1.00 91.69 288 THR A C 1
ATOM 2247 O O . THR A 1 288 ? -4.903 9.357 7.008 1.00 91.69 288 THR A O 1
ATOM 2250 N N . PRO A 1 289 ? -5.458 7.944 5.335 1.00 90.25 289 PRO A N 1
ATOM 2251 C CA . PRO A 1 289 ? -5.791 9.011 4.395 1.00 90.25 289 PRO A CA 1
ATOM 2252 C C . PRO A 1 289 ? -6.940 9.879 4.914 1.00 90.25 289 PRO A C 1
ATOM 2254 O O . PRO A 1 289 ? -7.943 9.347 5.385 1.00 90.25 289 PRO A O 1
ATOM 2257 N N . GLU A 1 290 ? -6.816 11.198 4.776 1.00 88.12 290 GLU A N 1
ATOM 2258 C CA . GLU A 1 290 ? -7.879 12.159 5.127 1.00 88.12 290 GLU A CA 1
ATOM 2259 C C . GLU A 1 290 ? -9.168 11.921 4.334 1.00 88.12 290 GLU A C 1
ATOM 2261 O O . GLU A 1 290 ? -10.271 12.053 4.862 1.00 88.12 290 GLU A O 1
ATOM 2266 N N . ASP A 1 291 ? -9.032 11.570 3.053 1.00 88.19 291 ASP A N 1
ATOM 2267 C CA . ASP A 1 291 ? -10.148 11.197 2.194 1.00 88.19 291 ASP A CA 1
ATOM 2268 C C . ASP A 1 291 ? -9.709 10.101 1.212 1.00 88.19 291 ASP A C 1
ATOM 2270 O O . ASP A 1 291 ? -8.707 10.251 0.509 1.00 88.19 291 ASP A O 1
ATOM 2274 N N . PRO A 1 292 ? -10.457 8.997 1.098 1.00 80.12 292 PRO A N 1
ATOM 2275 C CA . PRO A 1 292 ? -10.023 7.843 0.321 1.00 80.12 292 PRO A CA 1
ATOM 2276 C C . PRO A 1 292 ? -10.013 8.059 -1.194 1.00 80.12 292 PRO A C 1
ATOM 2278 O O . PRO A 1 292 ? -9.404 7.272 -1.911 1.00 80.12 292 PRO A O 1
ATOM 2281 N N . VAL A 1 293 ? -10.670 9.103 -1.697 1.00 85.00 293 VAL A N 1
ATOM 2282 C CA . VAL A 1 293 ? -10.715 9.421 -3.128 1.00 85.00 293 VAL A CA 1
ATOM 2283 C C . VAL A 1 293 ? -9.836 10.630 -3.423 1.00 85.00 293 VAL A C 1
ATOM 2285 O O . VAL A 1 293 ? -9.020 10.604 -4.343 1.00 85.00 293 VAL A O 1
ATOM 2288 N N . GLN A 1 294 ? -9.959 11.693 -2.632 1.00 89.44 294 GLN A N 1
ATOM 2289 C CA . GLN A 1 294 ? -9.266 12.952 -2.896 1.00 89.44 294 GLN A CA 1
ATOM 2290 C C . GLN A 1 294 ? -7.769 12.887 -2.551 1.00 89.44 294 GLN A C 1
ATOM 2292 O O . GLN A 1 294 ? -6.980 13.641 -3.125 1.00 89.44 294 GLN A O 1
ATOM 2297 N N . SER A 1 295 ? -7.349 11.969 -1.674 1.00 90.94 295 SER A N 1
ATOM 2298 C CA . SER A 1 295 ? -5.932 11.739 -1.365 1.00 90.94 295 SER A CA 1
ATOM 2299 C C . SER A 1 295 ? -5.195 10.912 -2.428 1.00 90.94 295 SER A C 1
ATOM 2301 O O . SER A 1 295 ? -3.960 10.896 -2.445 1.00 90.94 295 SER A O 1
ATOM 2303 N N . LEU A 1 296 ? -5.914 10.252 -3.350 1.00 88.94 296 LEU A N 1
ATOM 2304 C CA . LEU A 1 296 ? -5.328 9.309 -4.313 1.00 88.94 296 LEU A CA 1
ATOM 2305 C C . LEU A 1 296 ? -4.236 9.939 -5.180 1.00 88.94 296 LEU A C 1
ATOM 2307 O O . LEU A 1 296 ? -3.208 9.308 -5.401 1.00 88.94 296 LEU A O 1
ATOM 2311 N N . ASP A 1 297 ? -4.407 11.175 -5.648 1.00 90.81 297 ASP A N 1
ATOM 2312 C CA . ASP A 1 297 ? -3.421 11.820 -6.527 1.00 90.81 297 ASP A CA 1
ATOM 2313 C C . ASP A 1 297 ? -2.085 12.075 -5.820 1.00 90.81 297 ASP A C 1
ATOM 2315 O O . ASP A 1 297 ? -1.011 11.879 -6.395 1.00 90.81 297 ASP A O 1
ATOM 2319 N N . ALA A 1 298 ? -2.131 12.486 -4.551 1.00 94.62 298 ALA A N 1
ATOM 2320 C CA . ALA A 1 298 ? -0.927 12.695 -3.756 1.00 94.62 298 ALA A CA 1
ATOM 2321 C C . ALA A 1 298 ? -0.228 11.368 -3.440 1.00 94.62 298 ALA A C 1
ATOM 2323 O O . ALA A 1 298 ? 0.998 11.279 -3.527 1.00 94.62 298 ALA A O 1
ATOM 2324 N N . LEU A 1 299 ? -1.004 10.329 -3.128 1.00 93.75 299 LEU A N 1
ATOM 2325 C CA . LEU A 1 299 ? -0.483 8.989 -2.881 1.00 93.75 299 LEU A CA 1
ATOM 2326 C C . LEU A 1 299 ? 0.116 8.376 -4.155 1.00 93.75 299 LEU A C 1
ATOM 2328 O O . LEU A 1 299 ? 1.221 7.844 -4.109 1.00 93.75 299 LEU A O 1
ATOM 2332 N N . LYS A 1 300 ? -0.528 8.538 -5.318 1.00 91.19 300 LYS A N 1
ATOM 2333 C CA . LYS A 1 300 ? 0.016 8.111 -6.619 1.00 91.19 300 LYS A CA 1
ATOM 2334 C C . LYS A 1 300 ? 1.333 8.812 -6.925 1.00 91.19 300 LYS A C 1
ATOM 2336 O O . LYS A 1 300 ? 2.269 8.165 -7.380 1.00 91.19 300 LYS A O 1
ATOM 2341 N N . LEU A 1 301 ? 1.442 10.106 -6.615 1.00 92.38 301 LEU A N 1
ATOM 2342 C CA . LEU A 1 301 ? 2.691 10.851 -6.763 1.00 92.38 301 LEU A CA 1
ATOM 2343 C C . LEU A 1 301 ? 3.808 10.294 -5.864 1.00 92.38 301 LEU A C 1
ATOM 2345 O O . LEU A 1 301 ? 4.946 10.163 -6.314 1.00 92.38 301 LEU A O 1
ATOM 2349 N N . ALA A 1 302 ? 3.502 9.954 -4.609 1.00 93.50 302 ALA A N 1
ATOM 2350 C CA . ALA A 1 302 ? 4.467 9.325 -3.705 1.00 93.50 302 ALA A CA 1
ATOM 2351 C C . ALA A 1 302 ? 4.897 7.945 -4.198 1.00 93.50 302 ALA A C 1
ATOM 2353 O O . ALA A 1 302 ? 6.096 7.656 -4.247 1.00 93.50 302 ALA A O 1
ATOM 2354 N N . ARG A 1 303 ? 3.936 7.131 -4.634 1.00 89.94 303 ARG A N 1
ATOM 2355 C CA . ARG A 1 303 ? 4.215 5.830 -5.230 1.00 89.94 303 ARG A CA 1
ATOM 2356 C C . ARG A 1 303 ? 5.109 5.974 -6.451 1.00 89.94 303 ARG A C 1
ATOM 2358 O O . ARG A 1 303 ? 6.142 5.319 -6.498 1.00 89.94 303 ARG A O 1
ATOM 2365 N N . ASP A 1 304 ? 4.771 6.857 -7.392 1.00 88.69 304 ASP A N 1
ATOM 2366 C CA . ASP A 1 304 ? 5.557 7.087 -8.610 1.00 88.69 304 ASP A CA 1
ATOM 2367 C C . ASP A 1 304 ? 6.980 7.573 -8.278 1.00 88.69 304 ASP A C 1
ATOM 2369 O O . ASP A 1 304 ? 7.931 7.235 -8.982 1.00 88.69 304 ASP A O 1
ATOM 2373 N N . ALA A 1 305 ? 7.178 8.257 -7.148 1.00 89.69 305 ALA A N 1
ATOM 2374 C CA . ALA A 1 305 ? 8.499 8.619 -6.630 1.00 89.69 305 ALA A CA 1
ATOM 2375 C C . ALA A 1 305 ? 9.264 7.471 -5.923 1.00 89.69 305 ALA A C 1
ATOM 2377 O O . ALA A 1 305 ? 10.368 7.685 -5.411 1.00 89.69 305 ALA A O 1
ATOM 2378 N N . GLY A 1 306 ? 8.706 6.258 -5.887 1.00 88.38 306 GLY A N 1
ATOM 2379 C CA . GLY A 1 306 ? 9.310 5.070 -5.279 1.00 88.38 306 GLY A CA 1
ATOM 2380 C C . GLY A 1 306 ? 9.126 4.956 -3.763 1.00 88.38 306 GLY A C 1
ATOM 2381 O O . GLY A 1 306 ? 9.890 4.221 -3.121 1.00 88.38 306 GLY A O 1
ATOM 2382 N N . VAL A 1 307 ? 8.162 5.685 -3.189 1.00 92.12 307 VAL A N 1
ATOM 2383 C CA . VAL A 1 307 ? 7.805 5.619 -1.764 1.00 92.12 307 VAL A CA 1
ATOM 2384 C C . VAL A 1 307 ? 6.846 4.451 -1.532 1.00 92.12 307 VAL A C 1
ATOM 2386 O O . VAL A 1 307 ? 5.829 4.340 -2.212 1.00 92.12 307 VAL A O 1
ATOM 2389 N N . ALA A 1 308 ? 7.154 3.581 -0.569 1.00 92.44 308 ALA A N 1
ATOM 2390 C CA . ALA A 1 308 ? 6.244 2.515 -0.153 1.00 92.44 308 ALA A CA 1
ATOM 2391 C C . ALA A 1 308 ? 5.120 3.084 0.724 1.00 92.44 308 ALA A C 1
ATOM 2393 O O . ALA A 1 308 ? 5.396 3.765 1.710 1.00 92.44 308 ALA A O 1
ATOM 2394 N N . ILE A 1 309 ? 3.866 2.802 0.383 1.00 94.50 309 ILE A N 1
ATOM 2395 C CA . ILE A 1 309 ? 2.701 3.339 1.095 1.00 94.50 309 ILE A CA 1
ATOM 2396 C C . ILE A 1 309 ? 1.998 2.202 1.825 1.00 94.50 309 ILE A C 1
ATOM 2398 O O . ILE A 1 309 ? 1.564 1.245 1.190 1.00 94.50 309 ILE A O 1
ATOM 2402 N N . THR A 1 310 ? 1.849 2.328 3.138 1.00 95.44 310 THR A N 1
ATOM 2403 C CA . THR A 1 310 ? 1.053 1.410 3.961 1.00 95.44 310 THR A CA 1
ATOM 2404 C C . THR A 1 310 ? -0.039 2.214 4.647 1.00 95.44 310 THR A C 1
ATOM 2406 O O . THR A 1 310 ? 0.251 3.243 5.255 1.00 95.44 310 THR A O 1
ATOM 2409 N N . THR A 1 311 ? -1.290 1.769 4.566 1.00 94.19 311 THR A N 1
ATOM 2410 C CA . THR A 1 311 ? -2.379 2.444 5.276 1.00 94.19 311 THR A CA 1
ATOM 2411 C C . THR A 1 311 ? -2.679 1.779 6.612 1.00 94.19 311 THR A C 1
ATOM 2413 O O . THR A 1 311 ? -2.493 0.574 6.795 1.00 94.19 311 THR A O 1
ATOM 2416 N N . VAL A 1 312 ? -3.118 2.578 7.577 1.00 93.00 312 VAL A N 1
ATOM 2417 C CA . VAL A 1 312 ? -3.623 2.097 8.866 1.00 93.00 312 VAL A CA 1
ATOM 2418 C C . VAL A 1 312 ? -5.016 2.654 9.093 1.00 93.00 312 VAL A C 1
ATOM 2420 O O . VAL A 1 312 ? -5.315 3.752 8.621 1.00 93.00 312 VAL A O 1
ATOM 2423 N N . ASP A 1 313 ? -5.856 1.891 9.791 1.00 86.00 313 ASP A N 1
ATOM 2424 C CA . ASP A 1 313 ? -7.267 2.188 10.095 1.00 86.00 313 ASP A CA 1
ATOM 2425 C C . ASP A 1 313 ? -8.198 2.166 8.866 1.00 86.00 313 ASP A C 1
ATOM 2427 O O . ASP A 1 313 ? -9.231 1.497 8.862 1.00 86.00 313 ASP A O 1
ATOM 2431 N N . PHE A 1 314 ? -7.780 2.787 7.764 1.00 85.69 314 PHE A N 1
ATOM 2432 C CA . PHE A 1 314 ? -8.500 2.799 6.501 1.00 85.69 314 PHE A CA 1
ATOM 2433 C C . PHE A 1 314 ? -7.838 1.894 5.455 1.00 85.69 314 PHE A C 1
ATOM 2435 O O . PHE A 1 314 ? -6.683 2.099 5.071 1.00 85.69 314 PHE A O 1
ATOM 2442 N N . CYS A 1 315 ? -8.598 0.928 4.934 1.00 86.88 315 CYS A N 1
ATOM 2443 C CA . CYS A 1 315 ? -8.174 0.085 3.819 1.00 86.88 315 CYS A CA 1
ATOM 2444 C C . CYS A 1 315 ? -8.910 0.472 2.541 1.00 86.88 315 CYS A C 1
ATOM 2446 O O . CYS A 1 315 ? -10.141 0.463 2.499 1.00 86.88 315 CYS A O 1
ATOM 2448 N N . PHE A 1 316 ? -8.148 0.757 1.488 1.00 84.69 316 PHE A N 1
ATOM 2449 C CA . PHE A 1 316 ? -8.685 0.846 0.139 1.00 84.69 316 PHE A CA 1
ATOM 2450 C C . PHE A 1 316 ? -9.320 -0.491 -0.252 1.00 84.69 316 PHE A C 1
ATOM 2452 O O . PHE A 1 316 ? -8.885 -1.561 0.185 1.00 84.69 316 PHE A O 1
ATOM 2459 N N . ASN A 1 317 ? -10.342 -0.448 -1.105 1.00 81.31 317 ASN A N 1
ATOM 2460 C CA . ASN A 1 317 ? -10.746 -1.679 -1.770 1.00 81.31 317 ASN A CA 1
ATOM 2461 C C . ASN A 1 317 ? -9.601 -2.138 -2.706 1.00 81.31 317 ASN A C 1
ATOM 2463 O O . ASN A 1 317 ? -8.806 -1.306 -3.150 1.00 81.31 317 ASN A O 1
ATOM 2467 N N . PRO A 1 318 ? -9.495 -3.440 -3.021 1.00 75.50 318 PRO A N 1
ATOM 2468 C CA . PRO A 1 318 ? -8.389 -3.945 -3.835 1.00 75.50 318 PRO A CA 1
ATOM 2469 C C . PRO A 1 318 ? -8.247 -3.290 -5.218 1.00 75.50 318 PRO A C 1
ATOM 2471 O O . PRO A 1 318 ? -7.138 -3.237 -5.732 1.00 75.50 318 PRO A O 1
ATOM 2474 N N . ILE A 1 319 ? -9.343 -2.786 -5.799 1.00 71.19 319 ILE A N 1
ATOM 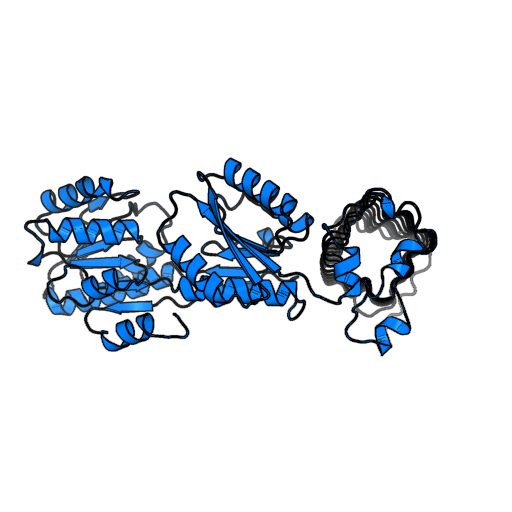2475 C CA . ILE A 1 319 ? -9.356 -2.149 -7.126 1.00 71.19 319 ILE A CA 1
ATOM 2476 C C . ILE A 1 319 ? -8.706 -0.760 -7.056 1.00 71.19 319 ILE A C 1
ATOM 2478 O O . ILE A 1 319 ? -7.837 -0.436 -7.857 1.00 71.19 319 ILE A O 1
ATOM 2482 N N . ASP A 1 320 ? -9.083 0.050 -6.067 1.00 71.00 320 ASP A N 1
ATOM 2483 C CA . ASP A 1 320 ? -8.533 1.393 -5.849 1.00 71.00 320 ASP A CA 1
ATOM 2484 C C . ASP A 1 320 ? -7.099 1.341 -5.307 1.00 71.00 320 ASP A C 1
ATOM 2486 O O . ASP A 1 320 ? -6.309 2.267 -5.505 1.00 71.00 320 ASP A O 1
ATOM 2490 N N . ALA A 1 321 ? -6.763 0.247 -4.620 1.00 72.38 321 ALA A N 1
ATOM 2491 C CA . ALA A 1 321 ? -5.431 -0.010 -4.103 1.00 72.38 321 ALA A CA 1
ATOM 2492 C C . ALA A 1 321 ? -4.434 -0.455 -5.179 1.00 72.38 321 ALA A C 1
ATOM 2494 O O . ALA A 1 321 ? -3.236 -0.437 -4.893 1.00 72.38 321 ALA A O 1
ATOM 2495 N N . GLU A 1 322 ? -4.897 -0.895 -6.358 1.00 64.94 322 GLU A N 1
ATOM 2496 C CA . GLU A 1 322 ? -4.066 -1.597 -7.339 1.00 64.94 322 GLU A CA 1
ATOM 2497 C C . GLU A 1 322 ? -2.926 -0.679 -7.826 1.00 64.94 322 GLU A C 1
ATOM 2499 O O . GLU A 1 322 ? -3.129 0.338 -8.492 1.00 64.94 322 GLU A O 1
ATOM 2504 N N . ASP A 1 323 ? -1.709 -1.026 -7.392 1.00 70.12 323 ASP A N 1
ATOM 2505 C CA . ASP A 1 323 ? -0.442 -0.295 -7.527 1.00 70.12 323 ASP A CA 1
ATOM 2506 C C . ASP A 1 323 ? -0.283 0.972 -6.659 1.00 70.12 323 ASP A C 1
ATOM 2508 O O . ASP A 1 323 ? 0.644 1.748 -6.891 1.00 70.12 323 ASP A O 1
ATOM 2512 N N . LEU A 1 324 ? -1.148 1.252 -5.682 1.00 85.25 324 LEU A N 1
ATOM 2513 C CA . LEU A 1 324 ? -1.036 2.437 -4.818 1.00 85.25 324 LEU A CA 1
ATOM 2514 C C . LEU A 1 324 ? -0.316 2.156 -3.497 1.00 85.25 324 LEU A C 1
ATOM 2516 O O . LEU A 1 324 ? 0.644 2.848 -3.155 1.00 85.25 324 LEU A O 1
ATOM 2520 N N . ALA A 1 325 ? -0.804 1.169 -2.750 1.00 89.81 325 ALA A N 1
ATOM 2521 C CA . ALA A 1 325 ? -0.332 0.820 -1.416 1.00 89.81 325 ALA A CA 1
ATOM 2522 C C . ALA A 1 325 ? 0.113 -0.643 -1.373 1.00 89.81 325 ALA A C 1
ATOM 2524 O O . ALA A 1 325 ? -0.401 -1.479 -2.108 1.00 89.81 325 ALA A O 1
ATOM 2525 N N . ILE A 1 326 ? 1.056 -0.952 -0.487 1.00 90.38 326 ILE A N 1
ATOM 2526 C CA . ILE A 1 326 ? 1.612 -2.304 -0.331 1.00 90.38 326 ILE A CA 1
ATOM 2527 C C . ILE A 1 326 ? 0.839 -3.119 0.710 1.00 90.38 326 ILE A C 1
ATOM 2529 O O . ILE A 1 326 ? 0.779 -4.341 0.640 1.00 90.38 326 ILE A O 1
ATOM 2533 N N . ALA A 1 327 ? 0.232 -2.451 1.692 1.00 92.62 327 ALA A N 1
ATOM 2534 C CA . ALA A 1 327 ? -0.516 -3.106 2.752 1.00 92.62 327 ALA A CA 1
ATOM 2535 C C . ALA A 1 327 ? -1.507 -2.152 3.419 1.00 92.62 327 ALA A C 1
ATOM 2537 O O . ALA A 1 327 ? -1.332 -0.931 3.393 1.00 92.62 327 ALA A O 1
ATOM 2538 N N . CYS A 1 328 ? -2.508 -2.732 4.071 1.00 93.56 328 CYS A N 1
ATOM 2539 C CA . CYS A 1 328 ? -3.336 -2.056 5.050 1.00 93.56 328 CYS A CA 1
ATOM 2540 C C . CYS A 1 328 ? -3.483 -2.880 6.322 1.00 93.56 328 CYS A C 1
ATOM 2542 O O . CYS A 1 328 ? -3.661 -4.094 6.258 1.00 93.56 328 CYS A O 1
ATOM 2544 N N . TYR A 1 329 ? -3.467 -2.199 7.463 1.00 94.81 329 TYR A N 1
ATOM 2545 C CA . TYR A 1 329 ? -3.765 -2.780 8.764 1.00 94.81 329 TYR A CA 1
ATOM 2546 C C . TYR A 1 329 ? -4.953 -2.066 9.398 1.00 94.81 329 TYR A C 1
ATOM 2548 O O . TYR A 1 329 ? -4.905 -0.861 9.640 1.00 94.81 329 TYR A O 1
ATOM 2556 N N . ASN A 1 330 ? -6.007 -2.811 9.709 1.00 90.94 330 ASN A N 1
ATOM 2557 C CA . ASN A 1 330 ? -7.181 -2.279 10.390 1.00 90.94 330 ASN A CA 1
ATOM 2558 C C . ASN A 1 330 ? -7.751 -3.291 11.383 1.00 90.94 330 ASN A C 1
ATOM 2560 O O . ASN A 1 330 ? -7.373 -4.460 11.401 1.00 90.94 330 ASN A O 1
ATOM 2564 N N . THR A 1 331 ? -8.676 -2.839 12.216 1.00 90.62 331 THR A N 1
ATOM 2565 C CA . THR A 1 331 ? -9.519 -3.718 13.026 1.00 90.62 331 THR A CA 1
ATOM 2566 C C . THR A 1 331 ? -10.874 -3.909 12.354 1.00 90.62 331 THR A C 1
ATOM 2568 O O . THR A 1 331 ? -11.297 -3.134 11.497 1.00 90.62 331 THR A O 1
ATOM 2571 N N . ASN A 1 332 ? -11.592 -4.962 12.745 1.00 91.19 332 ASN A N 1
ATOM 2572 C CA . ASN A 1 332 ? -12.976 -5.130 12.321 1.00 91.19 332 ASN A CA 1
ATOM 2573 C C . ASN A 1 332 ? -13.900 -4.312 13.233 1.00 91.19 332 ASN A C 1
ATOM 2575 O O . ASN A 1 332 ? -14.295 -4.779 14.304 1.00 91.19 332 ASN A O 1
ATOM 2579 N N . SER A 1 333 ? -14.273 -3.115 12.779 1.00 89.38 333 SER A N 1
ATOM 2580 C CA . SER A 1 333 ? -15.125 -2.192 13.532 1.00 89.38 333 SER A CA 1
ATOM 2581 C C . SER A 1 333 ? -16.498 -2.772 13.889 1.00 89.38 333 SER A C 1
ATOM 2583 O O . SER A 1 333 ? -17.014 -2.538 14.980 1.00 89.38 333 SER A O 1
ATOM 2585 N N . PHE A 1 334 ? -17.092 -3.579 13.004 1.00 92.31 334 PHE A N 1
ATOM 2586 C CA . PHE A 1 334 ? -18.361 -4.243 13.303 1.00 92.31 334 PHE A CA 1
ATOM 2587 C C . PHE A 1 334 ? -18.203 -5.269 14.429 1.00 92.31 334 PHE A C 1
ATOM 2589 O O . PHE A 1 334 ? -19.003 -5.288 15.362 1.00 92.31 334 PHE A O 1
ATOM 2596 N N . GLN A 1 335 ? -17.155 -6.097 14.365 1.00 95.25 335 GLN A N 1
ATOM 2597 C CA . GLN A 1 335 ? -16.887 -7.105 15.390 1.00 95.25 335 GLN A CA 1
ATOM 2598 C C . GLN A 1 335 ? -16.561 -6.461 16.741 1.00 95.25 335 GLN A C 1
ATOM 2600 O O . GLN A 1 335 ? -17.070 -6.912 17.757 1.00 95.25 335 GLN A O 1
ATOM 2605 N N . MET A 1 336 ? -15.788 -5.372 16.750 1.00 94.06 336 MET A N 1
ATOM 2606 C CA . MET A 1 336 ? -15.540 -4.568 17.953 1.00 94.06 336 MET A CA 1
ATOM 2607 C C . MET A 1 336 ? -16.839 -4.108 18.618 1.00 94.06 336 MET A C 1
ATOM 2609 O O . MET A 1 336 ? -17.009 -4.228 19.831 1.00 94.06 336 MET A O 1
ATOM 2613 N N . GLY A 1 337 ? -17.771 -3.596 17.812 1.00 94.25 337 GLY A N 1
ATOM 2614 C CA . GLY A 1 337 ? -19.095 -3.224 18.286 1.00 94.25 337 GLY A CA 1
ATOM 2615 C C . GLY A 1 337 ? -19.878 -4.417 18.829 1.00 94.25 337 GLY A C 1
ATOM 2616 O O . GLY A 1 337 ? -20.475 -4.336 19.899 1.00 94.25 337 GLY A O 1
ATOM 2617 N N . TYR A 1 338 ? -19.859 -5.536 18.106 1.00 96.56 338 TYR A N 1
ATOM 2618 C CA . TYR A 1 338 ? -20.570 -6.751 18.490 1.00 96.56 338 TYR A CA 1
ATOM 2619 C C . TYR A 1 338 ? -20.090 -7.286 19.843 1.00 96.56 338 TYR A C 1
ATOM 2621 O O . TYR A 1 338 ? -20.906 -7.476 20.742 1.00 96.56 338 TYR A O 1
ATOM 2629 N N . ASP A 1 339 ? -18.779 -7.423 20.030 1.00 96.88 339 ASP A N 1
ATOM 2630 C CA . ASP A 1 339 ? -18.187 -7.927 21.273 1.00 96.88 339 ASP A CA 1
ATOM 2631 C C . ASP A 1 339 ? -18.476 -6.968 22.446 1.00 96.88 339 ASP A C 1
ATOM 2633 O O . ASP A 1 339 ? -18.809 -7.402 23.552 1.00 96.88 339 ASP A O 1
ATOM 2637 N N . SER A 1 340 ? -18.474 -5.651 22.192 1.00 95.62 340 SER A N 1
ATOM 2638 C CA . SER A 1 340 ? -18.914 -4.645 23.168 1.00 95.62 340 SER A CA 1
ATOM 2639 C C . SER A 1 340 ? -20.376 -4.825 23.580 1.00 95.62 340 SER A C 1
ATOM 2641 O O . SER A 1 340 ? -20.687 -4.827 24.772 1.00 95.62 340 SER A O 1
ATOM 2643 N N . GLY A 1 341 ? -21.277 -5.005 22.610 1.00 95.75 341 GLY A N 1
ATOM 2644 C CA . GLY A 1 341 ? -22.701 -5.202 22.866 1.00 95.75 341 GLY A CA 1
ATOM 2645 C C . GLY A 1 341 ? -23.006 -6.515 23.590 1.00 95.75 341 GLY A C 1
ATOM 2646 O O . GLY A 1 341 ? -23.885 -6.535 24.452 1.00 95.75 341 GLY A O 1
ATOM 2647 N N . GLN A 1 342 ? -22.257 -7.587 23.308 1.00 96.75 342 GLN A N 1
ATOM 2648 C CA . GLN A 1 342 ? -22.373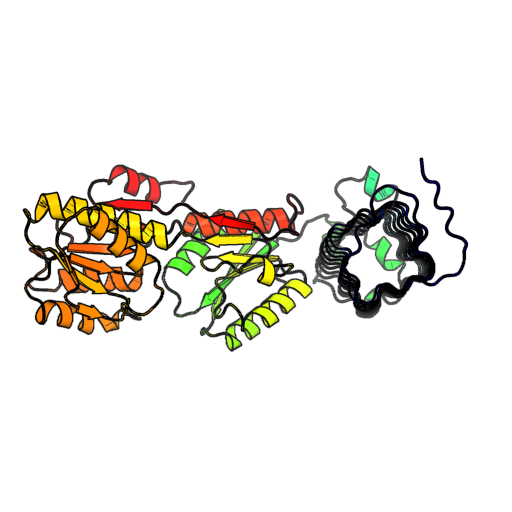 -8.851 24.042 1.00 96.75 342 GLN A CA 1
ATOM 2649 C C . GLN A 1 342 ? -22.033 -8.654 25.521 1.00 96.75 342 GLN A C 1
ATOM 2651 O O . GLN A 1 342 ? -22.823 -9.025 26.387 1.00 96.75 342 GLN A O 1
ATOM 2656 N N . TYR A 1 343 ? -20.914 -7.987 25.815 1.00 96.38 343 TYR A N 1
ATOM 2657 C CA . TYR A 1 343 ? -20.526 -7.720 27.197 1.00 96.38 343 TYR A CA 1
ATOM 2658 C C . TYR A 1 343 ? -21.505 -6.780 27.915 1.00 96.38 343 TYR A C 1
ATOM 2660 O O . TYR A 1 343 ? -21.847 -7.005 29.076 1.00 96.38 343 TYR A O 1
ATOM 2668 N N . ILE A 1 344 ? -22.005 -5.744 27.231 1.00 95.75 344 ILE A N 1
ATOM 2669 C CA . ILE A 1 344 ? -23.051 -4.857 27.764 1.00 95.75 344 ILE A CA 1
ATOM 2670 C C . ILE A 1 344 ? -24.291 -5.663 28.166 1.00 95.75 344 ILE A C 1
ATOM 2672 O O . ILE A 1 344 ? -24.833 -5.451 29.253 1.00 95.75 344 ILE A O 1
ATOM 2676 N N . ALA A 1 345 ? -24.725 -6.595 27.317 1.00 94.75 345 ALA A N 1
ATOM 2677 C CA . ALA A 1 345 ? -25.877 -7.444 27.583 1.00 94.75 345 ALA A CA 1
ATOM 2678 C C . ALA A 1 345 ? -25.661 -8.348 28.811 1.00 94.75 345 ALA A C 1
ATOM 2680 O O . ALA A 1 345 ? -26.485 -8.359 29.730 1.00 94.75 345 ALA A O 1
ATOM 2681 N N . GLU A 1 346 ? -24.531 -9.051 28.876 1.00 94.06 346 GLU A N 1
ATOM 2682 C CA . GLU A 1 346 ? -24.173 -9.902 30.020 1.00 94.06 346 GLU A CA 1
ATOM 2683 C C . GLU A 1 346 ? -24.095 -9.098 31.325 1.00 94.06 346 GLU A C 1
ATOM 2685 O O . GLU A 1 346 ? -24.648 -9.490 32.360 1.00 94.06 346 GLU A O 1
ATOM 2690 N N . TRP A 1 347 ? -23.460 -7.925 31.270 1.00 94.25 347 TRP A N 1
ATOM 2691 C CA . TRP A 1 347 ? -23.369 -7.020 32.406 1.00 94.25 347 TRP A CA 1
ATOM 2692 C C . TRP A 1 347 ? -24.757 -6.543 32.854 1.00 94.25 347 TRP A C 1
ATOM 2694 O O . TRP A 1 347 ? -25.052 -6.553 34.053 1.00 94.25 347 TRP A O 1
ATOM 2704 N N . ALA A 1 348 ? -25.634 -6.171 31.921 1.00 93.81 348 ALA A N 1
ATOM 2705 C CA . ALA A 1 348 ? -26.982 -5.711 32.232 1.00 93.81 348 ALA A CA 1
ATOM 2706 C C . ALA A 1 348 ? -27.847 -6.818 32.856 1.00 93.81 348 ALA A C 1
ATOM 2708 O O . ALA A 1 348 ? -28.519 -6.569 33.858 1.00 93.81 348 ALA A O 1
ATOM 2709 N N . GLN A 1 349 ? -27.791 -8.049 32.337 1.00 92.25 349 GLN A N 1
ATOM 2710 C CA . GLN A 1 349 ? -28.492 -9.201 32.924 1.00 92.25 349 GLN A CA 1
ATOM 2711 C C . GLN A 1 349 ? -28.073 -9.439 34.374 1.00 92.25 349 GLN A C 1
ATOM 2713 O O . GLN A 1 349 ? -28.924 -9.635 35.244 1.00 92.25 349 GLN A O 1
ATOM 2718 N N . LYS A 1 350 ? -26.765 -9.373 34.643 1.00 92.19 350 LYS A N 1
ATOM 2719 C CA . LYS A 1 350 ? -26.208 -9.600 35.978 1.00 92.19 350 LYS A CA 1
ATOM 2720 C C . LYS A 1 350 ? -26.573 -8.494 36.972 1.00 92.19 350 LYS A C 1
ATOM 2722 O O . LYS A 1 350 ? -26.806 -8.793 38.141 1.00 92.19 350 LYS A O 1
ATOM 2727 N N . ASN A 1 351 ? -26.611 -7.233 36.533 1.00 91.94 351 ASN A N 1
ATOM 2728 C CA . ASN A 1 351 ? -26.665 -6.081 37.442 1.00 91.94 351 ASN A CA 1
ATOM 2729 C C . ASN A 1 351 ? -28.020 -5.349 37.489 1.00 91.94 351 ASN A C 1
ATOM 2731 O O . ASN A 1 351 ? -28.303 -4.695 38.491 1.00 91.94 351 ASN A O 1
ATOM 2735 N N . LEU A 1 352 ? -28.864 -5.436 36.452 1.00 89.00 352 LEU A N 1
ATOM 2736 C CA . LEU A 1 352 ? -30.083 -4.612 36.323 1.00 89.00 352 LEU A CA 1
ATOM 2737 C C . LEU A 1 352 ? -31.410 -5.383 36.483 1.00 89.00 352 LEU A C 1
ATOM 2739 O O . LEU A 1 352 ? -32.472 -4.760 36.477 1.00 89.00 352 LEU A O 1
ATOM 2743 N N . GLN A 1 353 ? -31.368 -6.710 36.667 1.00 72.88 353 GLN A N 1
ATOM 2744 C CA . GLN A 1 353 ? -32.520 -7.571 37.002 1.00 72.88 353 GLN A CA 1
ATOM 2745 C C . GLN A 1 353 ? -33.786 -7.327 36.136 1.00 72.88 353 GLN A C 1
ATOM 2747 O O . GLN A 1 353 ? -34.834 -6.914 36.630 1.00 72.88 353 GLN A O 1
ATOM 2752 N N . SER A 1 354 ? -33.699 -7.636 34.836 1.00 60.75 354 SER A N 1
ATOM 2753 C CA . SER A 1 354 ? -34.807 -7.697 33.848 1.00 60.75 354 SER A CA 1
ATOM 2754 C C . SER A 1 354 ? -35.612 -6.411 33.576 1.00 60.75 354 SER A C 1
ATOM 2756 O O . SER A 1 354 ? -36.655 -6.475 32.924 1.00 60.75 354 SER A O 1
ATOM 2758 N N . LYS A 1 355 ? -35.154 -5.233 34.018 1.00 69.94 355 LYS A N 1
ATOM 2759 C CA . LYS A 1 355 ? -35.717 -3.947 33.565 1.00 69.94 355 LYS A CA 1
ATOM 2760 C C . LYS A 1 355 ? -35.223 -3.612 32.154 1.00 69.94 355 LYS A C 1
ATOM 2762 O O . LYS A 1 355 ? -34.105 -3.974 31.799 1.00 69.94 355 LYS A O 1
ATOM 2767 N N . SER A 1 356 ? -36.041 -2.894 31.378 1.00 87.00 356 SER A N 1
ATOM 2768 C CA . SER A 1 356 ? -35.605 -2.347 30.087 1.00 87.00 356 SER A CA 1
ATOM 2769 C C . SER A 1 356 ? -34.381 -1.454 30.292 1.00 87.00 356 SER A C 1
ATOM 2771 O O . SER A 1 356 ? -34.438 -0.501 31.074 1.00 87.00 356 SER A O 1
ATOM 2773 N N . VAL A 1 357 ? -33.280 -1.788 29.620 1.00 92.38 357 VAL A N 1
ATOM 2774 C CA . VAL A 1 357 ? -31.982 -1.126 29.780 1.00 92.38 357 VAL A CA 1
ATOM 2775 C C . VAL A 1 357 ? -31.987 0.201 29.031 1.00 92.38 357 VAL A C 1
ATOM 2777 O O . VAL A 1 357 ? -32.253 0.234 27.832 1.00 92.38 357 VAL A O 1
ATOM 2780 N N . GLN A 1 358 ? -31.683 1.292 29.728 1.00 95.25 358 GLN A N 1
ATOM 2781 C CA . GLN A 1 358 ? -31.632 2.637 29.157 1.00 95.25 358 GLN A CA 1
ATOM 2782 C C . GLN A 1 358 ? -30.187 2.999 28.799 1.00 95.25 358 GLN A C 1
ATOM 2784 O O . GLN A 1 358 ? -29.334 3.126 29.688 1.00 95.25 358 GLN A O 1
ATOM 2789 N N . ILE A 1 359 ? -29.921 3.149 27.498 1.00 95.06 359 ILE A N 1
ATOM 2790 C CA . ILE A 1 359 ? -28.582 3.348 26.932 1.00 95.06 359 ILE A CA 1
ATOM 2791 C C . ILE A 1 359 ? -28.495 4.726 26.268 1.00 95.06 359 ILE A C 1
ATOM 2793 O O . ILE A 1 359 ? -29.281 5.040 25.378 1.00 95.06 359 ILE A O 1
ATOM 2797 N N . GLY A 1 360 ? -27.528 5.545 26.671 1.00 95.25 360 GLY A N 1
ATOM 2798 C CA . GLY A 1 360 ? -27.152 6.767 25.957 1.00 95.25 360 GLY A CA 1
ATOM 2799 C C . GLY A 1 360 ? -25.952 6.527 25.040 1.00 95.25 360 GLY A C 1
ATOM 2800 O O . GLY A 1 360 ? -25.032 5.788 25.395 1.00 95.25 360 GLY A O 1
ATOM 2801 N N . LEU A 1 361 ? -25.949 7.150 23.862 1.00 93.81 361 LEU A N 1
ATOM 2802 C CA . LEU A 1 361 ? -24.861 7.035 22.887 1.00 93.81 361 LEU A CA 1
ATOM 2803 C C . LEU A 1 361 ? -24.017 8.312 22.857 1.00 93.81 361 LEU A C 1
ATOM 2805 O O . LEU A 1 361 ? -24.540 9.424 22.792 1.00 93.81 361 LEU A O 1
ATOM 2809 N N . VAL A 1 362 ? -22.697 8.160 22.859 1.00 91.50 362 VAL A N 1
ATOM 2810 C CA . VAL A 1 362 ? -21.736 9.265 22.802 1.00 91.50 362 VAL A CA 1
ATOM 2811 C C . VAL A 1 362 ? -20.773 9.011 21.643 1.00 91.50 362 VAL A C 1
ATOM 2813 O O . VAL A 1 362 ? -20.310 7.885 21.499 1.00 91.50 362 VAL A O 1
ATOM 2816 N N . ASP A 1 363 ? -20.489 10.054 20.849 1.00 79.75 363 ASP A N 1
ATOM 2817 C CA . ASP A 1 363 ? -19.749 10.090 19.555 1.00 79.75 363 ASP A CA 1
ATOM 2818 C C . ASP A 1 363 ? -20.638 10.402 18.335 1.00 79.75 363 ASP A C 1
ATOM 2820 O O . ASP A 1 363 ? -20.203 10.373 17.190 1.00 79.75 363 ASP A O 1
ATOM 2824 N N . GLY A 1 364 ? -21.908 10.757 18.548 1.00 62.91 364 GLY A N 1
ATOM 2825 C CA . GLY A 1 364 ? -22.751 11.244 17.455 1.00 62.91 364 GLY A CA 1
ATOM 2826 C C . GLY A 1 364 ? -23.100 10.164 16.446 1.00 62.91 364 GLY A C 1
ATOM 2827 O O . GLY A 1 364 ? -23.349 10.469 15.273 1.00 62.91 364 GLY A O 1
ATOM 2828 N N . ALA A 1 365 ? -23.092 8.911 16.905 1.00 54.69 365 ALA A N 1
ATOM 2829 C CA . ALA A 1 365 ? -23.578 7.750 16.189 1.00 54.69 365 ALA A CA 1
ATOM 2830 C C . ALA A 1 365 ? -25.094 7.907 15.968 1.00 54.69 365 ALA A C 1
ATOM 2832 O O . ALA A 1 365 ? -25.921 7.369 16.700 1.00 54.69 365 ALA A O 1
ATOM 2833 N N . VAL A 1 366 ? -25.448 8.742 14.991 1.00 48.97 366 VAL A N 1
ATOM 2834 C CA . VAL A 1 366 ? -26.821 8.941 14.535 1.00 48.97 366 VAL A CA 1
ATOM 2835 C C . VAL A 1 366 ? -27.244 7.669 13.803 1.00 48.97 366 VAL A C 1
ATOM 2837 O O . VAL A 1 366 ? -26.490 7.135 12.989 1.00 48.97 366 VAL A O 1
ATOM 2840 N N . TYR A 1 367 ? -28.442 7.180 14.121 1.00 42.31 367 TYR A N 1
ATOM 2841 C CA . TYR A 1 367 ? -29.006 5.901 13.666 1.00 42.31 367 TYR A CA 1
ATOM 2842 C C . TYR A 1 367 ? -29.046 5.719 12.132 1.00 42.31 367 TYR A C 1
ATOM 2844 O O . TYR A 1 367 ? -29.190 4.595 11.655 1.00 42.31 367 TYR A O 1
ATOM 2852 N N . ASP A 1 368 ? -28.938 6.808 11.366 1.00 42.47 368 ASP A N 1
ATOM 2853 C CA . ASP A 1 368 ? -29.038 6.873 9.904 1.00 42.47 368 ASP A CA 1
ATOM 2854 C C . ASP A 1 368 ? -27.683 6.826 9.171 1.00 42.47 368 ASP A C 1
ATOM 2856 O O . ASP A 1 368 ? -27.653 6.706 7.943 1.00 42.47 368 ASP A O 1
ATOM 2860 N N . ARG A 1 369 ? -26.554 6.873 9.892 1.00 48.34 369 ARG A N 1
ATOM 2861 C CA . ARG A 1 369 ? -25.213 6.719 9.312 1.00 48.34 369 ARG A CA 1
ATOM 2862 C C . ARG A 1 369 ? -24.719 5.284 9.455 1.00 48.34 369 ARG A C 1
ATOM 2864 O O . ARG A 1 369 ? -24.883 4.646 10.493 1.00 48.34 369 ARG A O 1
ATOM 2871 N N . TYR A 1 370 ? -24.062 4.779 8.408 1.00 55.47 370 TYR A N 1
ATOM 2872 C CA . TYR A 1 370 ? -23.371 3.491 8.449 1.00 55.47 370 TYR A CA 1
ATOM 2873 C C . TYR A 1 370 ? -22.172 3.599 9.400 1.00 55.47 370 TYR A C 1
ATOM 2875 O O . TYR A 1 370 ? -21.073 3.967 8.997 1.00 55.47 370 TYR A O 1
ATOM 2883 N N . TYR A 1 371 ? -22.422 3.340 10.683 1.00 75.31 371 TYR A N 1
ATOM 2884 C CA . TYR A 1 371 ? -21.445 3.400 11.763 1.00 75.31 371 TYR A CA 1
ATOM 2885 C C . TYR A 1 371 ? -21.234 1.976 12.307 1.00 75.31 371 TYR A C 1
ATOM 2887 O O . TYR A 1 371 ? -22.017 1.516 13.147 1.00 75.31 371 TYR A O 1
ATOM 2895 N N . PRO A 1 372 ? -20.237 1.227 11.789 1.00 85.62 372 PRO A N 1
ATOM 2896 C CA . PRO A 1 372 ? -20.130 -0.219 11.999 1.00 85.62 372 PRO A CA 1
ATOM 2897 C C . PRO A 1 372 ? -20.075 -0.633 13.471 1.00 85.62 372 PRO A C 1
ATOM 2899 O O . PRO A 1 372 ? -20.673 -1.645 13.833 1.00 85.62 372 PRO A O 1
ATOM 2902 N N . TYR A 1 373 ? -19.427 0.173 14.318 1.00 88.81 373 TYR A N 1
ATOM 2903 C CA . TYR A 1 373 ? -19.369 -0.050 15.761 1.00 88.81 373 TYR A CA 1
ATOM 2904 C C . TYR A 1 373 ? -20.769 -0.091 16.389 1.00 88.81 373 TYR A C 1
ATOM 2906 O O . TYR A 1 373 ? -21.125 -1.068 17.043 1.00 88.81 373 TYR A O 1
ATOM 2914 N N . LEU A 1 374 ? -21.607 0.921 16.132 1.00 89.06 374 LEU A N 1
ATOM 2915 C CA . LEU A 1 374 ? -22.967 0.967 16.680 1.00 89.06 374 LEU A CA 1
ATOM 2916 C C . LEU A 1 374 ? -23.825 -0.179 16.131 1.00 89.06 374 LEU A C 1
ATOM 2918 O O . LEU A 1 374 ? -24.560 -0.807 16.887 1.00 89.06 374 LEU A O 1
ATOM 2922 N N . GLN A 1 375 ? -23.708 -0.493 14.838 1.00 90.69 375 GLN A N 1
ATOM 2923 C CA . GLN A 1 375 ? -24.430 -1.622 14.239 1.00 90.69 375 GLN A CA 1
ATOM 2924 C C . GLN A 1 375 ? -24.068 -2.950 14.919 1.00 90.69 375 GLN A C 1
ATOM 2926 O O . GLN A 1 375 ? -24.953 -3.758 15.203 1.00 90.69 375 GLN A O 1
ATOM 2931 N N . GLY A 1 376 ? -22.784 -3.155 15.227 1.00 93.75 376 GLY A N 1
ATOM 2932 C CA . GLY A 1 376 ? -22.316 -4.299 16.003 1.00 93.75 376 GLY A CA 1
ATOM 2933 C C . GLY A 1 376 ? -22.949 -4.346 17.395 1.00 93.75 376 GLY A C 1
ATOM 2934 O O . GLY A 1 376 ? -23.565 -5.354 17.745 1.00 93.75 376 GLY A O 1
ATOM 2935 N N . VAL A 1 377 ? -22.869 -3.239 18.147 1.00 93.69 377 VAL A N 1
ATOM 2936 C CA . VAL A 1 377 ? -23.419 -3.131 19.512 1.00 93.69 377 VAL A CA 1
ATOM 2937 C C . VAL A 1 377 ? -24.908 -3.454 19.526 1.00 93.69 377 VAL A C 1
ATOM 2939 O O . VAL A 1 377 ? -25.350 -4.339 20.259 1.00 93.69 377 VAL A O 1
ATOM 2942 N N . LEU A 1 378 ? -25.688 -2.776 18.680 1.00 92.19 378 LEU A N 1
ATOM 2943 C CA . LEU A 1 378 ? -27.137 -2.948 18.617 1.00 92.19 378 LEU A CA 1
ATOM 2944 C C . LEU A 1 378 ? -27.517 -4.371 18.208 1.00 92.19 378 LEU A C 1
ATOM 2946 O O . LEU A 1 378 ? -28.462 -4.934 18.761 1.00 92.19 378 LEU A O 1
ATOM 2950 N N . LYS A 1 379 ? -26.791 -4.980 17.264 1.00 95.31 379 LYS A N 1
ATOM 2951 C CA . LYS A 1 379 ? -27.059 -6.361 16.850 1.00 95.31 379 LYS A CA 1
ATOM 2952 C C . LYS A 1 379 ? -26.812 -7.347 17.991 1.00 95.31 379 LYS A C 1
ATOM 2954 O O . LYS A 1 379 ? -27.648 -8.216 18.220 1.00 95.31 379 LYS A O 1
ATOM 2959 N N . ALA A 1 380 ? -25.707 -7.201 18.719 1.00 96.69 380 ALA A N 1
ATOM 2960 C CA . ALA A 1 380 ? -25.381 -8.075 19.840 1.00 96.69 380 ALA A CA 1
ATOM 2961 C C . ALA A 1 380 ? -26.390 -7.959 20.993 1.00 96.69 380 ALA A C 1
ATOM 2963 O O . ALA A 1 380 ? -26.855 -8.980 21.502 1.00 96.69 380 ALA A O 1
ATOM 2964 N N . ILE A 1 381 ? -26.796 -6.737 21.359 1.00 93.81 381 ILE A N 1
ATOM 2965 C CA . ILE A 1 381 ? -27.800 -6.535 22.414 1.00 93.81 381 ILE A CA 1
ATOM 2966 C C . ILE A 1 381 ? -29.154 -7.111 21.975 1.00 93.81 381 ILE A C 1
ATOM 2968 O O . ILE A 1 381 ? -29.769 -7.849 22.741 1.00 93.81 381 ILE A O 1
ATOM 2972 N N . ASN A 1 382 ? -29.584 -6.885 20.728 1.00 93.88 382 ASN A N 1
ATOM 2973 C CA . ASN A 1 382 ? -30.804 -7.505 20.194 1.00 93.88 382 ASN A CA 1
ATOM 2974 C C . ASN A 1 382 ? -30.753 -9.042 20.251 1.00 93.88 382 ASN A C 1
ATOM 2976 O O . ASN A 1 382 ? -31.723 -9.675 20.663 1.00 93.88 382 ASN A O 1
ATOM 2980 N N . HIS A 1 383 ? -29.621 -9.654 19.884 1.00 95.81 383 HIS A N 1
ATOM 2981 C CA . HIS A 1 383 ? -29.443 -11.109 19.952 1.00 95.81 383 HIS A CA 1
ATOM 2982 C C . HIS A 1 383 ? -29.522 -11.668 21.382 1.00 95.81 383 HIS A C 1
ATOM 2984 O O . HIS A 1 383 ? -29.904 -12.822 21.557 1.00 95.81 383 HIS A O 1
ATOM 2990 N N . SER A 1 384 ? -29.178 -10.872 22.399 1.00 93.44 384 SER A N 1
ATOM 2991 C CA . SER A 1 384 ? -29.251 -11.294 23.805 1.00 93.44 384 SER A CA 1
ATOM 2992 C C . SER A 1 384 ? -30.683 -11.422 24.345 1.00 93.44 384 SER A C 1
ATOM 2994 O O . SER A 1 384 ? -30.887 -12.026 25.398 1.00 93.44 384 SER A O 1
ATOM 2996 N N . GLY A 1 385 ? -31.669 -10.832 23.656 1.00 91.44 385 GLY A N 1
ATOM 2997 C CA . GLY A 1 385 ? -33.073 -10.812 24.075 1.00 91.44 385 GLY A CA 1
ATOM 2998 C C . GLY A 1 385 ? -33.395 -9.855 25.229 1.00 91.44 385 GLY A C 1
ATOM 2999 O O . GLY A 1 385 ? -34.534 -9.829 25.692 1.00 91.44 385 GLY A O 1
ATOM 3000 N N . ILE A 1 386 ? -32.428 -9.064 25.705 1.00 90.88 386 ILE A N 1
ATOM 3001 C CA . ILE A 1 386 ? -32.663 -8.061 26.749 1.00 90.88 386 ILE A CA 1
ATOM 3002 C C . ILE A 1 386 ? -33.442 -6.883 26.151 1.00 90.88 386 ILE A C 1
ATOM 3004 O O . ILE A 1 386 ? -32.989 -6.308 25.159 1.00 90.88 386 ILE A O 1
ATOM 3008 N N . PRO A 1 387 ? -34.568 -6.461 26.754 1.00 92.19 387 PRO A N 1
ATOM 3009 C CA . PRO A 1 387 ? -35.234 -5.231 26.352 1.00 92.19 387 PRO A CA 1
ATOM 3010 C C . PRO A 1 387 ? -34.317 -4.034 26.611 1.00 92.19 387 PRO A C 1
ATOM 3012 O O . PRO A 1 387 ? -33.811 -3.866 27.722 1.00 92.19 387 PRO A O 1
ATOM 3015 N N . PHE A 1 388 ? -34.111 -3.191 25.607 1.00 93.50 388 PHE A N 1
ATOM 3016 C CA . PHE A 1 388 ? -33.335 -1.966 25.749 1.00 93.50 388 PHE A CA 1
ATOM 3017 C C . PHE A 1 388 ? -33.960 -0.829 24.951 1.00 93.50 388 PHE A C 1
ATOM 3019 O O . PHE A 1 388 ? -34.724 -1.044 24.009 1.00 93.50 388 PHE A O 1
ATOM 3026 N N . GLN A 1 389 ? -33.604 0.391 25.328 1.00 94.06 389 GLN A N 1
ATOM 3027 C CA . GLN A 1 389 ? -33.984 1.606 24.636 1.00 94.06 389 GLN A CA 1
ATOM 3028 C C . GLN A 1 389 ? -32.775 2.539 24.572 1.00 94.06 389 GLN A C 1
ATOM 3030 O O . GLN A 1 389 ? -32.048 2.717 25.552 1.00 94.06 389 GLN A O 1
ATOM 3035 N N . ILE A 1 390 ? -32.568 3.134 23.397 1.00 93.25 390 ILE A N 1
ATOM 3036 C CA . ILE A 1 390 ? -31.649 4.258 23.252 1.00 93.25 390 ILE A CA 1
ATOM 3037 C C . ILE A 1 390 ? -32.392 5.519 23.692 1.00 93.25 390 ILE A C 1
ATOM 3039 O O . ILE A 1 390 ? -33.421 5.849 23.101 1.00 93.25 390 ILE A O 1
ATOM 3043 N N . VAL A 1 391 ? -31.907 6.185 24.743 1.00 94.19 391 VAL A N 1
ATOM 3044 C CA . VAL A 1 391 ? -32.582 7.365 25.318 1.00 94.19 391 VAL A CA 1
ATOM 3045 C C . VAL A 1 391 ? -32.188 8.662 24.634 1.00 94.19 391 VAL A C 1
ATOM 3047 O O . VAL A 1 391 ? -33.024 9.543 24.475 1.00 94.19 391 VAL A O 1
ATOM 3050 N N . ASP A 1 392 ? -30.927 8.769 24.219 1.00 93.19 392 ASP A N 1
ATOM 3051 C CA . ASP A 1 392 ? -30.374 9.968 23.600 1.00 93.19 392 ASP A CA 1
ATOM 3052 C C . ASP A 1 392 ? -29.034 9.650 22.909 1.00 93.19 392 ASP A C 1
ATOM 3054 O O . ASP A 1 392 ? -28.404 8.618 23.181 1.00 93.19 392 ASP A O 1
ATOM 3058 N N . SER A 1 393 ? -28.585 10.542 22.026 1.00 92.00 393 SER A N 1
ATOM 3059 C CA . SER A 1 393 ? -27.291 10.458 21.349 1.00 92.00 393 SER A CA 1
ATOM 3060 C C . SER A 1 393 ? -26.639 11.832 21.194 1.00 92.00 393 SER A C 1
ATOM 3062 O O . SER A 1 393 ? -27.265 12.755 20.675 1.00 92.00 393 SER A O 1
ATOM 3064 N N . VAL A 1 394 ? -25.358 11.961 21.554 1.00 91.00 394 VAL A N 1
ATOM 3065 C CA . VAL A 1 394 ? -24.613 13.230 21.449 1.00 91.00 394 VAL A CA 1
ATOM 3066 C C . VAL A 1 394 ? -23.299 13.086 20.682 1.00 91.00 394 VAL A C 1
ATOM 3068 O O . VAL A 1 394 ? -22.531 12.150 20.906 1.00 91.00 394 VAL A O 1
ATOM 3071 N N . SER A 1 395 ? -23.018 14.044 19.793 1.00 87.38 395 SER A N 1
ATOM 3072 C CA . SER A 1 395 ? -21.771 14.127 19.014 1.00 87.38 395 SER A CA 1
ATOM 3073 C C . SER A 1 395 ? -20.654 14.831 19.774 1.00 87.38 395 SER A C 1
ATOM 3075 O O . SER A 1 395 ? -20.812 15.989 20.185 1.00 87.38 395 SER A O 1
ATOM 3077 N N . ILE A 1 396 ? -19.514 14.148 19.883 1.00 84.88 396 ILE A N 1
ATOM 3078 C CA . ILE A 1 396 ? -18.294 14.611 20.546 1.00 84.88 396 ILE A CA 1
ATOM 3079 C C . ILE A 1 396 ? -17.177 14.668 19.511 1.00 84.88 396 ILE A C 1
ATOM 3081 O O . ILE A 1 396 ? -16.984 13.720 18.763 1.00 84.88 396 ILE A O 1
ATOM 3085 N N . ALA A 1 397 ? -16.455 15.780 19.475 1.00 78.38 397 ALA A N 1
ATOM 3086 C CA . ALA A 1 397 ? -15.232 15.928 18.692 1.00 78.38 397 ALA A CA 1
ATOM 3087 C C . ALA A 1 397 ? -14.047 16.330 19.580 1.00 78.38 397 ALA A C 1
ATOM 3089 O O . ALA A 1 397 ? -12.902 16.037 19.251 1.00 78.38 397 ALA A O 1
ATOM 3090 N N . PHE A 1 398 ? -14.313 16.985 20.716 1.00 82.06 398 PHE A N 1
ATOM 3091 C CA . PHE A 1 398 ? -13.279 17.532 21.591 1.00 82.06 398 PHE A CA 1
ATOM 3092 C C . PHE A 1 398 ? -13.604 17.320 23.070 1.00 82.06 398 PHE A C 1
ATOM 3094 O O . PHE A 1 398 ? -14.761 17.177 23.460 1.00 82.06 398 PHE A O 1
ATOM 3101 N N . GLY A 1 399 ? -12.587 17.417 23.931 1.00 84.44 399 GLY A N 1
ATOM 3102 C CA . GLY A 1 399 ? -12.770 17.345 25.387 1.00 84.44 399 GLY A CA 1
ATOM 3103 C C . GLY A 1 399 ? -13.723 18.411 25.950 1.00 84.44 399 GLY A C 1
ATOM 3104 O O . GLY A 1 399 ? -14.433 18.167 26.924 1.00 84.44 399 GLY A O 1
ATOM 3105 N N . SER A 1 400 ? -13.798 19.582 25.307 1.00 87.38 400 SER A N 1
ATOM 3106 C CA . SER A 1 400 ? -14.718 20.669 25.671 1.00 87.38 400 SER A CA 1
ATOM 3107 C C . SER A 1 400 ? -16.197 20.319 25.468 1.00 87.38 400 SER A C 1
ATOM 3109 O O . SER A 1 400 ? -17.062 20.961 26.065 1.00 87.38 400 SER A O 1
ATOM 3111 N N . ASP A 1 401 ? -16.507 19.272 24.698 1.00 90.50 401 ASP A N 1
ATOM 3112 C CA . ASP A 1 401 ? -17.875 18.799 24.482 1.00 90.50 401 ASP A CA 1
ATOM 3113 C C . ASP A 1 401 ? -18.466 18.058 25.696 1.00 90.50 401 ASP A C 1
ATOM 3115 O O . ASP A 1 401 ? -19.627 17.649 25.656 1.00 90.50 401 ASP A O 1
ATOM 3119 N N . ILE A 1 402 ? -17.724 17.929 26.805 1.00 95.12 402 ILE A N 1
ATOM 3120 C CA . ILE A 1 402 ? -18.196 17.320 28.062 1.00 95.12 402 ILE A CA 1
ATOM 3121 C C . ILE A 1 402 ? -19.544 17.876 28.543 1.00 95.12 402 ILE A C 1
ATOM 3123 O O . ILE A 1 402 ? -20.350 17.147 29.121 1.00 95.12 402 ILE A O 1
ATOM 3127 N N . ILE A 1 403 ? -19.831 19.150 28.254 1.00 95.69 403 ILE A N 1
ATOM 3128 C CA . ILE A 1 403 ? -21.097 19.814 28.592 1.00 95.69 403 ILE A CA 1
ATOM 3129 C C . ILE A 1 403 ? -22.291 19.104 27.931 1.00 95.69 403 ILE A C 1
ATOM 3131 O O . ILE A 1 403 ? -23.347 18.984 28.548 1.00 95.69 403 ILE A O 1
ATOM 3135 N N . LYS A 1 404 ? -22.126 18.574 26.711 1.00 95.38 404 LYS A N 1
ATOM 3136 C CA . LYS A 1 404 ? -23.179 17.830 26.002 1.00 95.38 404 LYS A CA 1
ATOM 3137 C C . LYS A 1 404 ? -23.516 16.521 26.715 1.00 95.38 404 LYS A C 1
ATOM 3139 O O . LYS A 1 404 ? -24.688 16.197 26.864 1.00 95.38 404 LYS A O 1
ATOM 3144 N N . VAL A 1 405 ? -22.503 15.798 27.202 1.00 96.62 405 VAL A N 1
ATOM 3145 C CA . VAL A 1 405 ? -22.713 14.545 27.949 1.00 96.62 405 VAL A CA 1
ATOM 3146 C C . VAL A 1 405 ? -23.338 14.820 29.318 1.00 96.62 405 VAL A C 1
ATOM 3148 O O . VAL A 1 405 ? -24.223 14.085 29.746 1.00 96.62 405 VAL A O 1
ATOM 3151 N N . LYS A 1 406 ? -22.933 15.903 29.994 1.00 97.25 406 LYS A N 1
ATOM 3152 C CA . LYS A 1 406 ? -23.574 16.333 31.248 1.00 97.25 406 LYS A CA 1
ATOM 3153 C C . LYS A 1 406 ? -25.058 16.642 31.049 1.00 97.25 406 LYS A C 1
ATOM 3155 O O . LYS A 1 406 ? -25.871 16.143 31.815 1.00 97.25 406 LYS A O 1
ATOM 3160 N N . LYS A 1 407 ? -25.408 17.364 29.980 1.00 96.75 407 LYS A N 1
ATOM 3161 C CA . LYS A 1 407 ? -26.805 17.626 29.617 1.00 96.75 407 LYS A CA 1
ATOM 3162 C C . LYS A 1 407 ? -27.583 16.330 29.349 1.00 96.75 407 LYS A C 1
ATOM 3164 O O . LYS A 1 407 ? -28.671 16.175 29.884 1.00 96.75 407 LYS A O 1
ATOM 3169 N N . LEU A 1 408 ? -27.007 15.373 28.612 1.00 96.44 408 LEU A N 1
ATOM 3170 C CA . LEU A 1 408 ? -27.623 14.052 28.404 1.00 96.44 408 LEU A CA 1
ATOM 3171 C C . LEU A 1 408 ? -27.941 13.364 29.742 1.00 96.44 408 LEU A C 1
ATOM 3173 O O . LEU A 1 408 ? -29.029 12.818 29.903 1.00 96.44 408 LEU A O 1
ATOM 3177 N N . LEU A 1 409 ? -27.013 13.398 30.705 1.00 98.00 409 LEU A N 1
ATOM 3178 C CA . LEU A 1 409 ? -27.203 12.816 32.040 1.00 98.00 409 LEU A CA 1
ATOM 3179 C C . LEU A 1 409 ? -28.281 13.545 32.862 1.00 98.00 409 LEU A C 1
ATOM 3181 O O . LEU A 1 409 ? -29.011 12.896 33.608 1.00 98.00 409 LEU A O 1
ATOM 3185 N N . GLU A 1 410 ? -28.373 14.872 32.743 1.00 96.81 410 GLU A N 1
ATOM 3186 C CA . GLU A 1 410 ? -29.394 15.699 33.406 1.00 96.81 410 GLU A CA 1
ATOM 3187 C C . GLU A 1 410 ? -30.795 15.440 32.838 1.00 96.81 410 GLU A C 1
ATOM 3189 O O . GLU A 1 410 ? -31.741 15.243 33.602 1.00 96.81 410 GLU A O 1
ATOM 3194 N N . ASP A 1 411 ? -30.912 15.386 31.510 1.00 97.56 411 ASP A N 1
ATOM 3195 C CA . ASP A 1 411 ? -32.177 15.185 30.799 1.00 97.56 411 ASP A CA 1
ATOM 3196 C C . ASP A 1 411 ? -32.682 13.730 30.928 1.00 97.56 411 ASP A C 1
ATOM 3198 O O . ASP A 1 411 ? -33.881 13.472 30.817 1.00 97.56 411 ASP A O 1
ATOM 3202 N N . ASN A 1 412 ? -31.788 12.773 31.221 1.00 96.62 412 ASN A N 1
ATOM 3203 C CA . ASN A 1 412 ? -32.094 11.341 31.298 1.00 96.62 412 ASN A CA 1
ATOM 3204 C C . ASN A 1 412 ? -31.659 10.716 32.642 1.00 96.62 412 ASN A C 1
ATOM 3206 O O . ASN A 1 412 ? -30.748 9.883 32.672 1.00 96.62 412 ASN A O 1
ATOM 3210 N N . PRO A 1 413 ? -32.332 11.021 33.770 1.00 95.12 413 PRO A N 1
ATOM 3211 C CA . PRO A 1 413 ? -31.923 10.560 35.103 1.00 95.12 413 PRO A CA 1
ATOM 3212 C C . PRO A 1 413 ? -31.985 9.034 35.291 1.00 95.12 413 PRO A C 1
ATOM 3214 O O . PRO A 1 413 ? -31.403 8.496 36.240 1.00 95.12 413 PRO A O 1
ATOM 3217 N N . ASP A 1 414 ? -32.689 8.325 34.404 1.00 93.62 414 ASP A N 1
ATOM 3218 C CA . ASP A 1 414 ? -32.848 6.868 34.417 1.00 93.62 414 ASP A CA 1
ATOM 3219 C C . ASP A 1 414 ? -31.896 6.102 33.504 1.00 93.62 414 ASP A C 1
ATOM 3221 O O . ASP A 1 414 ? -31.909 4.867 33.529 1.00 93.62 414 ASP A O 1
ATOM 3225 N N . VAL A 1 415 ? -31.027 6.808 32.775 1.00 96.25 415 VAL A N 1
ATOM 3226 C CA . VAL A 1 415 ? -29.954 6.174 32.012 1.00 96.25 415 VAL A CA 1
ATOM 3227 C C . VAL A 1 415 ? -29.080 5.328 32.940 1.00 96.25 415 VAL A C 1
ATOM 3229 O O . VAL A 1 415 ? -28.799 5.699 34.084 1.00 96.25 415 VAL A O 1
ATOM 3232 N N . GLN A 1 416 ? -28.696 4.145 32.470 1.00 96.50 416 GLN A N 1
ATOM 3233 C CA . GLN A 1 416 ? -27.869 3.201 33.232 1.00 96.50 416 GLN A CA 1
ATOM 3234 C C . GLN A 1 416 ? -26.530 2.963 32.545 1.00 96.50 416 GLN A C 1
ATOM 3236 O O . GLN A 1 416 ? -25.527 2.707 33.209 1.00 96.50 416 GLN A O 1
ATOM 3241 N N . ILE A 1 417 ? -26.511 3.051 31.216 1.00 96.81 417 ILE A N 1
ATOM 3242 C CA . ILE A 1 417 ? -25.350 2.743 30.392 1.00 96.81 417 ILE A CA 1
ATOM 3243 C C . ILE A 1 417 ? -25.098 3.912 29.451 1.00 96.81 417 ILE A C 1
ATOM 3245 O O . ILE A 1 417 ? -26.021 4.370 28.784 1.00 96.81 417 ILE A O 1
ATOM 3249 N N . LEU A 1 418 ? -23.850 4.364 29.366 1.00 97.31 418 LEU A N 1
ATOM 3250 C CA . LEU A 1 418 ? -23.384 5.196 28.262 1.00 97.31 418 LEU A CA 1
ATOM 3251 C C . LEU A 1 418 ? -22.366 4.422 27.430 1.00 97.31 418 LEU A C 1
ATOM 3253 O O . LEU A 1 418 ? -21.451 3.807 27.984 1.00 97.31 418 LEU A O 1
ATOM 3257 N N . TRP A 1 419 ? -22.524 4.469 26.108 1.00 95.75 419 TRP A N 1
ATOM 3258 C CA . TRP A 1 419 ? -21.592 3.859 25.168 1.00 95.75 419 TRP A CA 1
ATOM 3259 C C . TRP A 1 419 ? -20.811 4.918 24.383 1.00 95.75 419 TRP A C 1
ATOM 3261 O O . TRP A 1 419 ? -21.421 5.760 23.724 1.00 95.75 419 TRP A O 1
ATOM 3271 N N . GLY A 1 420 ? -19.479 4.877 24.465 1.00 93.75 420 GLY A N 1
ATOM 3272 C CA . GLY A 1 420 ? -18.566 5.762 23.735 1.00 93.75 420 GLY A CA 1
ATOM 3273 C C . GLY A 1 420 ? -18.022 5.115 22.457 1.00 93.75 420 GLY A C 1
ATOM 3274 O O . GLY A 1 420 ? -17.375 4.069 22.518 1.00 93.75 420 GLY A O 1
ATOM 3275 N N . GLY A 1 421 ? -18.267 5.748 21.306 1.00 89.56 421 GLY A N 1
ATOM 3276 C CA . GLY A 1 421 ? -17.884 5.231 19.982 1.00 89.56 421 GLY A CA 1
ATOM 3277 C C . GLY A 1 421 ? -16.437 5.490 19.540 1.00 89.56 421 GLY A C 1
ATOM 3278 O O . GLY A 1 421 ? -15.983 4.914 18.558 1.00 89.56 421 GLY A O 1
ATOM 3279 N N . SER A 1 422 ? -15.686 6.309 20.270 1.00 88.12 422 SER A N 1
ATOM 3280 C CA . SER A 1 422 ? -14.300 6.683 19.958 1.00 88.12 422 SER A CA 1
ATOM 3281 C C . SER A 1 422 ? -13.493 6.864 21.245 1.00 88.12 422 SER A C 1
ATOM 3283 O O . SER A 1 422 ? -14.084 6.930 22.329 1.00 88.12 422 SER A O 1
ATOM 3285 N N . ASN A 1 423 ? -12.157 6.974 21.161 1.00 88.12 423 ASN A N 1
ATOM 3286 C CA . ASN A 1 423 ? -11.339 7.188 22.363 1.00 88.12 423 ASN A CA 1
ATOM 3287 C C . ASN A 1 423 ? -11.754 8.492 23.060 1.00 88.12 423 ASN A C 1
ATOM 3289 O O . ASN A 1 423 ? -12.053 8.484 24.256 1.00 88.12 423 ASN A O 1
ATOM 3293 N N . ILE A 1 424 ? -11.874 9.592 22.303 1.00 87.81 424 ILE A N 1
ATOM 3294 C CA . ILE A 1 424 ? -12.300 10.889 22.845 1.00 87.81 424 ILE A CA 1
ATOM 3295 C C . ILE A 1 424 ? -13.714 10.834 23.435 1.00 87.81 424 ILE A C 1
ATOM 3297 O O . ILE A 1 424 ? -13.941 11.346 24.534 1.00 87.81 424 ILE A O 1
ATOM 3301 N N . ALA A 1 425 ? -14.663 10.170 22.767 1.00 91.75 425 ALA A N 1
ATOM 3302 C CA . ALA A 1 425 ? -16.020 10.028 23.281 1.00 91.75 425 ALA A CA 1
ATOM 3303 C C . ALA A 1 425 ? -16.044 9.244 24.595 1.00 91.75 425 ALA A C 1
ATOM 3305 O O . ALA A 1 425 ? -16.679 9.681 25.556 1.00 91.75 425 ALA A O 1
ATOM 3306 N N . THR A 1 426 ? -15.326 8.122 24.678 1.00 94.12 426 THR A N 1
ATOM 3307 C CA . THR A 1 426 ? -15.251 7.309 25.898 1.00 94.12 426 THR A CA 1
ATOM 3308 C C . THR A 1 426 ? -14.589 8.081 27.038 1.00 94.12 426 THR A C 1
ATOM 3310 O O . THR A 1 426 ? -15.116 8.091 28.151 1.00 94.12 426 THR A O 1
ATOM 3313 N N . GLU A 1 427 ? -13.487 8.792 26.782 1.00 92.62 427 GLU A N 1
ATOM 3314 C CA . GLU A 1 427 ? -12.808 9.614 27.792 1.00 92.62 427 GLU A CA 1
ATOM 3315 C C . GLU A 1 427 ? -13.710 10.706 28.366 1.00 92.62 427 GLU A C 1
ATOM 3317 O O . GLU A 1 427 ? -13.846 10.824 29.590 1.00 92.62 427 GLU A O 1
ATOM 3322 N N . VAL A 1 428 ? -14.353 11.478 27.486 1.00 94.12 428 VAL A N 1
ATOM 3323 C CA . VAL A 1 428 ? -15.277 12.550 27.869 1.00 94.12 428 VAL A CA 1
ATOM 3324 C C . VAL A 1 428 ? -16.465 11.983 28.643 1.00 94.12 428 VAL A C 1
ATOM 3326 O O . VAL A 1 428 ? -16.887 12.568 29.641 1.00 94.12 428 VAL A O 1
ATOM 3329 N N . THR A 1 429 ? -16.965 10.814 28.241 1.00 96.44 429 THR A N 1
ATOM 3330 C CA . THR A 1 429 ? -18.076 10.135 28.917 1.00 96.44 429 THR A CA 1
ATOM 3331 C C . THR A 1 429 ? -17.706 9.701 30.331 1.00 96.44 429 THR A C 1
ATOM 3333 O O . THR A 1 429 ? -18.450 9.972 31.273 1.00 96.44 429 THR A O 1
ATOM 3336 N N . VAL A 1 430 ? -16.539 9.074 30.511 1.00 96.38 430 VAL A N 1
ATOM 3337 C CA . VAL A 1 430 ? -16.042 8.667 31.835 1.00 96.38 430 VAL A CA 1
ATOM 3338 C C . VAL A 1 430 ? -15.898 9.880 32.755 1.00 96.38 430 VAL A C 1
ATOM 3340 O O . VAL A 1 430 ? -16.326 9.819 33.909 1.00 96.38 430 VAL A O 1
ATOM 3343 N N . ALA A 1 431 ? -15.334 10.982 32.251 1.00 96.19 431 ALA A N 1
ATOM 3344 C CA . ALA A 1 431 ? -15.188 12.219 33.014 1.00 96.19 431 ALA A CA 1
ATOM 3345 C C . ALA A 1 431 ? -16.551 12.819 33.404 1.00 96.19 431 ALA A C 1
ATOM 3347 O O . ALA A 1 431 ? -16.784 13.104 34.579 1.00 96.19 431 ALA A O 1
ATOM 3348 N N . ALA A 1 432 ? -17.482 12.933 32.451 1.00 97.50 432 ALA A N 1
ATOM 3349 C CA . ALA A 1 432 ? -18.818 13.474 32.698 1.00 97.50 432 ALA A CA 1
ATOM 3350 C C . ALA A 1 432 ? -19.585 12.670 33.756 1.00 97.50 432 ALA A C 1
ATOM 3352 O O . ALA A 1 432 ? -20.164 13.254 34.672 1.00 97.50 432 ALA A O 1
ATOM 3353 N N . VAL A 1 433 ? -19.556 11.335 33.673 1.00 97.81 433 VAL A N 1
ATOM 3354 C CA . VAL A 1 433 ? -20.236 10.471 34.647 1.00 97.81 433 VAL A CA 1
ATOM 3355 C C . VAL A 1 433 ? -19.604 10.604 36.030 1.00 97.81 433 VAL A C 1
ATOM 3357 O O . VAL A 1 433 ? -20.343 10.730 37.006 1.00 97.81 433 VAL A O 1
ATOM 3360 N N . ALA A 1 434 ? -18.271 10.633 36.129 1.00 95.69 434 ALA A N 1
ATOM 3361 C CA . ALA A 1 434 ? -17.562 10.767 37.403 1.00 95.69 434 ALA A CA 1
ATOM 3362 C C . ALA A 1 434 ? -17.876 12.087 38.137 1.00 95.69 434 ALA A C 1
ATOM 3364 O O . ALA A 1 434 ? -17.924 12.109 39.369 1.00 95.69 434 ALA A O 1
ATOM 3365 N N . GLU A 1 435 ? -18.124 13.165 37.388 1.00 95.31 435 GLU A N 1
ATOM 3366 C CA . GLU A 1 435 ? -18.501 14.486 37.911 1.00 95.31 435 GLU A CA 1
ATOM 3367 C C . GLU A 1 435 ? -20.009 14.636 38.177 1.00 95.31 435 GLU A C 1
ATOM 3369 O O . GLU A 1 435 ? -20.435 15.609 38.800 1.00 95.31 435 GLU A O 1
ATOM 3374 N N . SER A 1 436 ? -20.829 13.688 37.719 1.00 95.94 436 SER A N 1
ATOM 3375 C CA . SER A 1 436 ? -22.287 13.758 37.830 1.00 95.94 436 SER A CA 1
ATOM 3376 C C . SER A 1 436 ? -22.820 13.215 39.160 1.00 95.94 436 SER A C 1
ATOM 3378 O O . SER A 1 436 ? -22.199 12.388 39.837 1.00 95.94 436 SER A O 1
ATOM 3380 N N . ALA A 1 437 ? -24.060 13.591 39.488 1.00 93.75 437 ALA A N 1
ATOM 3381 C CA . ALA A 1 437 ? -24.820 12.965 40.572 1.00 93.75 437 ALA A CA 1
ATOM 3382 C C . ALA A 1 437 ? -25.094 11.464 40.325 1.00 93.75 437 ALA A C 1
ATOM 3384 O O . ALA A 1 437 ? -25.401 10.728 41.262 1.00 93.75 437 ALA A O 1
ATOM 3385 N N . LEU A 1 438 ? -24.944 10.993 39.080 1.00 94.19 438 LEU A N 1
ATOM 3386 C CA . LEU A 1 438 ? -25.222 9.623 38.654 1.00 94.19 438 LEU A CA 1
ATOM 3387 C C . LEU A 1 438 ? -23.985 8.709 38.660 1.00 94.19 438 LEU A C 1
ATOM 3389 O O . LEU A 1 438 ? -24.094 7.558 38.242 1.00 94.19 438 LEU A O 1
ATOM 3393 N N . LYS A 1 439 ? -22.828 9.158 39.172 1.00 93.88 439 LYS A N 1
ATOM 3394 C CA . LYS A 1 439 ? -21.547 8.415 39.149 1.00 93.88 439 LYS A CA 1
ATOM 3395 C C . LYS A 1 439 ? -21.591 6.971 39.672 1.00 93.88 439 LYS A C 1
ATOM 3397 O O . LYS A 1 439 ? -20.809 6.132 39.239 1.00 93.88 439 LYS A O 1
ATOM 3402 N N . ASN A 1 440 ? -22.510 6.676 40.594 1.00 91.88 440 ASN A N 1
ATOM 3403 C CA . ASN A 1 440 ? -22.689 5.338 41.170 1.00 91.88 440 ASN A CA 1
ATOM 3404 C C . ASN A 1 440 ? -23.771 4.506 40.453 1.00 91.88 440 ASN A C 1
ATOM 3406 O O . ASN A 1 440 ? -23.875 3.310 40.707 1.00 91.88 440 ASN A O 1
ATOM 3410 N N . LYS A 1 441 ? -24.585 5.132 39.591 1.00 92.69 441 LYS A N 1
ATOM 3411 C CA . LYS A 1 441 ? -25.701 4.511 38.858 1.00 92.69 441 LYS A CA 1
ATOM 3412 C C . LYS A 1 441 ? -25.320 4.200 37.411 1.00 92.69 441 LYS A C 1
ATOM 3414 O O . LYS A 1 441 ? -25.651 3.128 36.918 1.00 92.69 441 LYS A O 1
ATOM 3419 N N . VAL A 1 442 ? -24.632 5.129 36.751 1.00 96.88 442 VAL A N 1
ATOM 3420 C CA . VAL A 1 442 ? -24.307 5.040 35.325 1.00 96.88 442 VAL A CA 1
ATOM 3421 C C . VAL A 1 442 ? -22.952 4.385 35.127 1.00 96.88 442 VAL A C 1
ATOM 3423 O O . VAL A 1 442 ? -21.965 4.760 35.762 1.00 96.88 442 VAL A O 1
ATOM 3426 N N . LYS A 1 443 ? -22.905 3.420 34.211 1.00 97.25 443 LYS A N 1
ATOM 3427 C CA . LYS A 1 443 ? -21.684 2.747 33.781 1.00 97.25 443 LYS A CA 1
ATOM 3428 C C . LYS A 1 443 ? -21.347 3.067 32.331 1.00 97.25 443 LYS A C 1
ATOM 3430 O O . LYS A 1 443 ? -22.231 3.291 31.511 1.00 97.25 443 LYS A O 1
ATOM 3435 N N . VAL A 1 444 ? -20.054 3.100 32.034 1.00 97.69 444 VAL A N 1
ATOM 3436 C CA . VAL A 1 444 ? -19.504 3.509 30.741 1.00 97.69 444 VAL A CA 1
ATOM 3437 C C . VAL A 1 444 ? -18.790 2.337 30.090 1.00 97.69 444 VAL A C 1
ATOM 3439 O O . VAL A 1 444 ? -17.983 1.654 30.722 1.00 97.69 444 VAL A O 1
ATOM 3442 N N . PHE A 1 445 ? -19.085 2.132 28.815 1.00 96.75 445 PHE A N 1
ATOM 3443 C CA . PHE A 1 445 ? -18.511 1.103 27.958 1.00 96.75 445 PHE A CA 1
ATOM 3444 C C . PHE A 1 445 ? -18.070 1.796 26.677 1.00 96.75 445 PHE A C 1
ATOM 3446 O O . PHE A 1 445 ? -18.777 2.680 26.202 1.00 96.75 445 PHE A O 1
ATOM 3453 N N . GLY A 1 446 ? -16.937 1.436 26.093 1.00 94.00 446 GLY A N 1
ATOM 3454 C CA . GLY A 1 446 ? -16.578 2.087 24.841 1.00 94.00 446 GLY A CA 1
ATOM 3455 C C . GLY A 1 446 ? -15.237 1.691 24.276 1.00 94.00 446 GLY A C 1
ATOM 3456 O O . GLY A 1 446 ? -14.552 0.801 24.784 1.00 94.00 446 GLY A O 1
ATOM 3457 N N . ILE A 1 447 ? -14.896 2.372 23.193 1.00 91.75 447 ILE A N 1
ATOM 3458 C CA . ILE A 1 447 ? -13.623 2.224 22.501 1.00 91.75 447 ILE A CA 1
ATOM 3459 C C . ILE A 1 447 ? -12.599 3.118 23.182 1.00 91.75 447 ILE A C 1
ATOM 3461 O O . ILE A 1 447 ? -12.854 4.304 23.397 1.00 91.75 447 ILE A O 1
ATOM 3465 N N . LEU A 1 448 ? -11.465 2.532 23.559 1.00 90.00 448 LEU A N 1
ATOM 3466 C CA . LEU A 1 448 ? -10.392 3.258 24.219 1.00 90.00 448 LEU A CA 1
ATOM 3467 C C . LEU A 1 448 ? -9.045 2.545 24.008 1.00 90.00 448 LEU A C 1
ATOM 3469 O O . LEU A 1 448 ? -8.927 1.339 24.200 1.00 90.00 448 LEU A O 1
ATOM 3473 N N . ASP A 1 449 ? -8.008 3.274 23.631 1.00 88.31 449 ASP A N 1
ATOM 3474 C CA . ASP A 1 449 ? -6.620 2.825 23.647 1.00 88.31 449 ASP A CA 1
ATOM 3475 C C . ASP A 1 449 ? -6.159 2.578 25.090 1.00 88.31 449 ASP A C 1
ATOM 3477 O O . ASP A 1 449 ? -6.567 3.257 26.039 1.00 88.31 449 ASP A O 1
ATOM 3481 N N . LEU A 1 450 ? -5.288 1.589 25.287 1.00 87.94 450 LEU A N 1
ATOM 3482 C CA . LEU A 1 450 ? -4.807 1.258 26.623 1.00 87.94 450 LEU A CA 1
ATOM 3483 C C . LEU A 1 450 ? -3.527 2.032 26.952 1.00 87.94 450 LEU A C 1
ATOM 3485 O O . LEU A 1 450 ? -2.476 1.826 26.355 1.00 87.94 450 LEU A O 1
ATOM 3489 N N . SER A 1 451 ? -3.602 2.873 27.983 1.00 86.81 451 SER A N 1
ATOM 3490 C CA . SER A 1 451 ? -2.442 3.485 28.643 1.00 86.81 451 SER A CA 1
ATOM 3491 C C . SER A 1 451 ? -2.459 3.186 30.141 1.00 86.81 451 SER A C 1
ATOM 3493 O O . SER A 1 451 ? -3.508 2.853 30.697 1.00 86.81 451 SER A O 1
ATOM 3495 N N . ARG A 1 452 ? -1.329 3.367 30.842 1.00 87.94 452 ARG A N 1
ATOM 3496 C CA . ARG A 1 452 ? -1.246 3.142 32.304 1.00 87.94 452 ARG A CA 1
ATOM 3497 C C . ARG A 1 452 ? -2.298 3.947 33.094 1.00 87.94 452 ARG A C 1
ATOM 3499 O O . ARG A 1 452 ? -2.870 3.441 34.060 1.00 87.94 452 ARG A O 1
ATOM 3506 N N . ASN A 1 453 ? -2.612 5.172 32.659 1.00 88.12 453 ASN A N 1
ATOM 3507 C CA . ASN A 1 453 ? -3.663 5.996 33.272 1.00 88.12 453 ASN A CA 1
ATOM 3508 C C . ASN A 1 453 ? -5.064 5.400 33.026 1.00 88.12 453 ASN A C 1
ATOM 3510 O O . ASN A 1 453 ? -5.857 5.240 33.954 1.00 88.12 453 ASN A O 1
ATOM 3514 N N . LYS A 1 454 ? -5.358 5.013 31.780 1.00 90.56 454 LYS A N 1
ATOM 3515 C CA . LYS A 1 454 ? -6.660 4.447 31.385 1.00 90.56 454 LYS A CA 1
ATOM 3516 C C . LYS A 1 454 ? -6.901 3.075 32.022 1.00 90.56 454 LYS A C 1
ATOM 3518 O O . LYS A 1 454 ? -7.997 2.818 32.506 1.00 90.56 454 LYS A O 1
ATOM 3523 N N . ALA A 1 455 ? -5.860 2.255 32.141 1.00 91.62 455 ALA A N 1
ATOM 3524 C CA . ALA A 1 455 ? -5.882 0.993 32.872 1.00 91.62 455 ALA A CA 1
ATOM 3525 C C . ALA A 1 455 ? -6.193 1.183 34.361 1.00 91.62 455 ALA A C 1
ATOM 3527 O O . ALA A 1 455 ? -7.073 0.513 34.892 1.00 91.62 455 ALA A O 1
ATOM 3528 N N . THR A 1 456 ? -5.544 2.150 35.021 1.00 91.44 456 THR A N 1
ATOM 3529 C CA . THR A 1 456 ? -5.859 2.501 36.418 1.00 91.44 456 THR A CA 1
ATOM 3530 C C . THR A 1 456 ? -7.336 2.877 36.576 1.00 91.44 456 THR A C 1
ATOM 3532 O O . THR A 1 456 ? -7.978 2.476 37.545 1.00 91.44 456 THR A O 1
ATOM 3535 N N . LYS A 1 457 ? -7.906 3.615 35.613 1.00 93.19 457 LYS A N 1
ATOM 3536 C CA . LYS A 1 457 ? -9.339 3.946 35.610 1.00 93.19 457 LYS A CA 1
ATOM 3537 C C . LYS A 1 457 ? -10.225 2.725 35.368 1.00 93.19 457 LYS A C 1
ATOM 3539 O O . LYS A 1 457 ? -11.257 2.633 36.018 1.00 93.19 457 LYS A O 1
ATOM 3544 N N . LEU A 1 458 ? -9.867 1.817 34.461 1.00 95.50 458 LEU A N 1
ATOM 3545 C CA . LEU A 1 458 ? -10.638 0.595 34.205 1.00 95.50 458 LEU A CA 1
ATOM 3546 C C . LEU A 1 458 ? -10.660 -0.311 35.444 1.00 95.50 458 LEU A C 1
ATOM 3548 O O . LEU A 1 458 ? -11.727 -0.730 35.880 1.00 95.50 458 LEU A O 1
ATOM 3552 N N . LEU A 1 459 ? -9.493 -0.560 36.041 1.00 94.88 459 LEU A N 1
ATOM 3553 C CA . LEU A 1 459 ? -9.330 -1.491 37.161 1.00 94.88 459 LEU A CA 1
ATOM 3554 C C . LEU A 1 459 ? -9.785 -0.921 38.512 1.00 94.88 459 LEU A C 1
ATOM 3556 O O . LEU A 1 459 ? -9.883 -1.662 39.486 1.00 94.88 459 LEU A O 1
ATOM 3560 N N . ASN A 1 460 ? -10.077 0.380 38.601 1.00 93.38 460 ASN A N 1
ATOM 3561 C CA . ASN A 1 460 ? -10.655 0.970 39.803 1.00 93.38 460 ASN A CA 1
ATOM 3562 C C . ASN A 1 460 ? -12.135 0.547 39.943 1.00 93.38 460 ASN A C 1
ATOM 3564 O O . ASN A 1 460 ? -12.958 0.986 39.135 1.00 93.38 460 ASN A O 1
ATOM 3568 N N . PRO A 1 461 ? -12.526 -0.202 40.994 1.00 90.19 461 PRO A N 1
ATOM 3569 C CA . PRO A 1 461 ? -13.906 -0.674 41.166 1.00 90.19 461 PRO A CA 1
ATOM 3570 C C . PRO A 1 461 ? -14.943 0.453 41.290 1.00 90.19 461 PRO A C 1
ATOM 3572 O O . PRO A 1 461 ? -16.114 0.270 40.968 1.00 90.19 461 PRO A O 1
ATOM 3575 N N . ASN A 1 462 ? -14.512 1.638 41.737 1.00 90.69 462 ASN A N 1
ATOM 3576 C CA . ASN A 1 462 ? -15.370 2.817 41.877 1.00 90.69 462 ASN A CA 1
ATOM 3577 C C . ASN A 1 462 ? -15.482 3.634 40.583 1.00 90.69 462 ASN A C 1
ATOM 3579 O O . ASN A 1 462 ? -16.215 4.621 40.535 1.00 90.69 462 ASN A O 1
ATOM 3583 N N . SER A 1 463 ? -14.740 3.263 39.541 1.00 94.06 463 SER A N 1
ATOM 3584 C CA . SER A 1 463 ? -14.821 3.916 38.243 1.00 94.06 463 SER A CA 1
ATOM 3585 C C . SER A 1 463 ? -16.165 3.635 37.569 1.00 94.06 463 SER A C 1
ATOM 3587 O O . SER A 1 463 ? -16.707 2.526 37.679 1.00 94.06 463 SER A O 1
ATOM 3589 N N . PRO A 1 464 ? -16.719 4.606 36.824 1.00 95.88 464 PRO A N 1
ATOM 3590 C CA . PRO A 1 464 ? -17.854 4.327 35.962 1.00 95.88 464 PRO A CA 1
ATOM 3591 C C . PRO A 1 464 ? -17.457 3.469 34.750 1.00 95.88 464 PRO A C 1
ATOM 3593 O O . PRO A 1 464 ? -18.323 2.804 34.193 1.00 95.88 464 PRO A O 1
ATOM 3596 N N . LEU A 1 465 ? -16.177 3.430 34.356 1.00 96.94 465 LEU A N 1
ATOM 3597 C CA . LEU A 1 465 ? -15.694 2.638 33.220 1.00 96.94 465 LEU A CA 1
ATOM 3598 C C . LEU A 1 465 ? -15.741 1.135 33.533 1.00 96.94 465 LEU A C 1
ATOM 3600 O O . LEU A 1 465 ? -15.139 0.690 34.505 1.00 96.94 465 LEU A O 1
ATOM 3604 N N . GLN A 1 466 ? -16.449 0.357 32.715 1.00 96.19 466 GLN A N 1
ATOM 3605 C CA . GLN A 1 466 ? -16.615 -1.095 32.885 1.00 96.19 466 GLN A CA 1
ATOM 3606 C C . GLN A 1 466 ? -15.919 -1.921 31.802 1.00 96.19 466 GLN A C 1
ATOM 3608 O O . GLN A 1 466 ? -15.593 -3.084 32.045 1.00 96.19 466 GLN A O 1
ATOM 3613 N N . LEU A 1 467 ? -15.727 -1.336 30.618 1.00 95.00 467 LEU A N 1
ATOM 3614 C CA . LEU A 1 467 ? -15.238 -2.015 29.424 1.00 95.00 467 LEU A CA 1
ATOM 3615 C C . LEU A 1 467 ? -14.413 -1.063 28.565 1.00 95.00 467 LEU A C 1
ATOM 3617 O O . LEU A 1 467 ? -14.852 0.053 28.281 1.00 95.00 467 LEU A O 1
ATOM 3621 N N . ILE A 1 468 ? -13.284 -1.569 28.084 1.00 93.31 468 ILE A N 1
ATOM 3622 C CA . ILE A 1 468 ? -12.510 -1.003 26.990 1.00 93.31 468 ILE A CA 1
ATOM 3623 C C . ILE A 1 468 ? -12.508 -1.995 25.822 1.00 93.31 468 ILE A C 1
ATOM 3625 O O . ILE A 1 468 ? -12.136 -3.156 25.991 1.00 93.31 468 ILE A O 1
ATOM 3629 N N . ILE A 1 469 ? -12.865 -1.517 24.632 1.00 94.69 469 ILE A N 1
ATOM 3630 C CA . ILE A 1 469 ? -12.503 -2.156 23.367 1.00 94.69 469 ILE A CA 1
ATOM 3631 C C . ILE A 1 469 ? -11.253 -1.454 22.826 1.00 94.69 469 ILE A C 1
ATOM 3633 O O . ILE A 1 469 ? -11.322 -0.321 22.349 1.00 94.69 469 ILE A O 1
ATOM 3637 N N . GLU A 1 470 ? -10.107 -2.121 22.930 1.00 92.25 470 GLU A N 1
ATOM 3638 C CA . GLU A 1 470 ? -8.790 -1.619 22.530 1.00 92.25 470 GLU A CA 1
ATOM 3639 C C . GLU A 1 470 ? -8.464 -2.077 21.100 1.00 92.25 470 GLU A C 1
ATOM 3641 O O . GLU A 1 470 ? -8.623 -3.246 20.745 1.00 92.25 470 GLU A O 1
ATOM 3646 N N . GLN A 1 471 ? -8.023 -1.141 20.260 1.00 90.50 471 GLN A N 1
ATOM 3647 C CA . GLN A 1 471 ? -7.891 -1.315 18.805 1.00 90.50 471 GLN A CA 1
ATOM 3648 C C . GLN A 1 471 ? -6.599 -2.020 18.361 1.00 90.50 471 GLN A C 1
ATOM 3650 O O . GLN A 1 471 ? -6.338 -2.154 17.169 1.00 90.50 471 GLN A O 1
ATOM 3655 N N . SER A 1 472 ? -5.768 -2.464 19.298 1.00 91.88 472 SER A N 1
ATOM 3656 C CA . SER A 1 472 ? -4.443 -3.037 19.063 1.00 91.88 472 SER A CA 1
ATOM 3657 C C . SER A 1 472 ? -3.572 -2.156 18.171 1.00 91.88 472 SER A C 1
ATOM 3659 O O . SER A 1 472 ? -2.813 -2.632 17.325 1.00 91.88 472 SER A O 1
ATOM 3661 N N . SER A 1 473 ? -3.659 -0.844 18.381 1.00 90.75 473 SER A N 1
ATOM 3662 C CA . SER A 1 473 ? -2.999 0.168 17.557 1.00 90.75 473 SER A CA 1
ATOM 3663 C C . SER A 1 473 ? -1.473 0.095 17.643 1.00 90.75 473 SER A C 1
ATOM 3665 O O . SER A 1 473 ? -0.792 0.258 16.633 1.00 90.75 473 SER A O 1
ATOM 3667 N N . ILE A 1 474 ? -0.909 -0.270 18.799 1.00 91.88 474 ILE A N 1
ATOM 3668 C CA . ILE A 1 474 ? 0.538 -0.520 18.923 1.00 91.88 474 ILE A CA 1
ATOM 3669 C C . ILE A 1 474 ? 0.967 -1.685 18.013 1.00 91.88 474 ILE A C 1
ATOM 3671 O O . ILE A 1 474 ? 1.963 -1.577 17.298 1.00 91.88 474 ILE A O 1
ATOM 3675 N N . GLN A 1 475 ? 0.194 -2.778 17.983 1.00 92.50 475 GLN A N 1
ATOM 3676 C CA . GLN A 1 475 ? 0.469 -3.929 17.114 1.00 92.50 475 GLN A CA 1
ATOM 3677 C C . GLN A 1 475 ? 0.331 -3.556 15.631 1.00 92.50 475 GLN A C 1
ATOM 3679 O O . GLN A 1 475 ? 1.163 -3.955 14.818 1.00 92.50 475 GLN A O 1
ATOM 3684 N N . ILE A 1 476 ? -0.688 -2.763 15.283 1.00 94.75 476 ILE A N 1
ATOM 3685 C CA . ILE A 1 476 ? -0.882 -2.234 13.926 1.00 94.75 476 ILE A CA 1
ATOM 3686 C C . ILE A 1 476 ? 0.339 -1.418 13.487 1.00 94.75 476 ILE A C 1
ATOM 3688 O O . ILE A 1 476 ? 0.907 -1.696 12.433 1.00 94.75 476 ILE A O 1
ATOM 3692 N N . GLY A 1 477 ? 0.782 -0.452 14.299 1.00 95.25 477 GLY A N 1
ATOM 3693 C CA . GLY A 1 477 ? 1.957 0.365 13.982 1.00 95.25 477 GLY A CA 1
ATOM 3694 C C . GLY A 1 477 ? 3.236 -0.469 13.836 1.00 95.25 477 GLY A C 1
ATOM 3695 O O . GLY A 1 477 ? 4.039 -0.235 12.930 1.00 95.25 477 GLY A O 1
ATOM 3696 N N . TYR A 1 478 ? 3.403 -1.481 14.692 1.00 94.94 478 TYR A N 1
ATOM 3697 C CA . TYR A 1 478 ? 4.538 -2.402 14.655 1.00 94.94 478 TYR A CA 1
ATOM 3698 C C . TYR A 1 478 ? 4.577 -3.227 13.358 1.00 94.94 478 TYR A C 1
ATOM 3700 O O . TYR A 1 478 ? 5.590 -3.228 12.648 1.00 94.94 478 TYR A O 1
ATOM 3708 N N . GLU A 1 479 ? 3.475 -3.893 13.003 1.00 95.50 479 GLU A N 1
ATOM 3709 C CA . GLU A 1 479 ? 3.425 -4.730 11.797 1.00 95.50 479 GLU A CA 1
ATOM 3710 C C . GLU A 1 479 ? 3.428 -3.901 10.508 1.00 95.50 479 GLU A C 1
ATOM 3712 O O . GLU A 1 479 ? 4.086 -4.288 9.541 1.00 95.50 479 GLU A O 1
ATOM 3717 N N . ALA A 1 480 ? 2.806 -2.716 10.505 1.00 96.19 480 ALA A N 1
ATOM 3718 C CA . ALA A 1 480 ? 2.851 -1.798 9.369 1.00 96.19 480 ALA A CA 1
ATOM 3719 C C . ALA A 1 480 ? 4.297 -1.428 9.000 1.00 96.19 480 ALA A C 1
ATOM 3721 O O . ALA A 1 480 ? 4.679 -1.488 7.827 1.00 96.19 480 ALA A O 1
ATOM 3722 N N . VAL A 1 481 ? 5.142 -1.111 9.991 1.00 95.75 481 VAL A N 1
ATOM 3723 C CA . VAL A 1 481 ? 6.569 -0.833 9.753 1.00 95.75 481 VAL A CA 1
ATOM 3724 C C . VAL A 1 481 ? 7.328 -2.076 9.326 1.00 95.75 481 VAL A C 1
ATOM 3726 O O . VAL A 1 481 ? 8.122 -1.981 8.392 1.00 95.75 481 VAL A O 1
ATOM 3729 N N . LYS A 1 482 ? 7.103 -3.236 9.952 1.00 94.75 482 LYS A N 1
ATOM 3730 C CA . LYS A 1 482 ? 7.783 -4.478 9.552 1.00 94.75 482 LYS A CA 1
ATOM 3731 C C . LYS A 1 482 ? 7.507 -4.843 8.102 1.00 94.75 482 LYS A C 1
ATOM 3733 O O . LYS A 1 482 ? 8.457 -5.043 7.351 1.00 94.75 482 LYS A O 1
ATOM 3738 N N . THR A 1 483 ? 6.244 -4.852 7.693 1.00 94.44 483 THR A N 1
ATOM 3739 C CA . THR A 1 483 ? 5.852 -5.136 6.308 1.00 94.44 483 THR A CA 1
ATOM 3740 C C . THR A 1 483 ? 6.457 -4.120 5.352 1.00 94.44 483 THR A C 1
ATOM 3742 O O . THR A 1 483 ? 7.069 -4.498 4.354 1.00 94.44 483 THR A O 1
ATOM 3745 N N . THR A 1 484 ? 6.407 -2.833 5.711 1.00 94.31 484 THR A N 1
ATOM 3746 C CA . THR A 1 484 ? 7.048 -1.774 4.925 1.00 94.31 484 THR A CA 1
ATOM 3747 C C . THR A 1 484 ? 8.554 -2.019 4.782 1.00 94.31 484 THR A C 1
ATOM 3749 O O . THR A 1 484 ? 9.084 -1.958 3.677 1.00 94.31 484 THR A O 1
ATOM 3752 N N . ILE A 1 485 ? 9.264 -2.366 5.860 1.00 92.12 485 ILE A N 1
ATOM 3753 C CA . ILE A 1 485 ? 10.698 -2.690 5.820 1.00 92.12 485 ILE A CA 1
ATOM 3754 C C . ILE A 1 485 ? 10.966 -3.902 4.926 1.00 92.12 485 ILE A C 1
ATOM 3756 O O . ILE A 1 485 ? 11.886 -3.843 4.107 1.00 92.12 485 ILE A O 1
ATOM 3760 N N . SER A 1 486 ? 10.203 -4.984 5.077 1.00 90.62 486 SER A N 1
ATOM 3761 C CA . SER A 1 486 ? 10.410 -6.217 4.317 1.00 90.62 486 SER A CA 1
ATOM 3762 C C . SER A 1 486 ? 10.190 -6.000 2.822 1.00 90.62 486 SER A C 1
ATOM 3764 O O . SER A 1 486 ? 11.019 -6.437 2.024 1.00 90.62 486 SER A O 1
ATOM 3766 N N . VAL A 1 487 ? 9.179 -5.218 2.434 1.00 88.25 487 VAL A N 1
ATOM 3767 C CA . VAL A 1 487 ? 8.996 -4.779 1.042 1.00 88.25 487 VAL A CA 1
ATOM 3768 C C . VAL A 1 487 ? 10.174 -3.918 0.579 1.00 88.25 487 VAL A C 1
ATOM 3770 O O . VAL A 1 487 ? 10.819 -4.224 -0.422 1.00 88.25 487 VAL A O 1
ATOM 3773 N N . LEU A 1 488 ? 10.548 -2.878 1.334 1.00 87.62 488 LEU A N 1
ATOM 3774 C CA . LEU A 1 488 ? 11.670 -1.987 0.994 1.00 87.62 488 LEU A CA 1
ATOM 3775 C C . LEU A 1 488 ? 13.012 -2.724 0.852 1.00 87.62 488 LEU A C 1
ATOM 3777 O O . LEU A 1 488 ? 13.894 -2.277 0.109 1.00 87.62 488 LEU A O 1
ATOM 3781 N N . ARG A 1 489 ? 13.175 -3.847 1.555 1.00 84.06 489 ARG A N 1
ATOM 3782 C CA . ARG A 1 489 ? 14.352 -4.722 1.495 1.00 84.06 489 ARG A CA 1
ATOM 3783 C C . ARG A 1 489 ? 14.241 -5.847 0.470 1.00 84.06 489 ARG A C 1
ATOM 3785 O O . ARG A 1 489 ? 15.246 -6.525 0.266 1.00 84.06 489 ARG A O 1
ATOM 3792 N N . LYS A 1 490 ? 13.096 -5.993 -0.207 1.00 79.25 490 LYS A N 1
ATOM 3793 C CA . LYS A 1 490 ? 12.784 -7.102 -1.123 1.00 79.25 490 LYS A CA 1
ATOM 3794 C C . LYS A 1 490 ? 12.852 -8.477 -0.441 1.00 79.25 490 LYS A C 1
ATOM 3796 O O . LYS A 1 490 ? 13.249 -9.458 -1.057 1.00 79.25 490 LYS A O 1
ATOM 3801 N N . GLU A 1 491 ? 12.521 -8.528 0.848 1.00 83.69 491 GLU A N 1
ATOM 3802 C CA . GLU A 1 491 ? 12.353 -9.776 1.609 1.00 83.69 491 GLU A CA 1
ATOM 3803 C C . GLU A 1 491 ? 11.011 -10.442 1.270 1.00 83.69 491 GLU A C 1
ATOM 3805 O O . GLU A 1 491 ? 10.907 -11.665 1.275 1.00 83.69 491 GLU A O 1
ATOM 3810 N N . ILE A 1 492 ? 10.007 -9.626 0.944 1.00 83.56 492 ILE A N 1
ATOM 3811 C CA . ILE A 1 492 ? 8.699 -10.033 0.426 1.00 83.56 492 ILE A CA 1
ATOM 3812 C C . ILE A 1 492 ? 8.354 -9.174 -0.791 1.00 83.56 492 ILE A C 1
ATOM 3814 O O . ILE A 1 492 ? 8.929 -8.093 -0.972 1.00 83.56 492 ILE A O 1
ATOM 3818 N N . ASP A 1 493 ? 7.427 -9.654 -1.616 1.00 74.75 493 ASP A N 1
ATOM 3819 C CA . ASP A 1 493 ? 6.913 -8.872 -2.734 1.00 74.75 493 ASP A CA 1
ATOM 3820 C C . ASP A 1 493 ? 6.055 -7.707 -2.217 1.00 74.75 493 ASP A C 1
ATOM 3822 O O . ASP A 1 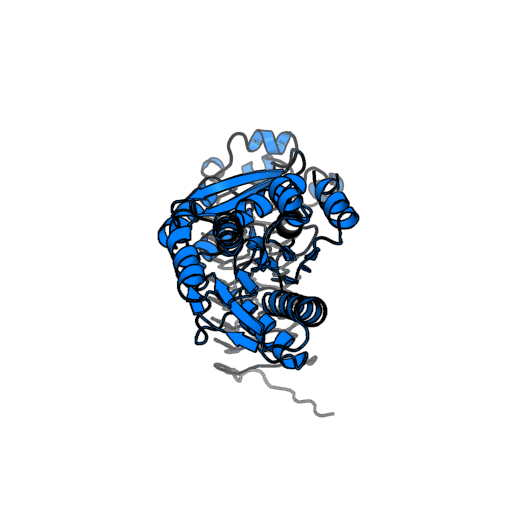493 ? 5.229 -7.874 -1.320 1.00 74.75 493 ASP A O 1
ATOM 3826 N N . GLY A 1 494 ? 6.298 -6.517 -2.758 1.00 70.25 494 GLY A N 1
ATOM 3827 C CA . GLY A 1 494 ? 5.505 -5.318 -2.496 1.00 70.25 494 GLY A CA 1
ATOM 3828 C C . GLY A 1 494 ? 4.470 -5.039 -3.575 1.00 70.25 494 GLY A C 1
ATOM 3829 O O . GLY A 1 494 ? 3.792 -4.021 -3.484 1.00 70.25 494 GLY A O 1
ATOM 3830 N N . ALA A 1 495 ? 4.397 -5.886 -4.606 1.00 67.44 495 ALA A N 1
ATOM 3831 C CA . ALA A 1 495 ? 3.502 -5.696 -5.731 1.00 67.44 495 ALA A CA 1
ATOM 3832 C C . ALA A 1 495 ? 2.034 -5.899 -5.344 1.00 67.44 495 ALA A C 1
ATOM 3834 O O . ALA A 1 495 ? 1.179 -5.179 -5.853 1.00 67.44 495 ALA A O 1
ATOM 3835 N N . ASP A 1 496 ? 1.740 -6.848 -4.452 1.00 76.56 496 ASP A N 1
ATOM 3836 C CA . ASP A 1 496 ? 0.376 -7.198 -4.057 1.00 76.56 496 ASP A CA 1
ATOM 3837 C C . ASP A 1 496 ? -0.080 -6.399 -2.832 1.00 76.56 496 ASP A C 1
ATOM 3839 O O . ASP A 1 496 ? 0.474 -6.543 -1.743 1.00 76.56 496 ASP A O 1
ATOM 3843 N N . TYR A 1 497 ? -1.149 -5.617 -2.985 1.00 86.06 497 TYR A N 1
ATOM 3844 C CA . TYR A 1 497 ? -1.824 -4.995 -1.850 1.00 86.06 497 TYR A CA 1
ATOM 3845 C C . TYR A 1 497 ? -2.466 -6.062 -0.955 1.00 86.06 497 TYR A C 1
ATOM 3847 O O . TYR A 1 497 ? -3.301 -6.846 -1.409 1.00 86.06 497 TYR A O 1
ATOM 3855 N N . GLN A 1 498 ? -2.100 -6.068 0.326 1.00 88.19 498 GLN A N 1
ATOM 3856 C CA . GLN A 1 498 ? -2.627 -7.011 1.315 1.00 88.19 498 GLN A CA 1
ATOM 3857 C C . GLN A 1 498 ? -3.372 -6.287 2.439 1.00 88.19 498 GLN A C 1
ATOM 3859 O O . GLN A 1 498 ? -2.877 -5.304 2.992 1.00 88.19 498 GLN A O 1
ATOM 3864 N N . VAL A 1 499 ? -4.542 -6.802 2.819 1.00 90.50 499 VAL A N 1
ATOM 3865 C CA . VAL A 1 499 ? -5.304 -6.314 3.978 1.00 90.50 499 VAL A CA 1
ATOM 3866 C C . VAL A 1 499 ? -5.101 -7.267 5.149 1.00 90.50 499 VAL A C 1
ATOM 3868 O O . VAL A 1 499 ? -5.441 -8.447 5.068 1.00 90.50 499 VAL A O 1
ATOM 3871 N N . TYR A 1 500 ? -4.573 -6.741 6.249 1.00 91.88 500 TYR A N 1
ATOM 3872 C CA . TYR A 1 500 ? -4.271 -7.478 7.467 1.00 91.88 500 TYR A CA 1
ATOM 3873 C C . TYR A 1 500 ? -5.232 -7.063 8.587 1.00 91.88 500 TYR A C 1
ATOM 3875 O O . TYR A 1 500 ? -4.992 -6.055 9.260 1.00 91.88 500 TYR A O 1
ATOM 3883 N N . PRO A 1 501 ? -6.313 -7.829 8.822 1.00 91.00 501 PRO A N 1
ATOM 3884 C CA . PRO A 1 501 ? -7.181 -7.579 9.959 1.00 91.00 501 PRO A CA 1
ATOM 3885 C C . PRO A 1 501 ? -6.435 -7.901 11.258 1.00 91.00 501 PRO A C 1
ATOM 3887 O O . PRO A 1 501 ? -5.954 -9.018 11.463 1.00 91.00 501 PRO A O 1
ATOM 3890 N N . VAL A 1 502 ? -6.365 -6.928 12.158 1.00 93.44 502 VAL A N 1
ATOM 3891 C CA . VAL A 1 502 ? -5.799 -7.075 13.497 1.00 93.44 502 VAL A CA 1
ATOM 3892 C C . VAL A 1 502 ? -6.932 -7.308 14.487 1.00 93.44 502 VAL A C 1
ATOM 3894 O O . VAL A 1 502 ? -7.959 -6.625 14.482 1.00 93.44 502 VAL A O 1
ATOM 3897 N N . LYS A 1 503 ? -6.762 -8.322 15.337 1.00 93.31 503 LYS A N 1
ATOM 3898 C CA . LYS A 1 503 ? -7.737 -8.649 16.375 1.00 93.31 503 LYS A CA 1
ATOM 3899 C C . LYS A 1 503 ? -7.697 -7.569 17.456 1.00 93.31 503 LYS A C 1
ATOM 3901 O O . LYS A 1 503 ? -6.645 -7.339 18.043 1.00 93.31 503 LYS A O 1
ATOM 3906 N N . HIS A 1 504 ? -8.842 -6.949 17.720 1.00 93.75 504 HIS A N 1
ATOM 3907 C CA . HIS A 1 504 ? -9.018 -6.024 18.836 1.00 93.75 504 HIS A CA 1
ATOM 3908 C C . HIS A 1 504 ? -9.007 -6.775 20.180 1.00 93.75 504 HIS A C 1
ATOM 3910 O O . HIS A 1 504 ? -9.101 -8.006 20.226 1.00 93.75 504 HIS A O 1
ATOM 3916 N N . ARG A 1 505 ? -8.920 -6.038 21.288 1.00 93.62 505 ARG A N 1
ATOM 3917 C CA . ARG A 1 505 ? -8.947 -6.604 22.642 1.00 93.62 505 ARG A CA 1
ATOM 3918 C C . ARG A 1 505 ? -10.143 -6.069 23.411 1.00 93.62 505 ARG A C 1
ATOM 3920 O O . ARG A 1 505 ? -10.431 -4.879 23.366 1.00 93.62 505 ARG A O 1
ATOM 3927 N N . LEU A 1 506 ? -10.811 -6.957 24.134 1.00 95.31 506 LEU A N 1
ATOM 3928 C CA . LEU A 1 506 ? -11.871 -6.619 25.072 1.00 95.31 506 LEU A CA 1
ATOM 3929 C C . LEU A 1 506 ? -11.287 -6.710 26.480 1.00 95.31 506 LEU A C 1
ATOM 3931 O O . LEU A 1 506 ? -10.807 -7.771 26.868 1.00 95.31 506 LEU A O 1
ATOM 3935 N N . LEU A 1 507 ? -11.288 -5.597 27.211 1.00 95.75 507 LEU A N 1
ATOM 3936 C CA . LEU A 1 507 ? -10.685 -5.484 28.538 1.00 95.75 507 LEU A CA 1
ATOM 3937 C C . LEU A 1 507 ? -11.717 -4.972 29.537 1.00 95.75 507 LEU A C 1
ATOM 3939 O O . LEU A 1 507 ? -12.369 -3.951 29.308 1.00 95.75 507 LEU A O 1
ATOM 3943 N N . THR A 1 508 ? -11.844 -5.660 30.664 1.00 95.38 508 THR A N 1
ATOM 3944 C CA . THR A 1 508 ? -12.829 -5.360 31.705 1.00 95.38 508 THR A CA 1
ATOM 3945 C C . THR A 1 508 ? -12.155 -5.123 33.053 1.00 95.38 508 THR A C 1
ATOM 3947 O O . THR A 1 508 ? -10.947 -5.297 33.218 1.00 95.38 508 THR A O 1
ATOM 3950 N N . GLN A 1 509 ? -12.943 -4.753 34.065 1.00 92.19 509 GLN A N 1
ATOM 3951 C CA . GLN A 1 509 ? -12.440 -4.640 35.441 1.00 92.19 509 GLN A CA 1
ATOM 3952 C C . GLN A 1 509 ? -11.979 -5.988 36.027 1.00 92.19 509 GLN A C 1
ATOM 3954 O O . GLN A 1 509 ? -11.261 -6.002 37.023 1.00 92.19 509 GLN A O 1
ATOM 3959 N N . ASN A 1 510 ? -12.395 -7.109 35.428 1.00 91.81 510 ASN A N 1
ATOM 3960 C CA . ASN A 1 510 ? -12.075 -8.459 35.895 1.00 91.81 510 ASN A CA 1
ATOM 3961 C C . ASN A 1 510 ? -10.799 -9.026 35.261 1.00 91.81 510 ASN A C 1
ATOM 3963 O O . ASN A 1 510 ? -10.456 -10.172 35.536 1.00 91.81 510 ASN A O 1
ATOM 3967 N N . ASP A 1 511 ? -10.090 -8.227 34.458 1.00 94.19 511 ASP A N 1
ATOM 3968 C CA . ASP A 1 511 ? -8.915 -8.660 33.702 1.00 94.19 511 ASP A CA 1
ATOM 3969 C C . ASP A 1 511 ? -7.605 -7.993 34.183 1.00 94.19 511 ASP A C 1
ATOM 3971 O O . ASP A 1 511 ? -6.817 -7.542 33.346 1.00 94.19 511 ASP A O 1
ATOM 3975 N N . PRO A 1 512 ? -7.323 -7.874 35.502 1.00 93.19 512 PRO A N 1
ATOM 3976 C CA . PRO A 1 512 ? -6.148 -7.144 35.980 1.00 93.19 512 PRO A CA 1
ATOM 3977 C C . PRO A 1 512 ? -4.837 -7.762 35.486 1.00 93.19 512 PRO A C 1
ATOM 3979 O O . PRO A 1 512 ? -3.918 -7.021 35.137 1.00 93.19 512 PRO A O 1
ATOM 3982 N N . ASP A 1 513 ? -4.774 -9.092 35.395 1.00 93.00 513 ASP A N 1
ATOM 3983 C CA . ASP A 1 513 ? -3.591 -9.810 34.920 1.00 93.00 513 ASP A CA 1
ATOM 3984 C C . ASP A 1 513 ? -3.362 -9.556 33.424 1.00 93.00 513 ASP A C 1
ATOM 3986 O O . ASP A 1 513 ? -2.269 -9.165 33.034 1.00 93.00 513 ASP A O 1
ATOM 3990 N N . ILE A 1 514 ? -4.412 -9.633 32.595 1.00 91.12 514 ILE A N 1
ATOM 3991 C CA . ILE A 1 514 ? -4.322 -9.358 31.149 1.00 91.12 514 ILE A CA 1
ATOM 3992 C C . ILE A 1 514 ? -3.925 -7.897 30.899 1.00 91.12 514 ILE A C 1
ATOM 3994 O O . ILE A 1 514 ? -3.080 -7.611 30.052 1.00 91.12 514 ILE A O 1
ATOM 3998 N N . VAL A 1 515 ? -4.516 -6.950 31.635 1.00 91.00 515 VAL A N 1
ATOM 3999 C CA . VAL A 1 515 ? -4.179 -5.523 31.527 1.00 91.00 515 VAL A CA 1
ATOM 4000 C C . VAL A 1 515 ? -2.727 -5.275 31.941 1.00 91.00 515 VAL A C 1
ATOM 4002 O O . VAL A 1 515 ? -2.019 -4.525 31.267 1.00 91.00 515 VAL A O 1
ATOM 4005 N N . SER A 1 516 ? -2.275 -5.906 33.027 1.00 88.19 516 SER A N 1
ATOM 4006 C CA . SER A 1 516 ? -0.888 -5.842 33.490 1.00 88.19 516 SER A CA 1
ATOM 4007 C C . SER A 1 516 ? 0.074 -6.420 32.453 1.00 88.19 516 SER A C 1
ATOM 4009 O O . SER A 1 516 ? 1.066 -5.769 32.127 1.00 88.19 516 SER A O 1
ATOM 4011 N N . ASP A 1 517 ? -0.243 -7.584 31.888 1.00 87.06 517 ASP A N 1
ATOM 4012 C CA . ASP A 1 517 ? 0.564 -8.235 30.860 1.00 87.06 517 ASP A CA 1
ATOM 4013 C C . ASP A 1 517 ? 0.701 -7.342 29.629 1.00 87.06 517 ASP A C 1
ATOM 4015 O O . ASP A 1 517 ? 1.811 -7.131 29.167 1.00 87.06 517 ASP A O 1
ATOM 4019 N N . ILE A 1 518 ? -0.378 -6.718 29.147 1.00 84.44 518 ILE A N 1
ATOM 4020 C CA . ILE A 1 518 ? -0.310 -5.801 27.997 1.00 84.44 518 ILE A CA 1
ATOM 4021 C C . ILE A 1 518 ? 0.579 -4.582 28.286 1.00 84.44 518 ILE A C 1
ATOM 4023 O O . ILE A 1 518 ? 1.309 -4.131 27.407 1.00 84.44 518 ILE A O 1
ATOM 4027 N N . LEU A 1 519 ? 0.493 -4.015 29.491 1.00 83.44 519 LEU A N 1
ATOM 4028 C CA . LEU A 1 519 ? 1.247 -2.812 29.856 1.00 83.44 519 LEU A CA 1
ATOM 4029 C C . LEU A 1 519 ? 2.720 -3.080 30.168 1.00 83.44 519 LEU A C 1
ATOM 4031 O O . LEU A 1 519 ? 3.526 -2.158 30.059 1.00 83.44 519 LEU A O 1
ATOM 4035 N N . ASN A 1 520 ? 3.042 -4.291 30.622 1.00 79.88 520 ASN A N 1
ATOM 4036 C CA . ASN A 1 520 ? 4.391 -4.707 31.004 1.00 79.88 520 ASN A CA 1
ATOM 4037 C C . ASN A 1 520 ? 5.045 -5.615 29.964 1.00 79.88 520 ASN A C 1
ATOM 4039 O O . ASN A 1 520 ? 6.188 -6.035 30.154 1.00 79.88 520 ASN A O 1
ATOM 4043 N N . ASP A 1 521 ? 4.331 -5.960 28.895 1.00 69.25 521 ASP A N 1
ATOM 4044 C CA . ASP A 1 521 ? 4.905 -6.668 27.774 1.00 69.25 521 ASP A CA 1
ATOM 4045 C C . ASP A 1 521 ? 6.081 -5.826 27.271 1.00 69.25 521 ASP A C 1
ATOM 4047 O O . ASP A 1 521 ? 5.917 -4.754 26.705 1.00 69.25 521 ASP A O 1
ATOM 4051 N N . SER A 1 522 ? 7.296 -6.298 27.528 1.00 49.66 522 SER A N 1
ATOM 4052 C CA . SER A 1 522 ? 8.537 -5.683 27.046 1.00 49.66 522 SER A CA 1
ATOM 4053 C C . SER A 1 522 ? 8.724 -5.886 25.539 1.00 49.66 522 SER A C 1
ATOM 4055 O O . SER A 1 522 ? 9.566 -5.250 24.913 1.00 49.66 522 SER A O 1
ATOM 4057 N N . SER A 1 523 ? 7.896 -6.737 24.920 1.00 45.47 523 SER A N 1
ATOM 4058 C CA . SER A 1 523 ? 7.643 -6.732 23.482 1.00 45.47 523 SER A CA 1
ATOM 4059 C C . SER A 1 523 ? 6.611 -5.673 23.064 1.00 45.47 523 SER A C 1
ATOM 4061 O O . SER A 1 523 ? 6.473 -5.467 21.859 1.00 45.47 523 SER A O 1
ATOM 4063 N N . LEU A 1 524 ? 6.064 -4.891 24.018 1.00 42.59 524 LEU A N 1
ATOM 4064 C CA . LEU A 1 524 ? 5.330 -3.606 23.930 1.00 42.59 524 LEU A CA 1
ATOM 4065 C C . LEU A 1 524 ? 6.024 -2.360 24.581 1.00 42.59 524 LEU A C 1
ATOM 4067 O O . LEU A 1 524 ? 5.653 -1.260 24.189 1.00 42.59 524 LEU A O 1
ATOM 4071 N N . GLU A 1 525 ? 7.068 -2.467 25.427 1.00 35.62 525 GLU A N 1
ATOM 4072 C CA . GLU A 1 525 ? 7.968 -1.359 25.900 1.00 35.62 525 GLU A CA 1
ATOM 4073 C C . GLU A 1 525 ? 9.228 -1.154 25.047 1.00 35.62 525 GLU A C 1
ATOM 4075 O O . GLU A 1 525 ? 9.519 -0.002 24.656 1.00 35.62 525 GLU A O 1
#

Mean predicted aligned error: 7.9 Å

Nearest PDB structures (foldseek):
  4ycq-assembly1_A-2  TM=7.810E-01  e=1.275E-11  synthetic construct
  5hsg-assembly1_A  TM=7.726E-01  e=1.218E-11  Klebsiella pneumoniae subsp. pneumoniae MGH 78578
  2vk2-assembly1_A  TM=8.233E-01  e=1.843E-10  Escherichia coli K-12
  8wlb-assembly1_A  TM=8.094E-01  e=1.162E-09  Enterobacter cloacae
  3du1-assembly1_X  TM=2.855E-01  e=1.464E-10  Nostoc sp. PCC 7120 = FACHB-418

pLDDT: mean 87.74, std 14.47, range [23.62, 98.88]

InterPro domains:
  IPR001646 Pentapeptide repeat [PF00805] (31-70)
  IPR001646 Pentapeptide repeat [PF00805] (76-113)
  IPR001646 Pentapeptide repeat [PF00805] (126-162)
  IPR025997 Periplasmic binding protein [PF13407] (267-490)
  IPR028082 Periplasmic binding protein-like I [SSF53822] (227-509)
  IPR051082 Pentapeptide repeat and BTB/POZ domain-containing protein [PTHR14136] (20-126)

Secondary structure (DSSP, 8-state):
-----PPS----B-SS-B----SS--B-TT-B-TT-B-TT-B-TT-B-TT-B-TT-B-TT-B-TT-B-TT-B-TT-B-TT-B-TT-B-TT-B-TT-B-TT-B-TT-B-TT-B-TT-B-TT-B-TT-B-TT-B-TT-B-TT-B-TT-B-TT-B-TT-B-TT-BS--SS-HHHHHHSPPB-TT-B-TT-B-TT-B-S-HHHHTTSBTGGGSB--TTHHHHHHTTPPPPEEEEEEEETT--THHHHHHHHHHHH--TTEEEEEEEE--SHHHHHHHHHHHHHHT-SEEEE--SSTTTTHHHHHHHHHTT-EEEEES----TTTTTTT-SEEEEE-HHHHHHHHHHHHHHHHHHHHTTSPEEEEEES---TTS--HHHHHHHHHHHHHT--EEEEEEE--SSGGGHHHHHHHHHH-TT--EEEESSHHHHHHHHHHHHHSTTTTT-EEEEE----HHHHHHHH-TTSSEEEEEE--HHHHHHHHHHHHHHHHTTSS-SSS-EEEEEPPEEEETT-HHHHHHHHH-TTT-

Sequence (525 aa):
MANLTLSPCQSLSFTQGSLKVNKYSMDLSYSNLTGANLSGANLAGINLQGSNLQGANLVNANLEGANLKDVNLEGANLARANLKKAILQNSNLDNSNLYGSDLQAADFSEANLVNMKALWANFHNAIFHRANLESANFNRANLRGADFYKANLENASLRFTDFGSTTNVIEAKLNPTNFRETQLKGADLWGAKMWSIFQIKQAKNWQETNRMPNWEQQIKQARLPRLRIALLKPENADSISDTYEFGMRRAANRRVEIWGISYPGGVKNEAKIIRQLIKDGMDGIILTPEDPVQSLDALKLARDAGVAITTVDFCFNPIDAEDLAIACYNTNSFQMGYDSGQYIAEWAQKNLQSKSVQIGLVDGAVYDRYYPYLQGVLKAINHSGIPFQIVDSVSIAFGSDIIKVKKLLEDNPDVQILWGGSNIATEVTVAAVAESALKNKVKVFGILDLSRNKATKLLNPNSPLQLIIEQSSIQIGYEAVKTTISVLRKEIDGADYQVYPVKHRLLTQNDPDIVSDILNDSSLE